Protein AF-A0A6B1KV86-F1 (afdb_monomer_lite)

Foldseek 3Di:
DAKEKEAEADQFQFWKWKWKAFPPVRDIDIAIDTHPDIDIDDDAAGKIKIWIDFFPDDIDIDIDGRHNDDDNYHYHYDDDDDPDHQPHPDPPDPPPDDPPPDLQVLLQDPPDDFDPADALLVLLVVVLVDAAFFWWWQALRGRTDDTDDQDDKDWHFAAQPDQQWWTWTWTDGGNDLKTKTATAFHQKTWIWHDDPDRPFDDIDIDIAHSDSLLRSLVSCVLVVVLVRNVSSLVVLCVVQLVCLVVLNHGLVSLLSSLLNCCVPPPVVVSVVSLVSSCVRCVRHLSSLLSNQLVQLPDPDDRPPVSVVSLLVCQQVLRSQDFFPSSLLSSLVSLVSVCVVCVVVVNDDVSSVNSNVSSLLQLQQADPSHRTRMGMASTSSGGDRPQRPDCSDDPPDDDDDLPVVQVVVQSVLVSVPKDWAQDWDWDDDQQWIWIWHQDPVNQAIKTAIGGPDDLVSQAQFWKWKAWPVRDDIDIFGQHSRRMTTDRDDRTTMTGIGGDDPDPPPPDPPAHHFPDKDKDDQDQPDWDWDDDPFKIWIWHRDVPFQWIKIWMATPDQQDDWFKKKKWKDFPPDPDIQIAIWIYDHNPDPDPLIWIFIDDGSRGIIIMGIDRDGLVPTDPVVSLVRLVVNLVGTPDPNRNVVSVCVNPPPDPVVD

Sequence (652 aa):
MTLTRVMVALSPGIPVAAEILDTESGNVRSAVVVSGRPFETELPPGTYVVRLAPPGLERVSATVVVPPEGPAALTVDFVLDDPHPSPGSGQAVPTDRPVNPSPLKRLLLPGTRRKAALPPDEALHTARELRGTGLFVCDTDGTLLRPIEVADEYVVSRPASGEGRSTYLCVTQGQDHLARFVSLPANCVGRIRSPAQPDGGEGDVTVRPADPDARALLDYRAQGRLGAAAAITDHVVRSIGARIEAGRGDPAAGCAVAYHLMDHPDRDRARQWVRLMADAFPSSDDVSLLADWFLLEKDGPVPRDARERLITAAEAGEDLPVYLAGLRLLRTALERLSRSDRASGQWDPRLTSATHTVNTYLLAADPANPFVSYTGTGLHTPLVAEDAPAVRSATSVASDDADSAGVLAKALDLLGTVTAGLTRTISLPLLTLTWSDRPDGGGQMLSVDSHGRAKALAGMGVVLVGAEGWRMEVARLSDAGTATFSLTGSATAKLVTPEPAEPEDAVVLPPPVLQHAAASGPEQDHRVVTPQLEFLLEPVRGADRWRLTARSRVPESSAGWVLVGQRSAADRPYKTFALPLAGEDAELGAEPTVLLGKASAPLDWYMVPEPVDELPAAGRKAILRRSLARAADSWTREAIQKVLTAPTAEEG

Radius of gyration: 28.93 Å; chains: 1; bounding box: 95×58×71 Å

Structure (mmCIF, N/CA/C/O backbone):
data_AF-A0A6B1KV86-F1
#
_entry.id   AF-A0A6B1KV86-F1
#
loop_
_atom_site.group_PDB
_atom_site.id
_atom_site.type_symbol
_atom_site.label_atom_id
_atom_site.label_alt_id
_atom_site.label_comp_id
_atom_site.label_asym_id
_atom_site.label_entity_id
_atom_site.label_seq_id
_atom_site.pdbx_PDB_ins_code
_atom_site.Cartn_x
_atom_site.Cartn_y
_atom_site.Cartn_z
_atom_site.occupancy
_atom_site.B_iso_or_equiv
_atom_site.auth_seq_id
_atom_site.auth_comp_id
_atom_site.auth_asym_id
_atom_site.auth_atom_id
_atom_site.pdbx_PDB_model_num
ATOM 1 N N . MET A 1 1 ? 3.179 -26.577 -32.263 1.00 61.44 1 MET A N 1
ATOM 2 C CA . MET A 1 1 ? 3.220 -25.485 -31.271 1.00 61.44 1 MET A CA 1
ATOM 3 C C . MET A 1 1 ? 4.463 -24.676 -31.554 1.00 61.44 1 MET A C 1
ATOM 5 O O . MET A 1 1 ? 5.488 -25.280 -31.849 1.00 61.44 1 MET A O 1
ATOM 9 N N . THR A 1 2 ? 4.344 -23.354 -31.543 1.00 67.44 2 THR A N 1
ATOM 10 C CA . THR A 1 2 ? 5.448 -22.446 -31.859 1.00 67.44 2 THR A CA 1
ATOM 11 C C . THR A 1 2 ? 5.945 -21.836 -30.557 1.00 67.44 2 THR A C 1
ATOM 13 O O . THR A 1 2 ? 5.153 -21.304 -29.773 1.00 67.44 2 THR A O 1
ATOM 16 N N . LEU A 1 3 ? 7.248 -21.933 -30.301 1.00 72.25 3 LEU A N 1
ATOM 17 C CA . LEU A 1 3 ? 7.874 -21.275 -29.163 1.00 72.25 3 LEU A CA 1
ATOM 18 C C . LEU A 1 3 ? 7.907 -19.771 -29.459 1.00 72.25 3 LEU A C 1
ATOM 20 O O . LEU A 1 3 ? 8.405 -19.335 -30.490 1.00 72.25 3 LEU A O 1
ATOM 24 N N . THR A 1 4 ? 7.366 -18.949 -28.578 1.00 68.62 4 THR A N 1
ATOM 25 C CA . THR A 1 4 ? 7.491 -17.494 -28.672 1.00 68.62 4 THR A CA 1
ATOM 26 C C . THR A 1 4 ? 8.454 -17.040 -27.589 1.00 68.62 4 THR A C 1
ATOM 28 O O . THR A 1 4 ? 8.212 -17.241 -26.399 1.00 68.62 4 THR A O 1
ATOM 31 N N . ARG A 1 5 ? 9.576 -16.455 -28.003 1.00 74.81 5 ARG A N 1
ATOM 32 C CA . ARG A 1 5 ? 10.587 -15.876 -27.125 1.00 74.81 5 ARG A CA 1
ATOM 33 C C . ARG A 1 5 ? 10.351 -14.369 -27.047 1.00 74.81 5 ARG A C 1
ATOM 35 O O . ARG A 1 5 ? 10.503 -13.651 -28.026 1.00 74.81 5 ARG A O 1
ATOM 42 N N . VAL A 1 6 ? 9.991 -13.872 -25.877 1.00 69.31 6 VAL A N 1
ATOM 43 C CA . VAL A 1 6 ? 9.907 -12.438 -25.599 1.00 69.31 6 VAL A CA 1
ATOM 44 C C . VAL A 1 6 ? 11.228 -12.007 -24.972 1.00 69.31 6 VAL A C 1
ATOM 46 O O . VAL A 1 6 ? 11.646 -12.559 -23.951 1.00 69.31 6 VAL A O 1
ATOM 49 N N . MET A 1 7 ? 11.899 -11.032 -25.580 1.00 70.94 7 MET A N 1
ATOM 50 C CA . MET A 1 7 ? 13.079 -10.395 -25.006 1.00 70.94 7 MET A CA 1
ATOM 51 C C . MET A 1 7 ? 12.754 -8.949 -24.650 1.00 70.94 7 MET A C 1
ATOM 53 O O . MET A 1 7 ? 12.176 -8.196 -25.431 1.00 70.94 7 MET A O 1
ATOM 57 N N . VAL A 1 8 ? 13.133 -8.561 -23.437 1.00 66.31 8 VAL A N 1
ATOM 58 C CA . VAL A 1 8 ? 12.918 -7.208 -22.926 1.00 66.31 8 VAL A CA 1
ATOM 59 C C . VAL A 1 8 ? 14.275 -6.592 -22.646 1.00 66.31 8 VAL A C 1
ATOM 61 O O . VAL A 1 8 ? 15.019 -7.082 -21.789 1.00 66.31 8 VAL A O 1
ATOM 64 N N . ALA A 1 9 ? 14.595 -5.533 -23.385 1.00 63.78 9 ALA A N 1
ATOM 65 C CA . ALA A 1 9 ? 15.795 -4.736 -23.197 1.00 63.78 9 ALA A CA 1
ATOM 66 C C . ALA A 1 9 ? 15.501 -3.608 -22.194 1.00 63.78 9 ALA A C 1
ATOM 68 O O . ALA A 1 9 ? 15.136 -2.499 -22.570 1.00 63.78 9 ALA A O 1
ATOM 69 N N . LEU A 1 10 ? 15.641 -3.926 -20.906 1.00 63.06 10 LEU A N 1
ATOM 70 C CA . LEU A 1 10 ? 15.654 -2.983 -19.781 1.00 63.06 10 LEU A CA 1
ATOM 71 C C . LEU A 1 10 ? 16.963 -3.161 -18.988 1.00 63.06 10 LEU A C 1
ATOM 73 O O . LEU A 1 10 ? 17.765 -4.054 -19.283 1.00 63.06 10 LEU A O 1
ATOM 77 N N . SER A 1 11 ? 17.166 -2.368 -17.928 1.00 65.69 11 SER A N 1
ATOM 78 C CA . SER A 1 11 ? 18.201 -2.656 -16.920 1.00 65.69 11 SER A CA 1
ATOM 79 C C . SER A 1 11 ? 18.087 -4.135 -16.472 1.00 65.69 11 SER A C 1
ATOM 81 O O . SER A 1 11 ? 16.984 -4.558 -16.104 1.00 65.69 11 SER A O 1
ATOM 83 N N . PRO A 1 12 ? 19.152 -4.959 -16.541 1.00 73.38 12 PRO A N 1
ATOM 84 C CA . PRO A 1 12 ? 19.057 -6.397 -16.283 1.00 73.38 12 PRO A CA 1
ATOM 85 C C . PRO A 1 12 ? 18.532 -6.728 -14.884 1.00 73.38 12 PRO A C 1
ATOM 87 O O . PRO A 1 12 ? 18.896 -6.081 -13.906 1.00 73.38 12 PRO A O 1
ATOM 90 N N . GLY A 1 13 ? 17.725 -7.785 -14.783 1.00 77.50 13 GLY A N 1
ATOM 91 C CA . GLY A 1 13 ? 17.247 -8.326 -13.509 1.00 77.50 13 GLY A CA 1
ATOM 92 C C . GLY A 1 13 ? 15.960 -7.705 -12.963 1.00 77.50 13 GLY A C 1
ATOM 93 O O . GLY A 1 13 ? 15.497 -8.159 -11.926 1.00 77.50 13 GLY A O 1
ATOM 94 N N . ILE A 1 14 ? 15.361 -6.721 -13.640 1.00 80.19 14 ILE A N 1
ATOM 95 C CA . ILE A 1 14 ? 14.073 -6.139 -13.232 1.00 80.19 14 ILE A CA 1
ATOM 96 C C . ILE A 1 14 ? 12.919 -7.064 -13.659 1.00 80.19 14 ILE A C 1
ATOM 98 O O . ILE A 1 14 ? 12.814 -7.359 -14.856 1.00 80.19 14 ILE A O 1
ATOM 102 N N . PRO A 1 15 ? 12.041 -7.512 -12.742 1.00 83.56 15 PRO A N 1
ATOM 103 C CA . PRO A 1 15 ? 10.841 -8.251 -13.111 1.00 83.56 15 PRO A CA 1
ATOM 104 C C . PRO A 1 15 ? 9.790 -7.308 -13.712 1.00 83.56 15 PRO A C 1
ATOM 106 O O . PRO A 1 15 ? 9.457 -6.269 -13.145 1.00 83.56 15 PRO A O 1
ATOM 109 N N . VAL A 1 16 ? 9.252 -7.695 -14.864 1.00 85.69 16 VAL A N 1
ATOM 110 C CA . VAL A 1 16 ? 8.243 -6.968 -15.635 1.00 85.69 16 VAL A CA 1
ATOM 111 C C . VAL A 1 16 ? 7.005 -7.841 -15.764 1.00 85.69 16 VAL A C 1
ATOM 113 O O . VAL A 1 16 ? 7.077 -8.968 -16.258 1.00 85.69 16 VAL A O 1
ATOM 116 N N . ALA A 1 17 ? 5.857 -7.322 -15.339 1.00 86.38 17 ALA A N 1
ATOM 117 C CA . ALA A 1 17 ? 4.573 -7.947 -15.612 1.00 86.38 17 ALA A CA 1
ATOM 118 C C . ALA A 1 17 ? 4.287 -7.901 -17.119 1.00 86.38 17 ALA A C 1
ATOM 120 O O . ALA A 1 17 ? 4.308 -6.833 -17.739 1.00 86.38 17 ALA A O 1
ATOM 121 N N . ALA A 1 18 ? 4.017 -9.068 -17.691 1.00 88.50 18 ALA A N 1
ATOM 122 C CA . ALA A 1 18 ? 3.616 -9.237 -19.074 1.00 88.50 18 ALA A CA 1
ATOM 123 C C . ALA A 1 18 ? 2.203 -9.816 -19.135 1.00 88.50 18 ALA A C 1
ATOM 125 O O . ALA A 1 18 ? 1.871 -10.754 -18.413 1.00 88.50 18 ALA A O 1
ATOM 126 N N . GLU A 1 19 ? 1.384 -9.282 -20.026 1.00 88.38 19 GLU A N 1
ATOM 127 C CA . GLU A 1 19 ? 0.078 -9.821 -20.376 1.00 88.38 19 GLU A CA 1
ATOM 128 C C . GLU A 1 19 ? 0.117 -10.228 -21.843 1.00 88.38 19 GLU A C 1
ATOM 130 O O . GLU A 1 19 ? 0.473 -9.437 -22.712 1.00 88.38 19 GLU A O 1
ATOM 135 N N . ILE A 1 20 ? -0.237 -11.474 -22.126 1.00 88.88 20 ILE A N 1
ATOM 136 C CA . ILE A 1 20 ? -0.355 -12.000 -23.480 1.00 88.88 20 ILE A CA 1
ATOM 137 C C . ILE A 1 20 ? -1.843 -12.197 -23.737 1.00 88.88 20 ILE A C 1
ATOM 139 O O . ILE A 1 20 ? -2.452 -13.127 -23.202 1.00 88.88 20 ILE A O 1
ATOM 143 N N . LEU A 1 21 ? -2.423 -11.286 -24.512 1.00 90.50 21 LEU A N 1
ATOM 144 C CA . LEU A 1 21 ? -3.826 -11.298 -24.903 1.00 90.50 21 LEU A CA 1
ATOM 145 C C . LEU A 1 21 ? -3.968 -12.017 -26.242 1.00 90.50 21 LEU A C 1
ATOM 147 O O . LEU A 1 21 ? -3.447 -11.545 -27.247 1.00 90.50 21 LEU A O 1
ATOM 151 N N . ASP A 1 22 ? -4.697 -13.124 -26.265 1.00 90.69 22 ASP A N 1
ATOM 152 C CA . ASP A 1 22 ? -5.178 -13.735 -27.503 1.00 90.69 22 ASP A CA 1
ATOM 153 C C . ASP A 1 22 ? -6.333 -12.889 -28.060 1.00 90.69 22 ASP A C 1
ATOM 155 O O . ASP A 1 22 ? -7.377 -12.751 -27.421 1.00 90.69 22 ASP A O 1
ATOM 159 N N . THR A 1 23 ? -6.134 -12.295 -29.238 1.00 90.06 23 THR A N 1
ATOM 160 C CA . THR A 1 23 ? -7.109 -11.369 -29.839 1.00 90.06 23 THR A CA 1
ATOM 161 C C . THR A 1 23 ? -8.369 -12.058 -30.353 1.00 90.06 23 THR A C 1
ATOM 163 O O . THR A 1 23 ? -9.406 -11.407 -30.463 1.00 90.06 23 THR A O 1
ATOM 166 N N . GLU A 1 24 ? -8.311 -13.361 -30.637 1.00 86.06 24 GLU A N 1
ATOM 167 C CA . GLU A 1 24 ? -9.462 -14.115 -31.132 1.00 86.06 24 GLU A CA 1
ATOM 168 C C . GLU A 1 24 ? -10.311 -14.636 -29.976 1.00 86.06 24 GLU A C 1
ATOM 170 O O . GLU A 1 24 ? -11.533 -14.479 -29.971 1.00 86.06 24 GLU A O 1
ATOM 175 N N . SER A 1 25 ? -9.670 -15.249 -28.975 1.00 86.12 25 SER A N 1
ATOM 176 C CA . SER A 1 25 ? -10.390 -15.836 -27.840 1.00 86.12 25 SER A CA 1
ATOM 177 C C . SER A 1 25 ? -10.663 -14.852 -26.699 1.00 86.12 25 SER A C 1
ATOM 179 O O . SER A 1 25 ? -11.493 -15.136 -25.835 1.00 86.12 25 SER A O 1
ATOM 181 N N . GLY A 1 26 ? -9.970 -13.709 -26.671 1.00 85.06 26 GLY A N 1
ATOM 182 C CA . GLY A 1 26 ? -10.007 -12.744 -25.569 1.00 85.06 26 GLY A CA 1
ATOM 183 C C . GLY A 1 26 ? -9.322 -13.240 -24.291 1.00 85.06 26 GLY A C 1
ATOM 184 O O . GLY A 1 26 ? -9.410 -12.587 -23.251 1.00 85.06 26 GLY A O 1
ATOM 185 N N . ASN A 1 27 ? -8.659 -14.400 -24.333 1.00 81.12 27 ASN A N 1
ATOM 186 C CA . ASN A 1 27 ? -7.976 -14.958 -23.174 1.00 81.12 27 ASN A CA 1
ATOM 187 C C . ASN A 1 27 ? -6.711 -14.156 -22.857 1.00 81.12 27 ASN A C 1
ATOM 189 O O . ASN A 1 27 ? -5.855 -13.954 -23.718 1.00 81.12 27 ASN A O 1
ATOM 193 N N . VAL A 1 28 ? -6.561 -13.771 -21.590 1.00 83.44 28 VAL A N 1
ATOM 194 C CA . VAL A 1 28 ? -5.372 -13.081 -21.081 1.00 83.44 28 VAL A CA 1
ATOM 195 C C . VAL A 1 28 ? -4.526 -14.061 -20.280 1.00 83.44 28 VAL A C 1
ATOM 197 O O . VAL A 1 28 ? -5.010 -14.689 -19.337 1.00 83.44 28 VAL A O 1
ATOM 200 N N . ARG A 1 29 ? -3.247 -14.184 -20.638 1.00 85.50 29 ARG A N 1
ATOM 201 C CA . ARG A 1 29 ? -2.244 -14.905 -19.846 1.00 85.50 29 ARG A CA 1
ATOM 202 C C . ARG A 1 29 ? -1.281 -13.907 -19.223 1.00 85.50 29 ARG A C 1
ATOM 204 O O . ARG A 1 29 ? -0.590 -13.196 -19.947 1.00 85.50 29 ARG A O 1
ATOM 211 N N . SER A 1 30 ? -1.202 -13.881 -17.900 1.00 84.88 30 SER A N 1
ATOM 212 C CA . SER A 1 30 ? -0.205 -13.081 -17.186 1.00 84.88 30 SER A CA 1
ATOM 213 C C . SER A 1 30 ? 1.079 -13.884 -16.985 1.00 84.88 30 SER A C 1
ATOM 215 O O . SER A 1 30 ? 1.039 -15.070 -16.657 1.00 84.88 30 SER A O 1
ATOM 217 N N . ALA A 1 31 ? 2.222 -13.237 -17.176 1.00 87.31 31 ALA A N 1
ATOM 218 C CA . ALA A 1 31 ? 3.546 -13.805 -16.983 1.00 87.31 31 ALA A CA 1
ATOM 219 C C . ALA A 1 31 ? 4.500 -12.773 -16.369 1.00 87.31 31 ALA A C 1
ATOM 221 O O . ALA A 1 31 ? 4.228 -11.573 -16.365 1.00 87.31 31 ALA A O 1
ATOM 222 N N . VAL A 1 32 ? 5.638 -13.248 -15.863 1.00 87.56 32 VAL A N 1
ATOM 223 C CA . VAL A 1 32 ? 6.725 -12.397 -15.368 1.00 87.56 32 VAL A CA 1
ATOM 224 C C . VAL A 1 32 ? 7.912 -12.545 -16.302 1.00 87.56 32 VAL A C 1
ATOM 226 O O . VAL A 1 32 ? 8.458 -13.640 -16.450 1.00 87.56 32 VAL A O 1
ATOM 229 N N . VAL A 1 33 ? 8.325 -11.439 -16.908 1.00 86.25 33 VAL A N 1
ATOM 230 C CA . VAL A 1 33 ? 9.520 -11.365 -17.745 1.00 86.25 33 VAL A CA 1
ATOM 231 C C . VAL A 1 33 ? 10.615 -10.679 -16.947 1.00 86.25 33 VAL A C 1
ATOM 233 O O . VAL A 1 33 ? 10.435 -9.560 -16.486 1.00 86.25 33 VAL A O 1
ATOM 236 N N . VAL A 1 34 ? 11.757 -11.334 -16.761 1.00 85.31 34 VAL A N 1
ATOM 237 C CA . VAL A 1 34 ? 12.904 -10.707 -16.093 1.00 85.31 34 VAL A CA 1
ATOM 238 C C . VAL A 1 34 ? 13.779 -10.061 -17.156 1.00 85.31 34 VAL A C 1
ATOM 240 O O . VAL A 1 34 ? 14.322 -10.753 -18.014 1.00 85.31 34 VAL A O 1
ATOM 243 N N . SER A 1 35 ? 13.929 -8.743 -17.086 1.00 81.56 35 SER A N 1
ATOM 244 C CA . SER A 1 35 ? 14.773 -7.967 -17.991 1.00 81.56 35 SER A CA 1
ATOM 245 C C . SER A 1 35 ? 16.173 -8.575 -18.156 1.00 81.56 35 SER A C 1
ATOM 247 O O . SER A 1 35 ? 16.804 -9.005 -17.183 1.00 81.56 35 SER A O 1
ATOM 249 N N . GLY A 1 36 ? 16.673 -8.614 -19.394 1.00 79.69 36 GLY A N 1
ATOM 250 C CA . GLY A 1 36 ? 17.969 -9.212 -19.725 1.00 79.69 36 GLY A CA 1
ATOM 251 C C . GLY A 1 36 ? 17.993 -10.747 -19.698 1.00 79.69 36 GLY A C 1
ATOM 252 O O . GLY A 1 36 ? 19.048 -11.339 -19.925 1.00 79.69 36 GLY A O 1
ATOM 253 N N . ARG A 1 37 ? 16.857 -11.411 -19.442 1.00 82.62 37 ARG A N 1
ATOM 254 C CA . ARG A 1 37 ? 16.685 -12.858 -19.618 1.00 82.62 37 ARG A CA 1
ATOM 255 C C . ARG A 1 37 ? 15.602 -13.118 -20.671 1.00 82.62 37 ARG A C 1
ATOM 257 O O . ARG A 1 37 ? 14.551 -12.484 -20.610 1.00 82.62 37 ARG A O 1
ATOM 264 N N . PRO A 1 38 ? 15.822 -14.040 -21.624 1.00 79.12 38 PRO A N 1
ATOM 265 C CA . PRO A 1 38 ? 14.771 -14.415 -22.558 1.00 79.12 38 PRO A CA 1
ATOM 266 C C . PRO A 1 38 ? 13.630 -15.086 -21.787 1.00 79.12 38 PRO A C 1
ATOM 268 O O . PRO A 1 38 ? 13.860 -16.012 -21.007 1.00 79.12 38 PRO A O 1
ATOM 271 N N . PHE A 1 39 ? 12.407 -14.613 -22.001 1.00 82.56 39 PHE A N 1
ATOM 272 C CA . PHE A 1 39 ? 11.199 -15.289 -21.549 1.00 82.56 39 PHE A CA 1
ATOM 273 C C . PHE A 1 39 ? 10.658 -16.124 -22.703 1.00 82.56 39 PHE A C 1
ATOM 275 O O . PHE A 1 39 ? 10.412 -15.603 -23.786 1.00 82.56 39 PHE A O 1
ATOM 282 N N . GLU A 1 40 ? 10.484 -17.421 -22.490 1.00 85.94 40 GLU A N 1
ATOM 283 C CA . GLU A 1 40 ? 9.969 -18.335 -23.507 1.00 85.94 40 GLU A CA 1
ATOM 284 C C . GLU A 1 40 ? 8.606 -18.861 -23.088 1.00 85.94 40 GLU A C 1
ATOM 286 O O . GLU A 1 40 ? 8.417 -19.308 -21.957 1.00 85.94 40 GLU A O 1
ATOM 291 N N . THR A 1 41 ? 7.652 -18.805 -24.011 1.00 86.25 41 THR A N 1
ATOM 292 C CA . THR A 1 41 ? 6.303 -19.325 -23.814 1.00 86.25 41 THR A CA 1
ATOM 293 C C . THR A 1 41 ? 5.796 -19.958 -25.099 1.00 86.25 41 THR A C 1
ATOM 295 O O . THR A 1 41 ? 6.090 -19.491 -26.197 1.00 86.25 41 THR A O 1
ATOM 298 N N . GLU A 1 42 ? 5.031 -21.035 -24.984 1.00 85.94 42 GLU A N 1
ATOM 299 C CA . GLU A 1 42 ? 4.412 -21.675 -26.140 1.00 85.94 42 GLU A CA 1
ATOM 300 C C . GLU A 1 42 ? 3.052 -21.033 -26.425 1.00 85.94 42 GLU A C 1
ATOM 302 O O . GLU A 1 42 ? 2.146 -21.032 -25.580 1.00 85.94 42 GLU A O 1
ATOM 307 N N . LEU A 1 43 ? 2.908 -20.497 -27.639 1.00 86.00 43 LEU A N 1
ATOM 308 C CA . LEU A 1 43 ? 1.664 -19.907 -28.120 1.00 86.00 43 LEU A CA 1
ATOM 309 C C . LEU A 1 43 ? 1.110 -20.754 -29.276 1.00 86.00 43 LEU A C 1
ATOM 311 O O . LEU A 1 43 ? 1.864 -21.141 -30.179 1.00 86.00 43 LEU A O 1
ATOM 315 N N . PRO A 1 44 ? -0.192 -21.095 -29.264 1.00 88.38 44 PRO A N 1
ATOM 316 C CA . PRO A 1 44 ? -0.825 -21.677 -30.438 1.00 88.38 44 PRO A CA 1
ATOM 317 C C . PRO A 1 44 ? -0.844 -20.678 -31.610 1.00 88.38 44 PRO A C 1
ATOM 319 O O . PRO A 1 44 ? -0.652 -19.480 -31.397 1.00 88.38 44 PRO A O 1
ATOM 322 N N . PRO A 1 45 ? -1.074 -21.140 -32.850 1.00 90.50 45 PRO A N 1
ATOM 323 C CA . PRO A 1 45 ? -1.290 -20.241 -33.979 1.00 90.50 45 PRO A CA 1
ATOM 324 C C . PRO A 1 45 ? -2.410 -19.237 -33.690 1.00 90.50 45 PRO A C 1
ATOM 326 O O . PRO A 1 45 ? -3.438 -19.626 -33.140 1.00 90.50 45 PRO A O 1
ATOM 329 N N . GLY A 1 46 ? -2.198 -17.969 -34.035 1.00 91.06 46 GLY A N 1
ATOM 330 C CA . GLY A 1 46 ? -3.136 -16.882 -33.750 1.00 91.06 46 GLY A CA 1
ATOM 331 C C . GLY A 1 46 ? -2.456 -15.517 -33.658 1.00 91.06 46 GLY A C 1
ATOM 332 O O . GLY A 1 46 ? -1.234 -15.401 -33.787 1.00 91.06 46 GLY A O 1
ATOM 333 N N . THR A 1 47 ? -3.254 -14.476 -33.427 1.00 90.12 47 THR A N 1
ATOM 334 C CA . THR A 1 47 ? -2.763 -13.107 -33.213 1.00 90.12 47 THR A CA 1
ATOM 335 C C . THR A 1 47 ? -2.845 -12.753 -31.734 1.00 90.12 47 THR A C 1
ATOM 337 O O . THR A 1 47 ? -3.910 -12.837 -31.119 1.00 90.12 47 THR A O 1
ATOM 340 N N . TYR A 1 48 ? -1.723 -12.317 -31.170 1.00 90.38 48 TYR A N 1
ATOM 341 C CA . TYR A 1 48 ? -1.595 -11.956 -29.765 1.00 90.38 48 TYR A CA 1
ATOM 342 C C . TYR A 1 48 ? -1.166 -10.505 -29.610 1.00 90.38 48 TYR A C 1
ATOM 344 O O . TYR A 1 48 ? -0.357 -10.004 -30.386 1.00 90.38 48 TYR A O 1
ATOM 352 N N . VAL A 1 49 ? -1.641 -9.843 -28.564 1.00 89.25 49 VAL A N 1
ATOM 353 C CA . VAL A 1 49 ? -1.075 -8.580 -28.092 1.00 89.25 49 VAL A CA 1
ATOM 354 C C . VAL A 1 49 ? -0.281 -8.881 -26.831 1.00 89.25 49 VAL A C 1
ATOM 356 O O . VAL A 1 49 ? -0.844 -9.277 -25.813 1.00 89.25 49 VAL A O 1
ATOM 359 N N . VAL A 1 50 ? 1.035 -8.701 -26.899 1.00 88.81 50 VAL A N 1
ATOM 360 C CA . VAL A 1 50 ? 1.919 -8.787 -25.738 1.00 88.81 50 VAL A CA 1
ATOM 361 C C . VAL A 1 50 ? 2.043 -7.388 -25.159 1.00 88.81 50 VAL A C 1
ATOM 363 O O . VAL A 1 50 ? 2.619 -6.504 -25.790 1.00 88.81 50 VAL A O 1
ATOM 366 N N . ARG A 1 51 ? 1.481 -7.177 -23.973 1.00 88.69 51 ARG A N 1
ATOM 367 C CA . ARG A 1 51 ? 1.592 -5.937 -23.208 1.00 88.69 51 ARG A CA 1
ATOM 368 C C . ARG A 1 51 ? 2.617 -6.136 -22.108 1.00 88.69 51 ARG A C 1
ATOM 370 O O . ARG A 1 51 ? 2.519 -7.083 -21.335 1.00 88.69 51 ARG A O 1
ATOM 377 N N . LEU A 1 52 ? 3.580 -5.236 -22.014 1.00 88.62 52 LEU A N 1
ATOM 378 C CA . LEU A 1 52 ? 4.475 -5.145 -20.875 1.00 88.62 52 LEU A CA 1
ATOM 379 C C . LEU A 1 52 ? 4.072 -3.937 -20.048 1.00 88.62 52 LEU A C 1
ATOM 381 O O . LEU A 1 52 ? 3.852 -2.848 -20.579 1.00 88.62 52 LEU A O 1
ATOM 385 N N . ALA A 1 53 ? 4.022 -4.119 -18.738 1.00 85.00 53 ALA A N 1
ATOM 386 C CA . ALA A 1 53 ? 3.909 -3.026 -17.792 1.00 85.00 53 ALA A CA 1
ATOM 387 C C . ALA A 1 53 ? 5.255 -2.900 -17.081 1.00 85.00 53 ALA A C 1
ATOM 389 O O . ALA A 1 53 ? 5.420 -3.528 -16.049 1.00 85.00 53 ALA A O 1
ATOM 390 N N . PRO A 1 54 ? 6.257 -2.184 -17.605 1.00 83.19 54 PRO A N 1
ATOM 391 C CA . PRO A 1 54 ? 7.504 -1.984 -16.879 1.00 83.19 54 PRO A CA 1
ATOM 392 C C . PRO A 1 54 ? 7.280 -1.133 -15.609 1.00 83.19 54 PRO A C 1
ATOM 394 O O . PRO A 1 54 ? 6.440 -0.227 -15.619 1.00 83.19 54 PRO A O 1
ATOM 397 N N . PRO A 1 55 ? 7.979 -1.426 -14.495 1.00 73.19 55 PRO A N 1
ATOM 398 C CA . PRO A 1 55 ? 7.823 -0.671 -13.253 1.00 73.19 55 PRO A CA 1
ATOM 399 C C . PRO A 1 55 ? 8.331 0.763 -13.433 1.00 73.19 55 PRO A C 1
ATOM 401 O O . PRO A 1 55 ? 9.399 0.984 -14.003 1.00 73.19 55 PRO A O 1
ATOM 404 N N . GLY A 1 56 ? 7.554 1.748 -12.978 1.00 72.44 56 GLY A N 1
ATOM 405 C CA . GLY A 1 56 ? 7.915 3.163 -13.117 1.00 72.44 56 GLY A CA 1
ATOM 406 C C . GLY A 1 56 ? 7.732 3.741 -14.528 1.00 72.44 56 GLY A C 1
ATOM 407 O O . GLY A 1 56 ? 8.043 4.908 -14.733 1.00 72.44 56 GLY A O 1
ATOM 408 N N . LEU A 1 57 ? 7.223 2.957 -15.487 1.00 78.81 57 LEU A N 1
ATOM 409 C CA . LEU A 1 57 ? 7.116 3.334 -16.900 1.00 78.81 57 LEU A CA 1
ATOM 410 C C . LEU A 1 57 ? 5.701 3.137 -17.464 1.00 78.81 57 LEU A C 1
ATOM 412 O O . LEU A 1 57 ? 4.863 2.423 -16.897 1.00 78.81 57 LEU A O 1
ATOM 416 N N . GLU A 1 58 ? 5.423 3.771 -18.602 1.00 79.44 58 GLU A N 1
ATOM 417 C CA . GLU A 1 58 ? 4.198 3.535 -19.371 1.00 79.44 58 GLU A CA 1
ATOM 418 C C . GLU A 1 58 ? 4.145 2.104 -19.919 1.00 79.44 58 GLU A C 1
ATOM 420 O O . GLU A 1 58 ? 5.169 1.447 -20.126 1.00 79.44 58 GLU A O 1
ATOM 425 N N . ARG A 1 59 ? 2.924 1.591 -20.112 1.00 83.62 59 ARG A N 1
ATOM 426 C CA . ARG A 1 59 ? 2.731 0.272 -20.719 1.00 83.62 59 ARG A CA 1
ATOM 427 C C . ARG A 1 59 ? 3.170 0.328 -22.175 1.00 83.62 59 ARG A C 1
ATOM 429 O O . ARG A 1 59 ? 2.792 1.238 -22.902 1.00 83.62 59 ARG A O 1
ATOM 436 N N . VAL A 1 60 ? 3.883 -0.697 -22.616 1.00 86.25 60 VAL A N 1
ATOM 437 C CA . VAL A 1 60 ? 4.193 -0.892 -24.035 1.00 86.25 60 VAL A CA 1
ATOM 438 C C . VAL A 1 60 ? 3.507 -2.143 -24.538 1.00 86.25 60 VAL A C 1
ATOM 440 O O . VAL A 1 60 ? 3.303 -3.095 -23.786 1.00 86.25 60 VAL A O 1
ATOM 443 N N . SER A 1 61 ? 3.130 -2.153 -25.811 1.00 89.88 61 SER A N 1
ATOM 444 C CA . SER A 1 61 ? 2.495 -3.318 -26.415 1.00 89.88 61 SER A CA 1
ATOM 445 C C . SER A 1 61 ? 3.057 -3.606 -27.796 1.00 89.88 61 SER A C 1
ATOM 447 O O . SER A 1 61 ? 3.428 -2.693 -28.528 1.00 89.88 61 SER A O 1
ATOM 449 N N . ALA A 1 62 ? 3.133 -4.888 -28.133 1.00 89.06 62 ALA A N 1
ATOM 450 C CA . ALA A 1 62 ? 3.493 -5.360 -29.458 1.00 89.06 62 ALA A CA 1
ATOM 451 C C . ALA A 1 62 ? 2.469 -6.398 -29.914 1.00 89.06 62 ALA A C 1
ATOM 453 O O . ALA A 1 62 ? 2.047 -7.257 -29.135 1.00 89.06 62 ALA A O 1
ATOM 454 N N . THR A 1 63 ? 2.076 -6.322 -31.184 1.00 89.44 63 THR A N 1
ATOM 455 C CA . THR A 1 63 ? 1.240 -7.353 -31.806 1.00 89.44 63 THR A CA 1
ATOM 456 C C . THR A 1 63 ? 2.138 -8.444 -32.372 1.00 89.44 63 THR A C 1
ATOM 458 O O . THR A 1 63 ? 3.105 -8.164 -33.078 1.00 89.44 63 THR A O 1
ATOM 461 N N . VAL A 1 64 ? 1.815 -9.690 -32.050 1.00 88.19 64 VAL A N 1
ATOM 462 C CA . VAL A 1 64 ? 2.594 -10.883 -32.361 1.00 88.19 64 VAL A CA 1
ATOM 463 C C . VAL A 1 64 ? 1.694 -11.845 -33.117 1.00 88.19 64 VAL A C 1
ATOM 465 O O . VAL A 1 64 ? 0.709 -12.340 -32.574 1.00 88.19 64 VAL A O 1
ATOM 468 N N . VAL A 1 65 ? 2.027 -12.118 -34.375 1.00 89.44 65 VAL A N 1
ATOM 469 C CA . VAL A 1 65 ? 1.291 -13.079 -35.201 1.00 89.44 65 VAL A CA 1
ATOM 470 C C . VAL A 1 65 ? 2.061 -14.392 -35.207 1.00 89.44 65 VAL A C 1
ATOM 472 O O . VAL A 1 65 ? 3.182 -14.458 -35.711 1.00 89.44 65 VAL A O 1
ATOM 475 N N . VAL A 1 66 ? 1.461 -15.436 -34.638 1.00 87.19 66 VAL A N 1
ATOM 476 C CA . VAL A 1 66 ? 2.013 -16.792 -34.622 1.00 87.19 66 VAL A CA 1
ATOM 477 C C . VAL A 1 66 ? 1.398 -17.563 -35.792 1.00 87.19 66 VAL A C 1
ATOM 479 O O . VAL A 1 66 ? 0.215 -17.908 -35.737 1.00 87.19 66 VAL A O 1
ATOM 482 N N . PRO A 1 67 ? 2.151 -17.827 -36.874 1.00 86.44 67 PRO A N 1
ATOM 483 C CA . PRO A 1 67 ? 1.612 -18.522 -38.037 1.00 86.44 67 PRO A CA 1
ATOM 484 C C . PRO A 1 67 ? 1.307 -20.003 -37.727 1.00 86.44 67 PRO A C 1
ATOM 486 O O . PRO A 1 67 ? 1.971 -20.602 -36.875 1.00 86.44 67 PRO A O 1
ATOM 489 N N . PRO A 1 68 ? 0.341 -20.624 -38.436 1.00 84.75 68 PRO A N 1
ATOM 490 C CA . PRO A 1 68 ? 0.030 -22.051 -38.297 1.00 84.75 68 PRO A CA 1
ATOM 491 C C . PRO A 1 68 ? 1.182 -22.958 -38.742 1.00 84.75 68 PRO A C 1
ATOM 493 O O . PRO A 1 68 ? 1.405 -24.009 -38.145 1.00 84.75 68 PRO A O 1
ATOM 496 N N . GLU A 1 69 ? 1.945 -22.515 -39.742 1.00 84.75 69 GLU A N 1
ATOM 497 C CA . GLU A 1 69 ? 3.166 -23.146 -40.234 1.00 84.75 69 GLU A CA 1
ATOM 498 C C . GLU A 1 69 ? 4.266 -22.079 -40.256 1.00 84.75 69 GLU A C 1
ATOM 500 O O . GLU A 1 69 ? 4.200 -21.119 -41.024 1.00 84.75 69 GLU A O 1
ATOM 505 N N . GLY A 1 70 ? 5.255 -22.186 -39.371 1.00 65.56 70 GLY A N 1
ATOM 506 C CA . GLY A 1 70 ? 6.296 -21.170 -39.243 1.00 65.56 70 GLY A CA 1
ATOM 507 C C . GLY A 1 70 ? 7.519 -21.643 -38.467 1.00 65.56 70 GLY A C 1
ATOM 508 O O . GLY A 1 70 ? 7.581 -22.807 -38.061 1.00 65.56 70 GLY A O 1
ATOM 509 N N . PRO A 1 71 ? 8.522 -20.764 -38.289 1.00 70.12 71 PRO A N 1
ATOM 510 C CA . PRO A 1 71 ? 9.740 -21.107 -37.569 1.00 70.12 71 PRO A CA 1
ATOM 511 C C . PRO A 1 71 ? 9.401 -21.565 -36.151 1.00 70.12 71 PRO A C 1
ATOM 513 O O . PRO A 1 71 ? 8.491 -21.034 -35.523 1.00 70.12 71 PRO A O 1
ATOM 516 N N . ALA A 1 72 ? 10.161 -22.530 -35.631 1.00 73.19 72 ALA A N 1
ATOM 517 C CA . ALA A 1 72 ? 9.926 -23.089 -34.300 1.00 73.19 72 ALA A CA 1
ATOM 518 C C . ALA A 1 72 ? 10.006 -22.040 -33.176 1.00 73.19 72 ALA A C 1
ATOM 520 O O . ALA A 1 72 ? 9.455 -22.282 -32.107 1.00 73.19 72 ALA A O 1
ATOM 521 N N . ALA A 1 73 ? 10.672 -20.903 -33.423 1.00 76.06 73 ALA A N 1
ATOM 522 C CA . ALA A 1 73 ? 10.822 -19.797 -32.490 1.00 76.06 73 ALA A CA 1
ATOM 523 C C . ALA A 1 73 ? 10.529 -18.439 -33.156 1.00 76.06 73 ALA A C 1
ATOM 525 O O . ALA A 1 73 ? 11.104 -18.134 -34.202 1.00 76.06 73 ALA A O 1
ATOM 526 N N . LEU A 1 74 ? 9.687 -17.614 -32.529 1.00 80.38 74 LEU A N 1
ATOM 527 C CA . LEU A 1 74 ? 9.484 -16.203 -32.878 1.00 80.38 74 LEU A CA 1
ATOM 528 C C . LEU A 1 74 ? 10.044 -15.320 -31.758 1.00 80.38 74 LEU A C 1
ATOM 530 O O . LEU A 1 74 ? 9.689 -15.536 -30.602 1.00 80.38 74 LEU A O 1
ATOM 534 N N . THR A 1 75 ? 10.885 -14.335 -32.086 1.00 81.56 75 THR A N 1
ATOM 535 C CA . THR A 1 75 ? 11.432 -13.389 -31.099 1.00 81.56 75 THR A CA 1
ATOM 536 C C . THR A 1 75 ? 10.700 -12.053 -31.162 1.00 81.56 75 THR A C 1
ATOM 538 O O . THR A 1 75 ? 10.536 -11.497 -32.246 1.00 81.56 75 THR A O 1
ATOM 541 N N . VAL A 1 76 ? 10.280 -11.535 -30.007 1.00 81.00 76 VAL A N 1
ATOM 542 C CA . VAL A 1 76 ? 9.659 -10.210 -29.862 1.00 81.00 76 VAL A CA 1
ATOM 543 C C . VAL A 1 76 ? 10.550 -9.364 -28.965 1.00 81.00 76 VAL A C 1
ATOM 545 O O . VAL A 1 76 ? 10.688 -9.677 -27.782 1.00 81.00 76 VAL A O 1
ATOM 548 N N . ASP A 1 77 ? 11.143 -8.315 -29.530 1.00 82.44 77 ASP A N 1
ATOM 549 C CA . ASP A 1 77 ? 12.059 -7.421 -28.825 1.00 82.44 77 ASP A CA 1
ATOM 550 C C . ASP A 1 77 ? 11.340 -6.140 -28.394 1.00 82.44 77 ASP A C 1
ATOM 552 O O . ASP A 1 77 ? 10.803 -5.402 -29.221 1.00 82.44 77 ASP A O 1
ATOM 556 N N . PHE A 1 78 ? 11.361 -5.855 -27.094 1.00 79.00 78 PHE A N 1
ATOM 557 C CA . PHE A 1 78 ? 10.930 -4.571 -26.546 1.00 79.00 78 PHE A CA 1
ATOM 558 C C . PHE A 1 78 ? 12.157 -3.742 -26.178 1.00 79.00 78 PHE A C 1
ATOM 560 O O . PHE A 1 78 ? 12.918 -4.130 -25.288 1.00 79.00 78 PHE A O 1
ATOM 567 N N . VAL A 1 79 ? 12.336 -2.601 -26.847 1.00 76.88 79 VAL A N 1
ATOM 568 C CA . VAL A 1 79 ? 13.337 -1.591 -26.483 1.00 76.88 79 VAL A CA 1
ATOM 569 C C . VAL A 1 79 ? 12.638 -0.526 -25.654 1.00 76.88 79 VAL A C 1
ATOM 571 O O . VAL A 1 79 ? 11.701 0.112 -26.128 1.00 76.88 79 VAL A O 1
ATOM 574 N N . LEU A 1 80 ? 13.063 -0.383 -24.403 1.00 76.31 80 LEU A N 1
ATOM 575 C CA . LEU A 1 80 ? 12.493 0.558 -23.452 1.00 76.31 80 LEU A CA 1
ATOM 576 C C . LEU A 1 80 ? 13.595 1.491 -22.961 1.00 76.31 80 LEU A C 1
ATOM 578 O O . LEU A 1 80 ? 14.589 1.033 -22.396 1.00 76.31 80 LEU A O 1
ATOM 582 N N . ASP A 1 81 ? 13.399 2.793 -23.145 1.00 71.00 81 ASP A N 1
ATOM 583 C CA . ASP A 1 81 ? 14.277 3.795 -22.555 1.00 71.00 81 ASP A CA 1
ATOM 584 C C . ASP A 1 81 ? 13.952 3.909 -21.061 1.00 71.00 81 ASP A C 1
ATOM 586 O O . ASP A 1 81 ? 12.883 4.376 -20.677 1.00 71.00 81 ASP A O 1
ATOM 590 N N . ASP A 1 82 ? 14.865 3.443 -20.206 1.00 63.41 82 ASP A N 1
ATOM 591 C CA . ASP A 1 82 ? 14.782 3.631 -18.757 1.00 63.41 82 ASP A CA 1
ATOM 592 C C . ASP A 1 82 ? 15.300 5.045 -18.413 1.00 63.41 82 ASP A C 1
ATOM 594 O O . ASP A 1 82 ? 16.514 5.278 -18.464 1.00 63.41 82 ASP A O 1
ATOM 598 N N . PRO A 1 83 ? 14.435 6.014 -18.043 1.00 59.59 83 PRO A N 1
ATOM 599 C CA . PRO A 1 83 ? 14.852 7.366 -17.670 1.00 59.59 83 PRO A CA 1
ATOM 600 C C . PRO A 1 83 ? 15.624 7.382 -16.339 1.00 59.59 83 PRO A C 1
ATOM 602 O O . PRO A 1 83 ? 16.172 8.414 -15.929 1.00 59.59 83 PRO A O 1
ATOM 605 N N . HIS A 1 84 ? 15.674 6.245 -15.638 1.00 58.62 84 HIS A N 1
ATOM 606 C CA . HIS A 1 84 ? 16.310 6.081 -14.345 1.00 58.62 84 HIS A CA 1
ATOM 607 C C . HIS A 1 84 ? 17.244 4.865 -14.334 1.00 58.62 84 HIS A C 1
ATOM 609 O O . HIS A 1 84 ? 16.994 3.926 -13.563 1.00 58.62 84 HIS A O 1
ATOM 615 N N . PRO A 1 85 ? 18.342 4.902 -15.119 1.00 53.97 85 PRO A N 1
ATOM 616 C CA . PRO A 1 85 ? 19.269 3.787 -15.212 1.00 53.97 85 PRO A CA 1
ATOM 617 C C . PRO A 1 85 ? 19.688 3.359 -13.811 1.00 53.97 85 PRO A C 1
ATOM 619 O O . PRO A 1 85 ? 20.076 4.183 -12.975 1.00 53.97 85 PRO A O 1
ATOM 622 N N . SER A 1 86 ? 19.574 2.059 -13.543 1.00 48.66 86 SER A N 1
ATOM 623 C CA . SER A 1 86 ? 20.107 1.499 -12.305 1.00 48.66 86 SER A CA 1
ATOM 624 C C . SER A 1 86 ? 21.595 1.854 -12.238 1.00 48.66 86 SER A C 1
ATOM 626 O O . SER A 1 86 ? 22.273 1.724 -13.263 1.00 48.66 86 SER A O 1
ATOM 628 N N . PRO A 1 87 ? 22.129 2.317 -11.089 1.00 45.09 87 PRO A N 1
ATOM 629 C CA . PRO A 1 87 ? 23.565 2.526 -10.958 1.00 45.09 87 PRO A CA 1
ATOM 630 C C . PRO A 1 87 ? 24.222 1.199 -11.325 1.00 45.09 87 PRO A C 1
ATOM 632 O O . PRO A 1 87 ? 23.946 0.186 -10.681 1.00 45.09 87 PRO A O 1
ATOM 635 N N . GLY A 1 88 ? 24.959 1.193 -12.442 1.00 39.00 88 GLY A N 1
ATOM 636 C CA . GLY A 1 88 ? 25.312 -0.033 -13.150 1.00 39.00 88 GLY A CA 1
ATOM 637 C C . GLY A 1 88 ? 25.825 -1.095 -12.188 1.00 39.00 88 GLY A C 1
ATOM 638 O O . GLY A 1 88 ? 26.654 -0.798 -11.325 1.00 39.00 88 GLY A O 1
ATOM 639 N N . SER A 1 89 ? 25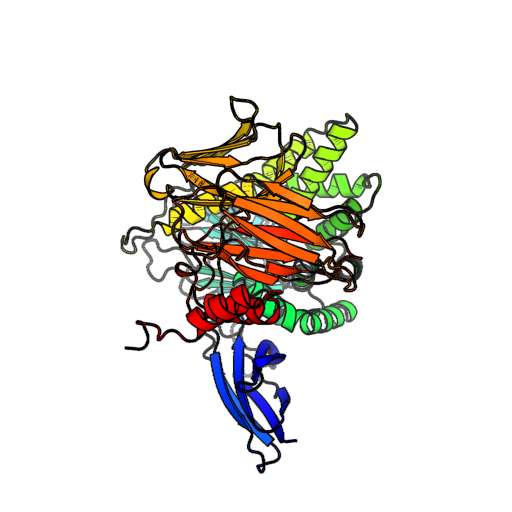.314 -2.322 -12.321 1.00 37.94 89 SER A N 1
ATOM 640 C CA . SER A 1 89 ? 25.846 -3.485 -11.621 1.00 37.94 89 SER A CA 1
ATOM 641 C C . SER A 1 89 ? 27.325 -3.588 -11.968 1.00 37.94 89 SER A C 1
ATOM 643 O O . SER A 1 89 ? 27.692 -4.092 -13.031 1.00 37.94 89 SER A O 1
ATOM 645 N N . GLY A 1 90 ? 28.181 -3.048 -11.109 1.00 33.62 90 GLY A N 1
ATOM 646 C CA . GLY A 1 90 ? 29.609 -3.219 -11.232 1.00 33.62 90 GLY A CA 1
ATOM 647 C C . GLY A 1 90 ? 29.909 -4.706 -11.120 1.00 33.62 90 GLY A C 1
ATOM 648 O O . GLY A 1 90 ? 30.092 -5.221 -10.021 1.00 33.62 90 GLY A O 1
ATOM 649 N N . GLN A 1 91 ? 30.040 -5.385 -12.264 1.00 31.58 91 GLN A N 1
ATOM 650 C CA . GLN A 1 91 ? 31.200 -6.245 -12.435 1.00 31.58 91 GLN A CA 1
ATOM 651 C C . GLN A 1 91 ? 32.397 -5.435 -11.946 1.00 31.58 91 GLN A C 1
ATOM 653 O O . GLN A 1 91 ? 32.495 -4.249 -12.268 1.00 31.58 91 GLN A O 1
ATOM 658 N N . ALA A 1 92 ? 33.249 -6.046 -11.125 1.00 34.06 92 ALA A N 1
ATOM 659 C CA . ALA A 1 92 ? 34.524 -5.465 -10.748 1.00 34.06 92 ALA A CA 1
ATOM 660 C C . ALA A 1 92 ? 35.181 -4.897 -12.014 1.00 34.06 92 ALA A C 1
ATOM 662 O O . ALA A 1 92 ? 35.626 -5.644 -12.884 1.00 34.06 92 ALA A O 1
ATOM 663 N N . VAL A 1 93 ? 35.136 -3.570 -12.147 1.00 29.92 93 VAL A N 1
ATOM 664 C CA . VAL A 1 93 ? 35.805 -2.846 -13.219 1.00 29.92 93 VAL A CA 1
ATOM 665 C C . VAL A 1 93 ? 37.271 -3.250 -13.099 1.00 29.92 93 VAL A C 1
ATOM 667 O O . VAL A 1 93 ? 37.799 -3.151 -11.987 1.00 29.92 93 VAL A O 1
ATOM 670 N N . PRO A 1 94 ? 37.927 -3.733 -14.170 1.00 30.50 94 PRO A N 1
ATOM 671 C CA . PRO A 1 94 ? 39.363 -3.964 -14.154 1.00 30.50 94 PRO A CA 1
ATOM 672 C C . PRO A 1 94 ? 40.040 -2.701 -13.619 1.00 30.50 94 PRO A C 1
ATOM 674 O O . PRO A 1 94 ? 39.914 -1.614 -14.189 1.00 30.50 94 PRO A O 1
ATOM 677 N N . THR A 1 95 ? 40.643 -2.835 -12.442 1.00 37.31 95 THR A N 1
ATOM 678 C CA . THR A 1 95 ? 41.117 -1.744 -11.592 1.00 37.31 95 THR A CA 1
ATOM 679 C C . THR A 1 95 ? 42.403 -1.139 -12.133 1.00 37.31 95 THR A C 1
ATOM 681 O O . THR A 1 95 ? 43.433 -1.245 -11.486 1.00 37.31 95 THR A O 1
ATOM 684 N N . ASP A 1 96 ? 42.341 -0.479 -13.287 1.00 31.59 96 ASP A N 1
ATOM 685 C CA . ASP A 1 96 ? 43.452 0.349 -13.780 1.00 31.59 96 ASP A CA 1
ATOM 686 C C . ASP A 1 96 ? 43.062 1.819 -13.995 1.00 31.59 96 ASP A C 1
ATOM 688 O O . ASP A 1 96 ? 43.891 2.651 -14.364 1.00 31.59 96 ASP A O 1
ATOM 692 N N . ARG A 1 97 ? 41.819 2.201 -13.666 1.00 31.03 97 ARG A N 1
ATOM 693 C CA . ARG A 1 97 ? 41.451 3.608 -13.452 1.00 31.03 97 ARG A CA 1
ATOM 694 C C . ARG A 1 97 ? 40.742 3.789 -12.109 1.00 31.03 97 ARG A C 1
ATOM 696 O O . ARG A 1 97 ? 39.710 3.157 -11.889 1.00 31.03 97 ARG A O 1
ATOM 703 N N . PRO A 1 98 ? 41.249 4.657 -11.213 1.00 32.09 98 PRO A N 1
ATOM 704 C CA . PRO A 1 98 ? 40.604 4.921 -9.938 1.00 32.09 98 PRO A CA 1
ATOM 705 C C . PRO A 1 98 ? 39.313 5.703 -10.188 1.00 32.09 98 PRO A C 1
ATOM 707 O O . PRO A 1 98 ? 39.327 6.915 -10.398 1.00 32.09 98 PRO A O 1
ATOM 710 N N . VAL A 1 99 ? 38.177 5.006 -10.163 1.00 35.72 99 VAL A N 1
ATOM 711 C CA . VAL A 1 99 ? 36.877 5.656 -9.988 1.00 35.72 99 VAL A CA 1
ATOM 712 C C . VAL A 1 99 ? 36.875 6.209 -8.571 1.00 35.72 99 VAL A C 1
ATOM 714 O O . VAL A 1 99 ? 36.843 5.461 -7.596 1.00 35.72 99 VAL A O 1
ATOM 717 N N . ASN A 1 100 ? 36.982 7.530 -8.461 1.00 36.88 100 ASN A N 1
ATOM 718 C CA . ASN A 1 100 ? 36.924 8.247 -7.196 1.00 36.88 100 ASN A CA 1
ATOM 719 C C . ASN A 1 100 ? 35.567 7.906 -6.540 1.00 36.88 100 ASN A C 1
ATOM 721 O O . ASN A 1 100 ? 34.536 8.283 -7.099 1.00 36.88 100 ASN A O 1
ATOM 725 N N . PRO A 1 101 ? 35.504 7.178 -5.406 1.00 37.69 101 PRO A N 1
ATOM 726 C CA . PRO A 1 101 ? 34.221 6.867 -4.784 1.00 37.69 101 PRO A CA 1
ATOM 727 C C . PRO A 1 101 ? 33.533 8.178 -4.416 1.00 37.69 101 PRO A C 1
ATOM 729 O O . PRO A 1 101 ? 34.220 9.102 -3.950 1.00 37.69 101 PRO A O 1
ATOM 732 N N . SER A 1 102 ? 32.212 8.252 -4.633 1.00 42.94 102 SER A N 1
ATOM 733 C CA . SER A 1 102 ? 31.435 9.455 -4.328 1.00 42.94 102 SER A CA 1
ATOM 734 C C . SER A 1 102 ? 31.755 9.929 -2.899 1.00 42.94 102 SER A C 1
ATOM 736 O O . SER A 1 102 ? 31.980 9.094 -2.010 1.00 42.94 102 SER A O 1
ATOM 738 N N . PRO A 1 103 ? 31.828 11.248 -2.647 1.00 42.16 103 PRO A N 1
ATOM 739 C CA . PRO A 1 103 ? 32.142 11.791 -1.323 1.00 42.16 103 PRO A CA 1
ATOM 740 C C . PRO A 1 103 ? 31.268 11.190 -0.209 1.00 42.16 103 PRO A C 1
ATOM 742 O O . PRO A 1 103 ? 31.758 10.913 0.883 1.00 42.16 103 PRO A O 1
ATOM 745 N N . LEU A 1 104 ? 30.008 10.889 -0.531 1.00 40.12 104 LEU A N 1
ATOM 746 C CA . LEU A 1 104 ? 29.016 10.251 0.336 1.00 40.12 104 LEU A CA 1
ATOM 747 C C . LEU A 1 104 ? 29.336 8.785 0.662 1.00 40.12 104 LEU A C 1
ATOM 749 O O . LEU A 1 104 ? 29.267 8.384 1.822 1.00 40.12 104 LEU A O 1
ATOM 753 N N . LYS A 1 105 ? 29.783 7.992 -0.322 1.00 42.59 105 LYS A N 1
ATOM 754 C CA . LYS A 1 105 ? 30.168 6.589 -0.098 1.00 42.59 105 LYS A CA 1
ATOM 755 C C . LYS A 1 105 ? 31.368 6.467 0.845 1.00 42.59 105 LYS A C 1
ATOM 757 O O . LYS A 1 105 ? 31.450 5.498 1.586 1.00 42.59 105 LYS A O 1
ATOM 762 N N . ARG A 1 106 ? 32.276 7.455 0.873 1.00 48.38 106 ARG A N 1
ATOM 763 C CA . ARG A 1 106 ? 33.370 7.505 1.867 1.00 48.38 106 ARG A CA 1
ATOM 764 C C . ARG A 1 106 ? 32.878 7.847 3.270 1.00 48.38 106 ARG A C 1
ATOM 766 O O . ARG A 1 106 ? 33.430 7.339 4.241 1.00 48.38 106 ARG A O 1
ATOM 773 N N . LEU A 1 107 ? 31.864 8.701 3.382 1.00 43.78 107 LEU A N 1
ATOM 774 C CA . LEU A 1 107 ? 31.313 9.147 4.666 1.00 43.78 107 LEU A CA 1
ATOM 775 C C . LEU A 1 107 ? 30.533 8.042 5.395 1.00 43.78 107 LEU A C 1
ATOM 777 O O . LEU A 1 107 ? 30.516 8.032 6.621 1.00 43.78 107 LEU A O 1
ATOM 781 N N . LEU A 1 108 ? 29.960 7.089 4.655 1.00 45.09 108 LEU A N 1
ATOM 782 C CA . LEU A 1 108 ? 29.187 5.968 5.204 1.00 45.09 108 LEU A CA 1
ATOM 783 C C . LEU A 1 108 ? 30.028 4.717 5.533 1.00 45.09 108 LEU A C 1
ATOM 785 O O . LEU A 1 108 ? 29.491 3.742 6.056 1.00 45.09 108 LEU A O 1
ATOM 789 N N . LEU A 1 109 ? 31.339 4.720 5.255 1.00 45.84 109 LEU A N 1
ATOM 790 C CA . LEU A 1 109 ? 32.224 3.602 5.602 1.00 45.84 109 LEU A CA 1
ATOM 791 C C . LEU A 1 109 ? 32.563 3.586 7.107 1.00 45.84 109 LEU A C 1
ATOM 793 O O . LEU A 1 109 ? 32.744 4.642 7.716 1.00 45.84 109 LEU A O 1
ATOM 797 N N . PRO A 1 110 ? 32.720 2.405 7.727 1.00 37.66 110 PRO A N 1
ATOM 798 C CA . PRO A 1 110 ? 33.277 2.303 9.073 1.00 37.66 110 PRO A CA 1
ATOM 799 C C . PRO A 1 110 ? 34.699 2.898 9.124 1.00 37.66 110 PRO A C 1
ATOM 801 O O . PRO A 1 110 ? 35.566 2.493 8.353 1.00 37.66 110 PRO A O 1
ATOM 804 N N . GLY A 1 111 ? 34.951 3.855 10.028 1.00 35.59 111 GLY A N 1
ATOM 805 C CA . GLY A 1 111 ? 36.291 4.413 10.287 1.00 35.59 111 GLY A CA 1
ATOM 806 C C . GLY A 1 111 ? 36.615 5.780 9.664 1.00 35.59 111 GLY A C 1
ATOM 807 O O . GLY A 1 111 ? 37.695 6.318 9.921 1.00 35.59 111 GLY A O 1
ATOM 808 N N . THR A 1 112 ? 35.715 6.400 8.894 1.00 42.66 112 THR A N 1
ATOM 809 C CA . THR A 1 112 ? 35.863 7.818 8.516 1.00 42.66 112 THR A CA 1
ATOM 810 C C . THR A 1 112 ? 35.749 8.707 9.757 1.00 42.66 112 THR A C 1
ATOM 812 O O . THR A 1 112 ? 34.909 8.460 10.618 1.00 42.66 112 THR A O 1
ATOM 815 N N . ARG A 1 113 ? 36.589 9.752 9.874 1.00 36.12 113 ARG A N 1
ATOM 816 C CA . ARG A 1 113 ? 36.491 10.743 10.965 1.00 36.12 113 ARG A CA 1
ATOM 817 C C . ARG A 1 113 ? 35.128 11.438 10.901 1.00 36.12 113 ARG A C 1
ATOM 819 O O . ARG A 1 113 ? 34.957 12.404 10.160 1.00 36.12 113 ARG A O 1
ATOM 826 N N . ARG A 1 114 ? 34.171 10.935 11.676 1.00 44.38 114 ARG A N 1
ATOM 827 C CA . ARG A 1 114 ? 32.896 11.591 11.957 1.00 44.38 114 ARG A CA 1
ATOM 828 C C . ARG A 1 114 ? 33.186 12.774 12.886 1.00 44.38 114 ARG A C 1
ATOM 830 O O . ARG A 1 114 ? 33.990 12.644 13.811 1.00 44.38 114 ARG A O 1
ATOM 837 N N . LYS A 1 115 ? 32.575 13.938 12.639 1.00 47.00 115 LYS A N 1
ATOM 838 C CA . LYS A 1 115 ? 32.390 14.902 13.737 1.00 47.00 115 LYS A CA 1
ATOM 839 C C . LYS A 1 115 ? 31.508 14.216 14.790 1.00 47.00 115 LYS A C 1
ATOM 841 O O . LYS A 1 115 ? 30.775 13.293 14.440 1.00 47.00 115 LYS A O 1
ATOM 846 N N . ALA A 1 116 ? 31.624 14.614 16.056 1.00 46.94 116 ALA A N 1
ATOM 847 C CA . ALA A 1 116 ? 30.725 14.108 17.092 1.00 46.94 116 ALA A CA 1
ATOM 848 C C . ALA A 1 116 ? 29.268 14.269 16.623 1.00 46.94 116 ALA A C 1
ATOM 850 O O . ALA A 1 116 ? 28.952 15.287 16.001 1.00 46.94 116 ALA A O 1
ATOM 851 N N . ALA A 1 117 ? 28.438 13.249 16.860 1.00 46.66 117 ALA A N 1
ATOM 852 C CA . ALA A 1 117 ? 27.014 13.321 16.565 1.00 46.66 117 ALA A CA 1
ATOM 853 C C . ALA A 1 117 ? 26.441 14.540 17.297 1.00 46.66 117 ALA A C 1
ATOM 855 O O . ALA A 1 117 ? 26.655 14.701 18.501 1.00 46.66 117 ALA A O 1
ATOM 856 N N . LEU A 1 118 ? 25.802 15.427 16.543 1.00 47.03 118 LEU A N 1
ATOM 857 C CA . LEU A 1 118 ? 24.967 16.470 17.113 1.00 47.03 118 LEU A CA 1
ATOM 858 C C . LEU A 1 118 ? 23.563 15.868 17.224 1.00 47.03 118 LEU A C 1
ATOM 860 O O . LEU A 1 118 ? 23.178 15.157 16.302 1.00 47.03 118 LEU A O 1
ATOM 864 N N . PRO A 1 119 ? 22.792 16.140 18.285 1.00 54.22 119 PRO A N 1
ATOM 865 C CA . PRO A 1 119 ? 21.363 15.843 18.308 1.00 54.22 119 PRO A CA 1
ATOM 866 C C . PRO A 1 119 ? 20.678 16.312 17.008 1.00 54.22 119 PRO A C 1
ATOM 868 O O . PRO A 1 119 ? 21.077 17.358 16.488 1.00 54.22 119 PRO A O 1
ATOM 871 N N . PRO A 1 120 ? 19.653 15.615 16.476 1.00 55.00 120 PRO A N 1
ATOM 872 C CA . PRO A 1 120 ? 19.041 15.935 15.178 1.00 55.00 120 PRO A CA 1
ATOM 873 C C . PRO A 1 120 ? 18.661 17.411 15.007 1.00 55.00 120 PRO A C 1
ATOM 875 O O . PRO A 1 120 ? 18.913 18.006 13.958 1.00 55.00 120 PRO A O 1
ATOM 878 N N . ASP A 1 121 ? 18.128 18.029 16.061 1.00 59.53 121 ASP A N 1
ATOM 879 C CA . ASP A 1 121 ? 17.732 19.439 16.057 1.00 59.53 121 ASP A CA 1
ATOM 880 C C . ASP A 1 121 ? 18.935 20.395 16.056 1.00 59.53 121 ASP A C 1
ATOM 882 O O . ASP A 1 121 ? 18.890 21.453 15.428 1.00 59.53 121 ASP A O 1
ATOM 886 N N . GLU A 1 122 ? 20.041 20.014 16.698 1.00 62.78 122 GLU A N 1
ATOM 887 C CA . GLU A 1 122 ? 21.296 20.774 16.713 1.00 62.78 122 GLU A CA 1
ATOM 888 C C . GLU A 1 122 ? 22.073 20.597 15.398 1.00 62.78 122 GLU A C 1
ATOM 890 O O . GLU A 1 122 ? 22.665 21.548 14.882 1.00 62.78 122 GLU A O 1
ATOM 895 N N . ALA A 1 123 ? 22.008 19.408 14.793 1.00 59.00 123 ALA A N 1
ATOM 896 C CA . ALA A 1 123 ? 22.497 19.143 13.446 1.00 59.00 123 ALA A CA 1
ATOM 897 C C . ALA A 1 123 ? 21.735 19.986 12.416 1.00 59.00 123 ALA A C 1
ATOM 899 O O . ALA A 1 123 ? 22.351 20.628 11.566 1.00 59.00 123 ALA A O 1
ATOM 900 N N . LEU A 1 124 ? 20.407 20.053 12.537 1.00 58.31 124 LEU A N 1
ATOM 901 C CA . LEU A 1 124 ? 19.562 20.894 11.698 1.00 58.31 124 LEU A CA 1
ATOM 902 C C . LEU A 1 124 ? 19.817 22.386 11.943 1.00 58.31 124 LEU A C 1
ATOM 904 O O . LEU A 1 124 ? 19.868 23.162 10.993 1.00 58.31 124 LEU A O 1
ATOM 908 N N . HIS A 1 125 ? 20.019 22.803 13.193 1.00 65.62 125 HIS A N 1
ATOM 909 C CA . HIS A 1 125 ? 20.413 24.173 13.523 1.00 65.62 125 HIS A CA 1
ATOM 910 C C . HIS A 1 125 ? 21.758 24.540 12.879 1.00 65.62 125 HIS A C 1
ATOM 912 O O . HIS A 1 125 ? 21.852 25.545 12.182 1.00 65.62 125 HIS A O 1
ATOM 918 N N . THR A 1 126 ? 22.759 23.668 13.000 1.00 63.22 126 THR A N 1
ATOM 919 C CA . THR A 1 126 ? 24.076 23.835 12.364 1.00 63.22 126 THR A CA 1
ATOM 920 C C . THR A 1 126 ? 23.967 23.863 10.837 1.00 63.22 126 THR A C 1
ATOM 922 O O . THR A 1 126 ? 24.645 24.647 10.174 1.00 63.22 126 THR A O 1
ATOM 925 N N . ALA A 1 127 ? 23.102 23.026 10.259 1.00 56.34 127 ALA A N 1
ATOM 926 C CA . ALA A 1 127 ? 22.813 23.019 8.828 1.00 56.34 127 ALA A CA 1
ATOM 927 C C . ALA A 1 127 ? 22.194 24.347 8.361 1.00 56.34 127 ALA A C 1
ATOM 929 O O . ALA A 1 127 ? 22.570 24.853 7.308 1.00 56.34 127 ALA A O 1
ATOM 930 N N . ARG A 1 128 ? 21.305 24.943 9.166 1.00 60.31 128 ARG A N 1
ATOM 931 C CA . ARG A 1 128 ? 20.661 26.243 8.900 1.00 60.31 128 ARG A CA 1
ATOM 932 C C . ARG A 1 128 ? 21.621 27.433 8.966 1.00 60.31 128 ARG A C 1
ATOM 934 O O . ARG A 1 128 ? 21.367 28.450 8.328 1.00 60.31 128 ARG A O 1
ATOM 941 N N . GLU A 1 129 ? 22.711 27.336 9.725 1.00 60.19 129 GLU A N 1
ATOM 942 C CA . GLU A 1 129 ? 23.737 28.389 9.782 1.00 60.19 129 GLU A CA 1
ATOM 943 C C . GLU A 1 129 ? 24.615 28.439 8.518 1.00 60.19 129 GLU A C 1
ATOM 945 O O . GLU A 1 129 ? 25.249 29.462 8.229 1.00 60.19 129 GLU A O 1
ATOM 950 N N . LEU A 1 130 ? 24.649 27.357 7.733 1.00 53.84 130 LEU A N 1
ATOM 951 C CA . LEU A 1 130 ? 25.377 27.303 6.470 1.00 53.84 130 LEU A CA 1
ATOM 952 C C . LEU A 1 130 ? 24.577 28.035 5.382 1.00 53.84 130 LEU A C 1
ATOM 954 O O . LEU A 1 130 ? 23.468 27.650 5.029 1.00 53.84 130 LEU A O 1
ATOM 958 N N . ARG A 1 131 ? 25.142 29.112 4.823 1.00 48.44 131 ARG A N 1
ATOM 959 C CA . ARG A 1 131 ? 24.507 29.862 3.726 1.00 48.44 131 ARG A CA 1
ATOM 960 C C . ARG A 1 131 ? 24.524 29.039 2.426 1.00 48.44 131 ARG A C 1
ATOM 962 O O . ARG A 1 131 ? 25.602 28.811 1.885 1.00 48.44 131 ARG A O 1
ATOM 969 N N . GLY A 1 132 ? 23.349 28.663 1.912 1.00 52.19 132 GLY A N 1
ATOM 970 C CA . GLY A 1 132 ? 23.149 28.005 0.607 1.00 52.19 132 GLY A CA 1
ATOM 971 C C . GLY A 1 132 ? 22.122 26.865 0.658 1.00 52.19 132 GLY A C 1
ATOM 972 O O . GLY A 1 132 ? 21.721 26.444 1.738 1.00 52.19 132 GLY A O 1
ATOM 973 N N . THR A 1 133 ? 21.688 26.351 -0.497 1.00 49.12 133 THR A N 1
ATOM 974 C CA . THR A 1 133 ? 20.977 25.060 -0.563 1.00 49.12 133 THR A CA 1
ATOM 975 C C . THR A 1 133 ? 21.983 23.963 -0.235 1.00 49.12 133 THR A C 1
ATOM 977 O O . THR A 1 133 ? 23.035 23.889 -0.869 1.00 49.12 133 THR A O 1
ATOM 980 N N . GLY A 1 134 ? 21.698 23.145 0.776 1.00 52.66 134 GLY A N 1
ATOM 981 C CA . GLY A 1 134 ? 22.606 22.107 1.248 1.00 52.66 134 GLY A CA 1
ATOM 982 C C . GLY A 1 134 ? 21.865 20.796 1.445 1.00 52.66 134 GLY A C 1
ATOM 983 O O . GLY A 1 134 ? 20.783 20.758 2.023 1.00 52.66 134 GLY A O 1
ATOM 984 N N . LEU A 1 135 ? 22.452 19.706 0.959 1.00 56.38 135 LEU A N 1
ATOM 985 C CA . LEU A 1 135 ? 21.985 18.372 1.303 1.00 56.38 135 LEU A CA 1
ATOM 986 C C . LEU A 1 135 ? 22.604 17.931 2.630 1.00 56.38 135 LEU A C 1
ATOM 988 O O . LEU A 1 135 ? 23.829 17.981 2.776 1.00 56.38 135 LEU A O 1
ATOM 992 N N . PHE A 1 136 ? 21.775 17.421 3.541 1.00 62.62 136 PHE A N 1
ATOM 993 C CA . PHE A 1 136 ? 22.221 16.850 4.805 1.00 62.62 136 PHE A CA 1
ATOM 994 C C . PHE A 1 136 ? 21.625 15.451 4.978 1.00 62.62 136 PHE A C 1
ATOM 996 O O . PHE A 1 136 ? 20.417 15.247 4.944 1.00 62.62 136 PHE A O 1
ATOM 1003 N N . VAL A 1 137 ? 22.470 14.443 5.167 1.00 58.50 137 VAL A N 1
ATOM 1004 C CA . VAL A 1 137 ? 21.972 13.143 5.635 1.00 58.50 137 VAL A CA 1
ATOM 1005 C C . VAL A 1 137 ? 22.090 13.149 7.153 1.00 58.50 137 VAL A C 1
ATOM 1007 O O . VAL A 1 137 ? 23.190 13.376 7.665 1.00 58.50 137 VAL A O 1
ATOM 1010 N N . CYS A 1 138 ? 20.967 12.936 7.836 1.00 58.25 138 CYS A N 1
ATOM 1011 C CA . CYS A 1 138 ? 20.896 12.851 9.289 1.00 58.25 138 CYS A CA 1
ATOM 1012 C C . CYS A 1 138 ? 20.508 11.420 9.668 1.00 58.25 138 CYS A C 1
ATOM 1014 O O . CYS A 1 138 ? 19.501 10.888 9.201 1.00 58.25 138 CYS A O 1
ATOM 1016 N N . ASP A 1 139 ? 21.305 10.777 10.512 1.00 53.97 139 ASP A N 1
ATOM 1017 C CA . ASP A 1 139 ? 20.848 9.539 11.145 1.00 53.97 139 ASP A CA 1
ATOM 1018 C C . ASP A 1 139 ? 19.831 9.849 12.257 1.00 53.97 139 ASP A C 1
ATOM 1020 O O . ASP A 1 139 ? 19.657 11.017 12.618 1.00 53.97 139 ASP A O 1
ATOM 1024 N N . THR A 1 140 ? 19.135 8.840 12.789 1.00 51.81 140 THR A N 1
ATOM 1025 C CA . THR A 1 140 ? 18.200 9.024 13.926 1.00 51.81 140 THR A CA 1
ATOM 1026 C C . THR A 1 140 ? 18.882 9.647 15.143 1.00 51.81 140 THR A C 1
ATOM 1028 O O . THR A 1 140 ? 18.246 10.370 15.899 1.00 51.81 140 THR A O 1
ATOM 1031 N N . ASP A 1 141 ? 20.194 9.449 15.292 1.00 48.38 141 ASP A N 1
ATOM 1032 C CA . ASP A 1 141 ? 21.017 10.084 16.328 1.00 48.38 141 ASP A CA 1
ATOM 1033 C C . ASP A 1 141 ? 21.495 11.514 15.986 1.00 48.38 141 ASP A C 1
ATOM 1035 O O . ASP A 1 141 ? 22.215 12.130 16.771 1.00 48.38 141 ASP A O 1
ATOM 1039 N N . GLY A 1 142 ? 21.116 12.042 14.817 1.00 45.88 142 GLY A N 1
ATOM 1040 C CA . GLY A 1 142 ? 21.468 13.381 14.346 1.00 45.88 142 GLY A CA 1
ATOM 1041 C C . GLY A 1 142 ? 22.867 13.511 13.740 1.00 45.88 142 GLY A C 1
ATOM 1042 O O . GLY A 1 142 ? 23.325 14.622 13.467 1.00 45.88 142 GLY A O 1
ATOM 1043 N N . THR A 1 143 ? 23.570 12.407 13.460 1.00 50.50 143 THR A N 1
ATOM 1044 C CA . THR A 1 143 ? 24.898 12.476 12.831 1.00 50.50 143 THR A CA 1
ATOM 1045 C C . THR A 1 143 ? 24.848 13.191 11.472 1.00 50.50 143 THR A C 1
ATOM 1047 O O . THR A 1 143 ? 24.315 12.668 10.496 1.00 50.50 143 THR A O 1
ATOM 1050 N N . LEU A 1 144 ? 25.465 14.380 11.400 1.00 48.75 144 LEU A N 1
ATOM 1051 C CA . LEU A 1 144 ? 25.494 15.251 10.221 1.00 48.75 144 LEU A CA 1
ATOM 1052 C C . LEU A 1 144 ? 26.533 14.787 9.189 1.00 48.75 144 LEU A C 1
ATOM 1054 O O . LEU A 1 144 ? 27.748 14.929 9.381 1.00 48.75 144 LEU A O 1
ATOM 1058 N N . LEU A 1 145 ? 26.072 14.288 8.043 1.00 52.41 145 LEU A N 1
ATOM 1059 C CA . LEU A 1 145 ? 26.939 13.927 6.921 1.00 52.41 145 LEU A CA 1
ATOM 1060 C C . LEU A 1 145 ? 27.049 15.113 5.951 1.00 52.41 145 LEU A C 1
ATOM 1062 O O . LEU A 1 145 ? 26.271 15.214 5.018 1.00 52.41 145 LEU A O 1
ATOM 1066 N N . ARG A 1 146 ? 28.012 16.002 6.247 1.00 51.62 146 ARG A N 1
ATOM 1067 C CA . ARG A 1 146 ? 28.622 17.100 5.453 1.00 51.62 146 ARG A CA 1
ATOM 1068 C C . ARG A 1 146 ? 27.743 17.813 4.387 1.00 51.62 146 ARG A C 1
ATOM 1070 O O . ARG A 1 146 ? 27.299 17.154 3.456 1.00 51.62 146 ARG A O 1
ATOM 1077 N N . PRO A 1 147 ? 27.669 19.165 4.385 1.00 49.50 147 PRO A N 1
ATOM 1078 C CA . PRO A 1 147 ? 27.023 19.911 3.301 1.00 49.50 147 PRO A CA 1
ATOM 1079 C C . PRO A 1 147 ? 27.651 19.554 1.952 1.00 49.50 147 PRO A C 1
ATOM 1081 O O . PRO A 1 147 ? 28.881 19.540 1.816 1.00 49.50 147 PRO A O 1
ATOM 1084 N N . ILE A 1 148 ? 26.807 19.261 0.969 1.00 53.41 148 ILE A N 1
ATOM 1085 C CA . ILE A 1 148 ? 27.239 18.999 -0.400 1.00 53.41 148 ILE A CA 1
ATOM 1086 C C . ILE A 1 148 ? 26.799 20.171 -1.273 1.00 53.41 148 ILE A C 1
ATOM 1088 O O . ILE A 1 148 ? 25.617 20.506 -1.290 1.00 53.41 148 ILE A O 1
ATOM 1092 N N . GLU A 1 149 ? 27.756 20.812 -1.951 1.00 50.91 149 GLU A N 1
ATOM 1093 C CA . GLU A 1 149 ? 27.471 21.855 -2.941 1.00 50.91 149 GLU A CA 1
ATOM 1094 C C . GLU A 1 149 ? 26.638 21.240 -4.065 1.00 50.91 149 GLU A C 1
ATOM 1096 O O . GLU A 1 149 ? 27.096 20.328 -4.749 1.00 50.91 149 GLU A O 1
ATOM 1101 N N . VAL A 1 150 ? 25.394 21.696 -4.202 1.00 49.47 150 VAL A N 1
ATOM 1102 C CA . VAL A 1 150 ? 24.384 21.079 -5.060 1.00 49.47 150 VAL A CA 1
ATOM 1103 C C . VAL A 1 150 ? 24.668 21.423 -6.526 1.00 49.47 150 VAL A C 1
ATOM 1105 O O . VAL A 1 150 ? 24.175 22.416 -7.050 1.00 49.47 150 VAL A O 1
ATOM 1108 N N . ALA A 1 151 ? 25.506 20.619 -7.179 1.00 42.31 151 ALA A N 1
ATOM 1109 C CA . ALA A 1 151 ? 25.757 20.713 -8.621 1.00 42.31 151 ALA A CA 1
ATOM 1110 C C . ALA A 1 151 ? 25.442 19.410 -9.372 1.00 42.31 151 ALA A C 1
ATOM 1112 O O . ALA A 1 151 ? 25.200 19.452 -10.573 1.00 42.31 151 ALA A O 1
ATOM 1113 N N . ASP A 1 152 ? 25.371 18.272 -8.676 1.00 51.41 152 ASP A N 1
ATOM 1114 C CA . ASP A 1 152 ? 25.271 16.958 -9.305 1.00 51.41 152 ASP A CA 1
ATOM 1115 C C . ASP A 1 152 ? 24.279 16.048 -8.580 1.00 51.41 152 ASP A C 1
ATOM 1117 O O . ASP A 1 152 ? 23.971 16.205 -7.403 1.00 51.41 152 ASP A O 1
ATOM 1121 N N . GLU A 1 153 ? 23.775 15.063 -9.308 1.00 54.25 153 GLU A N 1
ATOM 1122 C CA . GLU A 1 153 ? 22.993 13.964 -8.764 1.00 54.25 153 GLU A CA 1
ATOM 1123 C C . GLU A 1 153 ? 23.758 13.207 -7.665 1.00 54.25 153 GLU A C 1
ATOM 1125 O O . GLU A 1 153 ? 24.851 12.683 -7.902 1.00 54.25 153 GLU A O 1
ATOM 1130 N N . TYR A 1 154 ? 23.164 13.071 -6.476 1.00 55.34 154 TYR A N 1
ATOM 1131 C CA . TYR A 1 154 ? 23.765 12.300 -5.382 1.00 55.34 154 TYR A CA 1
ATOM 1132 C C . TYR A 1 154 ? 23.088 10.961 -5.193 1.00 55.34 154 TYR A C 1
ATOM 1134 O O . TYR A 1 154 ? 21.874 10.910 -5.046 1.00 55.34 154 TYR A O 1
ATOM 1142 N N . VAL A 1 155 ? 23.897 9.902 -5.113 1.00 54.75 155 VAL A N 1
ATOM 1143 C CA . VAL A 1 155 ? 23.462 8.564 -4.710 1.00 54.75 155 VAL A CA 1
ATOM 1144 C C . VAL A 1 155 ? 23.879 8.299 -3.261 1.00 54.75 155 VAL A C 1
ATOM 1146 O O . VAL A 1 155 ? 25.072 8.172 -2.965 1.00 54.75 155 VAL A O 1
ATOM 1149 N N . VAL A 1 156 ? 22.899 8.206 -2.363 1.00 60.41 156 VAL A N 1
ATOM 1150 C CA . VAL A 1 156 ? 23.064 7.784 -0.964 1.00 60.41 156 VAL A CA 1
ATOM 1151 C C . VAL A 1 156 ? 22.800 6.283 -0.881 1.00 60.41 156 VAL A C 1
ATOM 1153 O O . VAL A 1 156 ? 21.746 5.831 -1.314 1.00 60.41 156 VAL A O 1
ATOM 1156 N N . SER A 1 157 ? 23.744 5.514 -0.328 1.00 54.50 157 SER A N 1
ATOM 1157 C CA . SER A 1 157 ? 23.590 4.069 -0.118 1.00 54.50 157 SER A CA 1
ATOM 1158 C C . SER A 1 157 ? 23.794 3.706 1.349 1.00 54.50 157 SER A C 1
ATOM 1160 O O . SER A 1 157 ? 24.925 3.785 1.834 1.00 54.50 157 SER A O 1
ATOM 1162 N N . ARG A 1 158 ? 22.739 3.286 2.052 1.00 63.38 158 ARG A N 1
ATOM 1163 C CA . ARG A 1 158 ? 22.836 2.840 3.450 1.00 63.38 158 ARG A CA 1
ATOM 1164 C C . ARG A 1 158 ? 23.227 1.354 3.507 1.00 63.38 158 ARG A C 1
ATOM 1166 O O . ARG A 1 158 ? 22.480 0.537 2.978 1.00 63.38 158 ARG A O 1
ATOM 1173 N N . PRO A 1 159 ? 24.369 0.967 4.104 1.00 58.03 159 PRO A N 1
ATOM 1174 C CA . PRO A 1 159 ? 24.768 -0.439 4.172 1.00 58.03 159 PRO A CA 1
ATOM 1175 C C . PRO A 1 159 ? 23.869 -1.251 5.120 1.00 58.03 159 PRO A C 1
ATOM 1177 O O . PRO A 1 159 ? 23.427 -0.739 6.146 1.00 58.03 159 PRO A O 1
ATOM 1180 N N . ALA A 1 160 ? 23.673 -2.539 4.813 1.00 55.19 160 ALA A N 1
ATOM 1181 C CA . ALA A 1 160 ? 22.890 -3.497 5.609 1.00 55.19 160 ALA A CA 1
ATOM 1182 C C . ALA A 1 160 ? 23.334 -3.644 7.077 1.00 55.19 160 ALA A C 1
ATOM 1184 O O . ALA A 1 160 ? 22.566 -4.118 7.903 1.00 55.19 160 ALA A O 1
ATOM 1185 N N . SER A 1 161 ? 24.586 -3.295 7.396 1.00 49.59 161 SER A N 1
ATOM 1186 C CA . SER A 1 161 ? 25.208 -3.538 8.703 1.00 49.59 161 SER A CA 1
ATOM 1187 C C . SER A 1 161 ? 24.958 -2.438 9.741 1.00 49.59 161 SER A C 1
ATOM 1189 O O . SER A 1 161 ? 25.592 -2.461 10.794 1.00 49.59 161 SER A O 1
ATOM 1191 N N . GLY A 1 162 ? 24.143 -1.428 9.427 1.00 51.84 162 GLY A N 1
ATOM 1192 C CA . GLY A 1 162 ? 23.748 -0.413 10.404 1.00 51.84 162 GLY A CA 1
ATOM 1193 C C . GLY A 1 162 ? 22.778 -0.991 11.433 1.00 51.84 162 GLY A C 1
ATOM 1194 O O . GLY A 1 162 ? 21.987 -1.871 11.102 1.00 51.84 162 GLY A O 1
ATOM 1195 N N . GLU A 1 163 ? 22.826 -0.491 12.670 1.00 55.16 163 GLU A N 1
ATOM 1196 C CA . GLU A 1 163 ? 21.749 -0.710 13.642 1.00 55.16 163 GLU A CA 1
ATOM 1197 C C . GLU A 1 163 ? 20.412 -0.348 12.973 1.00 55.16 163 GLU A C 1
ATOM 1199 O O . GLU A 1 163 ? 20.330 0.654 12.258 1.00 55.16 163 GLU A O 1
ATOM 1204 N N . GLY A 1 164 ? 19.398 -1.205 13.128 1.00 53.34 164 GLY A N 1
ATOM 1205 C CA . GLY A 1 164 ? 18.166 -1.232 12.323 1.00 53.34 164 GLY A CA 1
ATOM 1206 C C . GLY A 1 164 ? 17.229 -0.028 12.452 1.00 53.34 164 GLY A C 1
ATOM 1207 O O . GLY A 1 164 ? 16.101 -0.116 11.981 1.00 53.34 164 GLY A O 1
ATOM 1208 N N . ARG A 1 165 ? 17.696 1.070 13.050 1.00 62.00 165 ARG A N 1
ATOM 1209 C CA . ARG A 1 165 ? 16.944 2.307 13.269 1.00 62.00 165 ARG A CA 1
ATOM 1210 C C . ARG A 1 165 ? 16.603 3.000 11.959 1.00 62.00 165 ARG A C 1
ATOM 1212 O O . ARG A 1 165 ? 17.327 2.859 10.973 1.00 62.00 165 ARG A O 1
ATOM 1219 N N . SER A 1 166 ? 15.548 3.797 11.920 1.00 63.56 166 SER A N 1
ATOM 1220 C CA . SER A 1 166 ? 15.279 4.662 10.768 1.00 63.56 166 SER A CA 1
ATOM 1221 C C . SER A 1 166 ? 16.409 5.693 10.581 1.00 63.56 166 SER A C 1
ATOM 1223 O O . SER A 1 166 ? 16.998 6.182 11.536 1.00 63.56 166 SER A O 1
ATOM 1225 N N . THR A 1 167 ? 16.769 6.005 9.339 1.00 70.06 167 THR A N 1
ATOM 1226 C CA . THR A 1 167 ? 17.707 7.094 8.993 1.00 70.06 167 THR A CA 1
ATOM 1227 C C . THR A 1 167 ? 16.923 8.041 8.102 1.00 70.06 167 THR A C 1
ATOM 1229 O O . THR A 1 167 ? 16.115 7.567 7.308 1.00 70.06 167 THR A O 1
ATOM 1232 N N . TYR A 1 168 ? 17.140 9.351 8.186 1.00 71.50 168 TYR A N 1
ATOM 1233 C CA . TYR A 1 168 ? 16.376 10.306 7.389 1.00 71.50 168 TYR A CA 1
ATOM 1234 C C . TYR A 1 168 ? 17.280 11.120 6.470 1.00 71.50 168 TYR A C 1
ATOM 1236 O O . TYR A 1 168 ? 18.316 11.669 6.843 1.00 71.50 168 TYR A O 1
ATOM 1244 N N . LEU A 1 169 ? 16.862 11.234 5.219 1.00 73.06 169 LEU A N 1
ATOM 1245 C CA . LEU A 1 169 ? 17.415 12.219 4.315 1.00 73.06 169 LEU A CA 1
ATOM 1246 C C . LEU A 1 169 ? 16.770 13.566 4.620 1.00 73.06 169 LEU A C 1
ATOM 1248 O O . LEU A 1 169 ? 15.550 13.679 4.525 1.00 73.06 169 LEU A O 1
ATOM 1252 N N . CYS A 1 170 ? 17.576 14.564 4.971 1.00 72.12 170 CYS A N 1
ATOM 1253 C CA . CYS A 1 170 ? 17.125 15.918 5.255 1.00 72.12 170 CYS A CA 1
ATOM 1254 C C . CYS A 1 170 ? 17.556 16.847 4.115 1.00 72.12 170 CYS A C 1
ATOM 1256 O O . CYS A 1 170 ? 18.742 17.078 3.866 1.00 72.12 170 CYS A O 1
ATOM 1258 N N . VAL A 1 171 ? 16.585 17.388 3.390 1.00 71.44 171 VAL A N 1
ATOM 1259 C CA . VAL A 1 171 ? 16.849 18.342 2.311 1.00 71.44 171 VAL A CA 1
ATOM 1260 C C . VAL A 1 171 ? 16.369 19.712 2.752 1.00 71.44 171 VAL A C 1
ATOM 1262 O O . VAL A 1 171 ? 15.169 19.917 2.927 1.00 71.44 171 VAL A O 1
ATOM 1265 N N . THR A 1 172 ? 17.308 20.638 2.957 1.00 66.19 172 THR A N 1
ATOM 1266 C CA . THR A 1 172 ? 17.015 22.024 3.341 1.00 66.19 172 THR A CA 1
ATOM 1267 C C . THR A 1 172 ? 17.159 22.952 2.136 1.00 66.19 172 THR A C 1
ATOM 1269 O O . THR A 1 172 ? 18.015 22.750 1.269 1.00 66.19 172 THR A O 1
ATOM 1272 N N . GLN A 1 173 ? 16.324 23.991 2.078 1.00 60.00 173 GLN A N 1
ATOM 1273 C CA . GLN A 1 173 ? 16.411 25.038 1.060 1.00 60.00 173 GLN A CA 1
ATOM 1274 C C . GLN A 1 173 ? 16.777 26.377 1.702 1.00 60.00 173 GLN A C 1
ATOM 1276 O O . GLN A 1 173 ? 15.959 26.987 2.382 1.00 60.00 173 GLN A O 1
ATOM 1281 N N . GLY A 1 174 ? 17.992 26.867 1.441 1.00 54.56 174 GLY A N 1
ATOM 1282 C CA . GLY A 1 174 ? 18.378 28.244 1.758 1.00 54.56 174 GLY A CA 1
ATOM 1283 C C . GLY A 1 174 ? 18.107 28.674 3.209 1.00 54.56 174 GLY A C 1
ATOM 1284 O O . GLY A 1 174 ? 18.350 27.924 4.149 1.00 54.56 174 GLY A O 1
ATOM 1285 N N . GLN A 1 175 ? 17.661 29.924 3.389 1.00 51.28 175 GLN A N 1
ATOM 1286 C CA . GLN A 1 175 ? 17.403 30.514 4.713 1.00 51.28 175 GLN A CA 1
ATOM 1287 C C . GLN A 1 175 ? 16.035 30.141 5.307 1.00 51.28 175 GLN A C 1
ATOM 1289 O O . GLN A 1 175 ? 15.784 30.471 6.468 1.00 51.28 175 GLN A O 1
ATOM 1294 N N . ASP A 1 176 ? 15.172 29.456 4.553 1.00 55.00 176 ASP A N 1
ATOM 1295 C CA . ASP A 1 176 ? 13.857 29.062 5.044 1.00 55.00 176 ASP A CA 1
ATOM 1296 C C . ASP A 1 176 ? 13.983 27.835 5.950 1.00 55.00 176 ASP A C 1
ATOM 1298 O O . ASP A 1 176 ? 14.622 26.833 5.636 1.00 55.00 176 ASP A O 1
ATOM 1302 N N . HIS A 1 177 ? 13.377 27.920 7.133 1.00 63.50 177 HIS A N 1
ATOM 1303 C CA . HIS A 1 177 ? 13.549 26.954 8.220 1.00 63.50 177 HIS A CA 1
ATOM 1304 C C . HIS A 1 177 ? 12.921 25.571 7.961 1.00 63.50 177 HIS A C 1
ATOM 1306 O O . HIS A 1 177 ? 12.874 24.750 8.883 1.00 63.50 177 HIS A O 1
ATOM 1312 N N . LEU A 1 178 ? 12.437 25.301 6.750 1.00 72.75 178 LEU A N 1
ATOM 1313 C CA . LEU A 1 178 ? 11.790 24.049 6.383 1.00 72.75 178 LEU A CA 1
ATOM 1314 C C . LEU A 1 178 ? 12.779 23.052 5.787 1.00 72.75 178 LEU A C 1
ATOM 1316 O O . LEU A 1 178 ? 13.642 23.397 4.980 1.00 72.75 178 LEU A O 1
ATOM 1320 N N . ALA A 1 179 ? 12.604 21.793 6.164 1.00 75.81 179 ALA A N 1
ATOM 1321 C CA . ALA A 1 179 ? 13.334 20.674 5.606 1.00 75.81 179 ALA A CA 1
ATOM 1322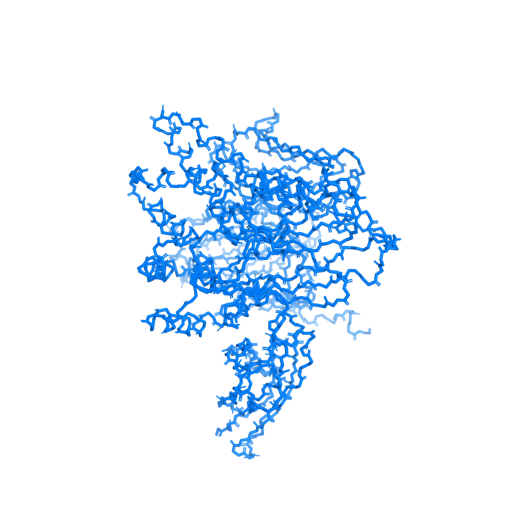 C C . ALA A 1 179 ? 12.366 19.586 5.149 1.00 75.81 179 ALA A C 1
ATOM 1324 O O . ALA A 1 179 ? 11.375 19.300 5.826 1.00 75.81 179 ALA A O 1
ATOM 1325 N N . ARG A 1 180 ? 12.674 18.959 4.014 1.00 82.25 180 ARG A N 1
ATOM 1326 C CA . ARG A 1 180 ? 12.023 17.721 3.592 1.00 82.25 180 ARG A CA 1
ATOM 1327 C C . ARG A 1 180 ? 12.770 16.551 4.214 1.00 82.25 180 ARG A C 1
ATOM 1329 O O . ARG A 1 180 ? 13.969 16.392 3.989 1.00 82.25 180 ARG A O 1
ATOM 1336 N N . PHE A 1 181 ? 12.053 15.741 4.975 1.00 84.62 181 PHE A N 1
ATOM 1337 C CA . PHE A 1 181 ? 12.540 14.506 5.565 1.00 84.62 181 PHE A CA 1
ATOM 1338 C C . PHE A 1 181 ? 12.030 13.336 4.735 1.00 84.62 181 PHE A C 1
ATOM 1340 O O . PHE A 1 181 ? 10.842 13.267 4.426 1.00 84.62 181 PHE A O 1
ATOM 1347 N N . VAL A 1 182 ? 12.915 12.414 4.364 1.00 85.75 182 VAL A N 1
ATOM 1348 C CA . VAL A 1 182 ? 12.550 11.157 3.697 1.00 85.75 182 VAL A CA 1
ATOM 1349 C C . VAL A 1 182 ? 13.205 10.009 4.441 1.00 85.75 182 VAL A C 1
ATOM 1351 O O . VAL A 1 182 ? 14.427 9.996 4.583 1.00 85.75 182 VAL A O 1
ATOM 1354 N N . SER A 1 183 ? 12.413 9.050 4.911 1.00 84.94 183 SER A N 1
ATOM 1355 C CA . SER A 1 183 ? 12.949 7.854 5.553 1.00 84.94 183 SER A CA 1
ATOM 1356 C C . SER A 1 183 ? 13.794 7.047 4.561 1.00 84.94 183 SER A C 1
ATOM 1358 O O . SER A 1 183 ? 13.411 6.831 3.409 1.00 84.94 183 SER A O 1
ATOM 1360 N N . LEU A 1 184 ? 14.979 6.635 5.006 1.00 81.25 184 LEU A N 1
ATOM 1361 C CA . LEU A 1 184 ? 15.977 5.889 4.251 1.00 81.25 184 LEU A CA 1
ATOM 1362 C C . LEU A 1 184 ? 16.068 4.459 4.804 1.00 81.25 184 LEU A C 1
ATOM 1364 O O . LEU A 1 184 ? 16.694 4.237 5.853 1.00 81.25 184 LEU A O 1
ATOM 1368 N N . PRO A 1 185 ? 15.515 3.468 4.083 1.00 76.44 185 PRO A N 1
ATOM 1369 C CA . PRO A 1 185 ? 15.659 2.074 4.467 1.00 76.44 185 PRO A CA 1
ATOM 1370 C C . PRO A 1 185 ? 17.125 1.633 4.506 1.00 76.44 185 PRO A C 1
ATOM 1372 O O . PRO A 1 185 ? 17.990 2.201 3.828 1.00 76.44 185 PRO A O 1
ATOM 1375 N N . ALA A 1 186 ? 17.408 0.554 5.236 1.00 72.38 186 ALA A N 1
ATOM 1376 C CA . ALA A 1 186 ? 18.631 -0.209 4.995 1.00 72.38 186 ALA A CA 1
ATOM 1377 C C . ALA A 1 186 ? 18.692 -0.634 3.515 1.00 72.38 186 ALA A C 1
ATOM 1379 O O . ALA A 1 186 ? 17.663 -0.901 2.903 1.00 72.38 186 ALA A O 1
ATOM 1380 N N . ASN A 1 187 ? 19.889 -0.641 2.922 1.00 73.06 187 ASN A N 1
ATOM 1381 C CA . ASN A 1 187 ? 20.105 -0.973 1.510 1.00 73.06 187 ASN A CA 1
ATOM 1382 C C . ASN A 1 187 ? 19.201 -0.198 0.539 1.00 73.06 187 ASN A C 1
ATOM 1384 O O . ASN A 1 187 ? 18.696 -0.757 -0.431 1.00 73.06 187 ASN A O 1
ATOM 1388 N N . CYS A 1 188 ? 18.993 1.096 0.767 1.00 72.44 188 CYS A N 1
ATOM 1389 C CA . CYS A 1 188 ? 18.328 1.959 -0.204 1.00 72.44 188 CYS A CA 1
ATOM 1390 C C . CYS A 1 188 ? 19.328 2.710 -1.088 1.00 72.44 188 CYS A C 1
ATOM 1392 O O . CYS A 1 188 ? 20.509 2.849 -0.759 1.00 72.44 188 CYS A O 1
ATOM 1394 N N . VAL A 1 189 ? 18.823 3.199 -2.216 1.00 70.69 189 VAL A N 1
ATOM 1395 C CA . VAL A 1 189 ? 19.480 4.148 -3.109 1.00 70.69 189 VAL A CA 1
ATOM 1396 C C . VAL A 1 189 ? 18.626 5.413 -3.102 1.00 70.69 189 VAL A C 1
ATOM 1398 O O . VAL A 1 189 ? 17.531 5.434 -3.663 1.00 70.69 189 VAL A O 1
ATOM 1401 N N . GLY A 1 190 ? 19.108 6.458 -2.435 1.00 71.00 190 GLY A N 1
ATOM 1402 C CA . GLY A 1 190 ? 18.523 7.796 -2.513 1.00 71.00 190 GLY A CA 1
ATOM 1403 C C . GLY A 1 190 ? 19.183 8.582 -3.636 1.00 71.00 190 GLY A C 1
ATOM 1404 O O . GLY A 1 190 ? 20.400 8.737 -3.605 1.00 71.00 190 GLY A O 1
ATOM 1405 N N . ARG A 1 191 ? 18.412 9.058 -4.614 1.00 69.81 191 ARG A N 1
ATOM 1406 C CA . ARG A 1 191 ? 18.842 9.976 -5.670 1.00 69.81 191 ARG A CA 1
ATOM 1407 C C . ARG A 1 191 ? 18.276 11.360 -5.387 1.00 69.81 191 ARG A C 1
ATOM 1409 O O . ARG A 1 191 ? 17.063 11.525 -5.294 1.00 69.81 191 ARG A O 1
ATOM 1416 N N . ILE A 1 192 ? 19.155 12.348 -5.282 1.00 67.44 192 ILE A N 1
ATOM 1417 C CA . ILE A 1 192 ? 18.759 13.750 -5.108 1.00 67.44 192 ILE A CA 1
ATOM 1418 C C . ILE A 1 192 ? 19.207 14.524 -6.329 1.00 67.44 192 ILE A C 1
ATOM 1420 O O . ILE A 1 192 ? 20.387 14.490 -6.681 1.00 67.44 192 ILE A O 1
ATOM 1424 N N . ARG A 1 193 ? 18.268 15.205 -6.977 1.00 64.94 193 ARG A N 1
ATOM 1425 C CA . ARG A 1 193 ? 18.538 16.133 -8.069 1.00 64.94 193 ARG A CA 1
ATOM 1426 C C . ARG A 1 193 ? 18.320 17.548 -7.563 1.00 64.94 193 ARG A C 1
ATOM 1428 O O . ARG A 1 193 ? 17.269 17.857 -7.010 1.00 64.94 193 ARG A O 1
ATOM 1435 N N . SER A 1 194 ? 19.321 18.400 -7.773 1.00 59.31 194 SER A N 1
ATOM 1436 C CA . SER A 1 194 ? 19.168 19.839 -7.569 1.00 59.31 194 SER A CA 1
ATOM 1437 C C . SER A 1 194 ? 17.960 20.352 -8.345 1.00 59.31 194 SER A C 1
ATOM 1439 O O . SER A 1 194 ? 17.753 19.894 -9.476 1.00 59.31 194 SER A O 1
ATOM 1441 N N . PRO A 1 195 ? 17.233 21.358 -7.839 1.00 59.06 195 PRO A N 1
ATOM 1442 C CA . PRO A 1 195 ? 16.449 22.181 -8.741 1.00 59.06 195 PRO A CA 1
ATOM 1443 C C . PRO A 1 195 ? 17.361 22.731 -9.844 1.00 59.06 195 PRO A C 1
ATOM 1445 O O . PRO A 1 195 ? 18.491 23.153 -9.585 1.00 59.06 195 PRO A O 1
ATOM 1448 N N . ALA A 1 196 ? 16.874 22.708 -11.086 1.00 50.06 196 ALA A N 1
ATOM 1449 C CA . ALA A 1 196 ? 17.626 23.187 -12.248 1.00 50.06 196 ALA A CA 1
ATOM 1450 C C . ALA A 1 196 ? 17.920 24.699 -12.188 1.00 50.06 196 ALA A C 1
ATOM 1452 O O . ALA A 1 196 ? 18.771 25.188 -12.928 1.00 50.06 196 ALA A O 1
ATOM 1453 N N . GLN A 1 197 ? 17.224 25.437 -11.316 1.00 55.12 197 GLN A N 1
ATOM 1454 C CA . GLN A 1 197 ? 17.441 26.859 -11.078 1.00 55.12 197 GLN A CA 1
ATOM 1455 C C . GLN A 1 197 ? 17.904 27.102 -9.632 1.00 55.12 197 GLN A C 1
ATOM 1457 O O . GLN A 1 197 ? 17.279 26.583 -8.704 1.00 55.12 197 GLN A O 1
ATOM 1462 N N . PRO A 1 198 ? 18.961 27.913 -9.426 1.00 53.75 198 PRO A N 1
ATOM 1463 C CA . PRO A 1 198 ? 19.469 28.266 -8.098 1.00 53.75 198 PRO A CA 1
ATOM 1464 C C . PRO A 1 198 ? 18.478 29.097 -7.263 1.00 53.75 198 PRO A C 1
ATOM 1466 O O . PRO A 1 198 ? 18.606 29.137 -6.043 1.00 53.75 198 PRO A O 1
ATOM 1469 N N . ASP A 1 199 ? 17.469 29.701 -7.899 1.00 53.41 199 ASP A N 1
ATOM 1470 C CA . ASP A 1 199 ? 16.561 30.679 -7.288 1.00 53.41 199 ASP A CA 1
ATOM 1471 C C . ASP A 1 199 ? 15.221 30.085 -6.795 1.00 53.41 199 ASP A C 1
ATOM 1473 O O . ASP A 1 199 ? 14.212 30.786 -6.753 1.00 53.41 199 ASP A O 1
ATOM 1477 N N . GLY A 1 200 ? 15.193 28.809 -6.381 1.00 51.16 200 GLY A N 1
ATOM 1478 C CA . GLY A 1 200 ? 14.089 28.289 -5.548 1.00 51.16 200 GLY A CA 1
ATOM 1479 C C . GLY A 1 200 ? 13.179 27.219 -6.160 1.00 51.16 200 GLY A C 1
ATOM 1480 O O . GLY A 1 200 ? 11.978 27.217 -5.903 1.00 51.16 200 GLY A O 1
ATOM 1481 N N . GLY A 1 201 ? 13.719 26.288 -6.953 1.00 56.16 201 GLY A N 1
ATOM 1482 C CA . GLY A 1 201 ? 12.998 25.040 -7.234 1.00 56.16 201 GLY A CA 1
ATOM 1483 C C . GLY A 1 201 ? 13.120 24.038 -6.077 1.00 56.16 201 GLY A C 1
ATOM 1484 O O . GLY A 1 201 ? 14.112 24.043 -5.348 1.00 56.16 201 GLY A O 1
ATOM 1485 N N . GLU A 1 202 ? 12.158 23.126 -5.938 1.00 58.91 202 GLU A N 1
ATOM 1486 C CA . GLU A 1 202 ? 12.322 21.973 -5.051 1.00 58.91 202 GLU A CA 1
ATOM 1487 C C . GLU A 1 202 ? 13.309 20.974 -5.670 1.00 58.91 202 GLU A C 1
ATOM 1489 O O . GLU A 1 202 ? 13.207 20.628 -6.848 1.00 58.91 202 GLU A O 1
ATOM 1494 N N . GLY A 1 203 ? 14.303 20.541 -4.890 1.00 61.66 203 GLY A N 1
ATOM 1495 C CA . GLY A 1 203 ? 15.155 19.428 -5.294 1.00 61.66 203 GLY A CA 1
ATOM 1496 C C . GLY A 1 203 ? 14.335 18.146 -5.338 1.00 61.66 203 GLY A C 1
ATOM 1497 O O . GLY A 1 203 ? 13.639 17.828 -4.377 1.00 61.66 203 GLY A O 1
ATOM 1498 N N . ASP A 1 204 ? 14.418 17.408 -6.440 1.00 70.56 204 ASP A N 1
ATOM 1499 C CA . ASP A 1 204 ? 13.734 16.127 -6.574 1.00 70.56 204 ASP A CA 1
ATOM 1500 C C . ASP A 1 204 ? 14.484 15.072 -5.753 1.00 70.56 204 ASP A C 1
ATOM 1502 O O . ASP A 1 204 ? 15.666 14.790 -5.987 1.00 70.56 204 ASP A O 1
ATOM 1506 N N . VAL A 1 205 ? 13.800 14.518 -4.753 1.00 73.31 205 VAL A N 1
ATOM 1507 C CA . VAL A 1 205 ? 14.330 13.500 -3.849 1.00 73.31 205 VAL A CA 1
ATOM 1508 C C . VAL A 1 205 ? 13.599 12.201 -4.121 1.00 73.31 205 VAL A C 1
ATOM 1510 O O . VAL A 1 205 ? 12.460 12.006 -3.706 1.00 73.31 205 VAL A O 1
ATOM 1513 N N . THR A 1 206 ? 14.291 11.268 -4.762 1.00 74.31 206 THR A N 1
ATOM 1514 C CA . THR A 1 206 ? 13.766 9.929 -5.018 1.00 74.31 206 THR A CA 1
ATOM 1515 C C . THR A 1 206 ? 14.525 8.920 -4.174 1.00 74.31 206 THR A C 1
ATOM 1517 O O . THR A 1 206 ? 15.716 8.698 -4.356 1.00 74.31 206 THR A O 1
ATOM 1520 N N . VAL A 1 207 ? 13.843 8.284 -3.227 1.00 78.81 207 VAL A N 1
ATOM 1521 C CA . VAL A 1 207 ? 14.392 7.148 -2.473 1.00 78.81 207 VAL A CA 1
ATOM 1522 C C . VAL A 1 207 ? 13.807 5.876 -3.057 1.00 78.81 207 VAL A C 1
ATOM 1524 O O . VAL A 1 207 ? 12.624 5.836 -3.384 1.00 78.81 207 VAL A O 1
ATOM 1527 N N . ARG A 1 208 ? 14.639 4.852 -3.258 1.00 78.56 208 ARG A N 1
ATOM 1528 C CA . ARG A 1 208 ? 14.218 3.545 -3.780 1.00 78.56 208 ARG A CA 1
ATOM 1529 C C . ARG A 1 208 ? 14.953 2.422 -3.044 1.00 78.56 208 ARG A C 1
ATOM 1531 O O . ARG A 1 208 ? 16.098 2.629 -2.635 1.00 78.56 208 ARG A O 1
ATOM 1538 N N . PRO A 1 209 ? 14.363 1.223 -2.890 1.00 79.25 209 PRO A N 1
ATOM 1539 C CA . PRO A 1 209 ? 15.115 0.066 -2.412 1.00 79.25 209 PRO A CA 1
ATOM 1540 C C . PRO A 1 209 ? 16.230 -0.273 -3.411 1.00 79.25 209 PRO A C 1
ATOM 1542 O O . PRO A 1 209 ? 16.040 -0.119 -4.621 1.00 79.25 209 PRO A O 1
ATOM 1545 N N . ALA A 1 210 ? 17.387 -0.745 -2.936 1.00 79.62 210 ALA A N 1
ATOM 1546 C CA . ALA A 1 210 ? 18.432 -1.252 -3.830 1.00 79.62 210 ALA A CA 1
ATOM 1547 C C . ALA A 1 210 ? 18.039 -2.594 -4.463 1.00 79.62 210 ALA A C 1
ATOM 1549 O O . ALA A 1 210 ? 18.549 -2.939 -5.528 1.00 79.62 210 ALA A O 1
ATOM 1550 N N . ASP A 1 211 ? 17.148 -3.348 -3.813 1.00 85.69 211 ASP A N 1
ATOM 1551 C CA . ASP A 1 211 ? 16.647 -4.611 -4.336 1.00 85.69 211 ASP A CA 1
ATOM 1552 C C . ASP A 1 211 ? 15.668 -4.364 -5.507 1.00 85.69 211 ASP A C 1
ATOM 1554 O O . ASP A 1 211 ? 14.629 -3.719 -5.316 1.00 85.69 211 ASP A O 1
ATOM 1558 N N . PRO A 1 212 ? 15.977 -4.851 -6.725 1.00 83.56 212 PRO A N 1
ATOM 1559 C CA . PRO A 1 212 ? 15.172 -4.575 -7.913 1.00 83.56 212 PRO A CA 1
ATOM 1560 C C . PRO A 1 212 ? 13.787 -5.229 -7.856 1.00 83.56 212 PRO A C 1
ATOM 1562 O O . PRO A 1 212 ? 12.842 -4.682 -8.423 1.00 83.56 212 PRO A O 1
ATOM 1565 N N . ASP A 1 213 ? 13.649 -6.357 -7.152 1.00 89.50 213 ASP A N 1
ATOM 1566 C CA . ASP A 1 213 ? 12.379 -7.073 -7.026 1.00 89.50 213 ASP A CA 1
ATOM 1567 C C . ASP A 1 213 ? 11.426 -6.305 -6.102 1.00 89.50 213 ASP A C 1
ATOM 1569 O O . ASP A 1 213 ? 10.257 -6.095 -6.431 1.00 89.50 213 ASP A O 1
ATOM 1573 N N . ALA A 1 214 ? 11.944 -5.821 -4.968 1.00 88.88 214 ALA A N 1
ATOM 1574 C CA . ALA A 1 214 ? 11.179 -4.974 -4.055 1.00 88.88 214 ALA A CA 1
ATOM 1575 C C . ALA A 1 214 ? 10.820 -3.629 -4.695 1.00 88.88 214 ALA A C 1
ATOM 1577 O O . ALA A 1 214 ? 9.686 -3.170 -4.562 1.00 88.88 214 ALA A O 1
ATOM 1578 N N . ARG A 1 215 ? 11.759 -3.016 -5.426 1.00 85.69 215 ARG A N 1
ATOM 1579 C CA . ARG A 1 215 ? 11.507 -1.780 -6.173 1.00 85.69 215 ARG A CA 1
ATOM 1580 C C . ARG A 1 215 ? 10.374 -1.959 -7.180 1.00 85.69 215 ARG A C 1
ATOM 1582 O O . ARG A 1 215 ? 9.431 -1.180 -7.150 1.00 85.69 215 ARG A O 1
ATOM 1589 N N . ALA A 1 216 ? 10.431 -2.993 -8.022 1.00 86.31 216 ALA A N 1
ATOM 1590 C CA . ALA A 1 216 ? 9.386 -3.248 -9.011 1.00 86.31 216 ALA A CA 1
ATOM 1591 C C . ALA A 1 216 ? 8.006 -3.424 -8.355 1.00 86.31 216 ALA A C 1
ATOM 1593 O O . ALA A 1 216 ? 7.012 -2.879 -8.834 1.00 86.31 216 ALA A O 1
ATOM 1594 N N . LEU A 1 217 ? 7.951 -4.134 -7.223 1.00 90.56 217 LEU A N 1
ATOM 1595 C CA . LEU A 1 217 ? 6.717 -4.330 -6.466 1.00 90.56 217 LEU A CA 1
ATOM 1596 C C . LEU A 1 217 ? 6.139 -3.017 -5.926 1.00 90.56 217 LEU A C 1
ATOM 1598 O O . LEU A 1 217 ? 4.937 -2.779 -6.059 1.00 90.56 217 LEU A O 1
ATOM 1602 N N . LEU A 1 218 ? 6.977 -2.163 -5.336 1.00 85.88 218 LEU A N 1
ATOM 1603 C CA . LEU A 1 218 ? 6.550 -0.858 -4.831 1.00 85.88 218 LEU A CA 1
ATOM 1604 C C . LEU A 1 218 ? 6.131 0.082 -5.961 1.00 85.88 218 LEU A C 1
ATOM 1606 O O . LEU A 1 218 ? 5.105 0.741 -5.827 1.00 85.88 218 LEU A O 1
ATOM 1610 N N . ASP A 1 219 ? 6.864 0.097 -7.076 1.00 82.50 219 ASP A N 1
ATOM 1611 C CA . ASP A 1 219 ? 6.552 0.930 -8.239 1.00 82.50 219 ASP A CA 1
ATOM 1612 C C . ASP A 1 219 ? 5.171 0.562 -8.814 1.00 82.50 219 ASP A C 1
ATOM 1614 O O . ASP A 1 219 ? 4.352 1.446 -9.062 1.00 82.50 219 ASP A O 1
ATOM 1618 N N . TYR A 1 220 ? 4.842 -0.732 -8.948 1.00 85.31 220 TYR A N 1
ATOM 1619 C CA . TYR A 1 220 ? 3.497 -1.136 -9.381 1.00 85.31 220 TYR A CA 1
ATOM 1620 C C . TYR A 1 220 ? 2.402 -0.708 -8.413 1.00 85.31 220 TYR A C 1
ATOM 1622 O O . TYR A 1 220 ? 1.324 -0.308 -8.851 1.00 85.31 220 TYR A O 1
ATOM 1630 N N . ARG A 1 221 ? 2.658 -0.790 -7.105 1.00 84.12 221 ARG A N 1
ATOM 1631 C CA . ARG A 1 221 ? 1.688 -0.371 -6.089 1.00 84.12 221 ARG A CA 1
ATOM 1632 C C . ARG A 1 221 ? 1.484 1.140 -6.092 1.00 84.12 221 ARG A C 1
ATOM 1634 O O . ARG A 1 221 ? 0.341 1.576 -6.048 1.00 84.12 221 ARG A O 1
ATOM 1641 N N . ALA A 1 222 ? 2.562 1.915 -6.187 1.00 77.56 222 ALA A N 1
ATOM 1642 C CA . ALA A 1 222 ? 2.507 3.372 -6.272 1.00 77.56 222 ALA A CA 1
ATOM 1643 C C . ALA A 1 222 ? 1.743 3.840 -7.523 1.00 77.56 222 ALA A C 1
ATOM 1645 O O . ALA A 1 222 ? 1.020 4.825 -7.471 1.00 77.56 222 ALA A O 1
ATOM 1646 N N . GLN A 1 223 ? 1.836 3.090 -8.626 1.00 77.88 223 GLN A N 1
ATOM 1647 C CA . GLN A 1 223 ? 1.078 3.337 -9.859 1.00 77.88 223 GLN A CA 1
ATOM 1648 C C . GLN A 1 223 ? -0.372 2.815 -9.832 1.00 77.88 223 GLN A C 1
ATOM 1650 O O . G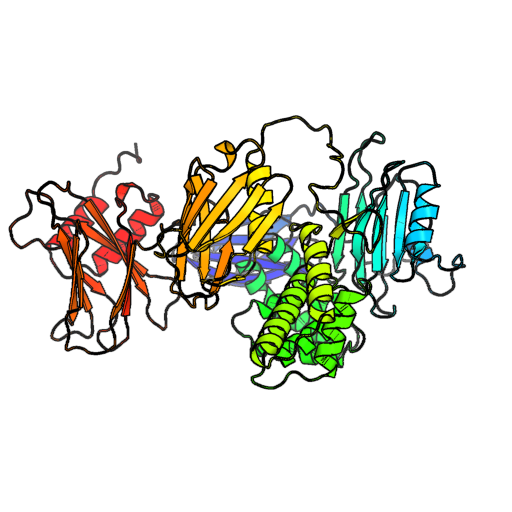LN A 1 223 ? -1.033 2.829 -10.868 1.00 77.88 223 GLN A O 1
ATOM 1655 N N . GLY A 1 224 ? -0.852 2.248 -8.718 1.00 79.12 224 GLY A N 1
ATOM 1656 C CA . GLY A 1 224 ? -2.178 1.615 -8.648 1.00 79.12 224 GLY A CA 1
ATOM 1657 C C . GLY A 1 224 ? -2.323 0.345 -9.506 1.00 79.12 224 GLY A C 1
ATOM 1658 O O . GLY A 1 224 ? -3.410 -0.216 -9.636 1.00 79.12 224 GLY A O 1
ATOM 1659 N N . ARG A 1 225 ? -1.231 -0.179 -10.080 1.00 81.12 225 ARG A N 1
ATOM 1660 C CA . ARG A 1 225 ? -1.223 -1.354 -10.969 1.00 81.12 225 ARG A CA 1
ATOM 1661 C C . ARG A 1 225 ? -1.220 -2.659 -10.169 1.00 81.12 225 ARG A C 1
ATOM 1663 O O . ARG A 1 225 ? -0.323 -3.494 -10.303 1.00 81.12 225 ARG A O 1
ATOM 1670 N N . LEU A 1 226 ? -2.254 -2.866 -9.353 1.00 83.75 226 LEU A N 1
ATOM 1671 C CA . LEU A 1 226 ? -2.360 -4.011 -8.438 1.00 83.75 226 LEU A CA 1
ATOM 1672 C C . LEU A 1 226 ? -2.326 -5.370 -9.157 1.00 83.75 226 LEU A C 1
ATOM 1674 O O . LEU A 1 226 ? -1.758 -6.321 -8.625 1.00 83.75 226 LEU A O 1
ATOM 1678 N N . GLY A 1 227 ? -2.863 -5.462 -10.380 1.00 78.62 227 GLY A N 1
ATOM 1679 C CA . GLY A 1 227 ? -2.779 -6.676 -11.203 1.00 78.62 227 GLY A CA 1
ATOM 1680 C C . GLY A 1 227 ? -1.343 -7.034 -11.607 1.00 78.62 227 GLY A C 1
ATOM 1681 O O . GLY A 1 227 ? -0.949 -8.195 -11.520 1.00 78.62 227 GLY A O 1
ATOM 1682 N N . ALA A 1 228 ? -0.528 -6.035 -11.960 1.00 81.12 228 ALA A N 1
ATOM 1683 C CA . ALA A 1 228 ? 0.889 -6.230 -12.271 1.00 81.12 228 ALA A CA 1
ATOM 1684 C C . ALA A 1 228 ? 1.695 -6.600 -11.015 1.00 81.12 228 ALA A C 1
ATOM 1686 O O . ALA A 1 228 ? 2.499 -7.531 -11.050 1.00 81.12 228 ALA A O 1
ATOM 1687 N N . ALA A 1 229 ? 1.418 -5.937 -9.885 1.00 86.94 229 ALA A N 1
ATOM 1688 C CA . ALA A 1 229 ? 2.000 -6.296 -8.592 1.00 86.94 229 ALA A CA 1
ATOM 1689 C C . ALA A 1 229 ? 1.669 -7.752 -8.211 1.00 86.94 229 ALA A C 1
ATOM 1691 O O . ALA A 1 229 ? 2.559 -8.515 -7.830 1.00 86.94 229 ALA A O 1
ATOM 1692 N N . ALA A 1 230 ? 0.406 -8.167 -8.373 1.00 85.69 230 ALA A N 1
ATOM 1693 C CA . ALA A 1 230 ? -0.035 -9.542 -8.148 1.00 85.69 230 ALA A CA 1
ATOM 1694 C C . ALA A 1 230 ? 0.700 -10.532 -9.066 1.00 85.69 230 ALA A C 1
ATOM 1696 O O . ALA A 1 230 ? 1.215 -11.540 -8.583 1.00 85.69 230 ALA A O 1
ATOM 1697 N N . ALA A 1 231 ? 0.840 -10.211 -10.357 1.00 84.56 231 ALA A N 1
ATOM 1698 C CA . ALA A 1 231 ? 1.529 -11.062 -11.325 1.00 84.56 231 ALA A CA 1
ATOM 1699 C C . ALA A 1 231 ? 2.996 -11.336 -10.947 1.00 84.56 231 ALA A C 1
ATOM 1701 O O . ALA A 1 231 ? 3.464 -12.462 -11.109 1.00 84.56 231 ALA A O 1
ATOM 1702 N N . ILE A 1 232 ? 3.717 -10.348 -10.401 1.00 89.56 232 ILE A N 1
ATOM 1703 C CA . ILE A 1 232 ? 5.122 -10.529 -9.994 1.00 89.56 232 ILE A CA 1
ATOM 1704 C C . ILE A 1 232 ? 5.299 -11.080 -8.571 1.00 89.56 232 ILE A C 1
ATOM 1706 O O . ILE A 1 232 ? 6.413 -11.447 -8.195 1.00 89.56 232 ILE A O 1
ATOM 1710 N N . THR A 1 233 ? 4.231 -11.174 -7.773 1.00 92.56 233 THR A N 1
ATOM 1711 C CA . THR A 1 233 ? 4.313 -11.473 -6.330 1.00 92.56 233 THR A CA 1
ATOM 1712 C C . THR A 1 233 ? 5.044 -12.781 -6.038 1.00 92.56 233 THR A C 1
ATOM 1714 O O . THR A 1 233 ? 5.939 -12.814 -5.196 1.00 92.56 233 THR A O 1
ATOM 1717 N N . ASP A 1 234 ? 4.714 -13.861 -6.749 1.00 91.56 234 ASP A N 1
ATOM 1718 C CA . ASP A 1 234 ? 5.333 -15.173 -6.522 1.00 91.56 234 ASP A CA 1
ATOM 1719 C C . ASP A 1 234 ? 6.826 -15.189 -6.835 1.00 91.56 234 ASP A C 1
ATOM 1721 O O . ASP A 1 234 ? 7.604 -15.838 -6.129 1.00 91.56 234 ASP A O 1
ATOM 1725 N N . HIS A 1 235 ? 7.227 -14.456 -7.873 1.00 91.62 235 HIS A N 1
ATOM 1726 C CA . HIS A 1 235 ? 8.627 -14.292 -8.228 1.00 91.62 235 HIS A CA 1
ATOM 1727 C C . HIS A 1 235 ? 9.376 -13.531 -7.133 1.00 91.62 235 HIS A C 1
ATOM 1729 O O . HIS A 1 235 ? 10.383 -14.027 -6.626 1.00 91.62 235 HIS A O 1
ATOM 1735 N N . VAL A 1 236 ? 8.851 -12.371 -6.730 1.00 93.12 236 VAL A N 1
ATOM 1736 C CA . VAL A 1 236 ? 9.467 -11.492 -5.729 1.00 93.12 236 VAL A CA 1
ATOM 1737 C C . VAL A 1 236 ? 9.599 -12.202 -4.380 1.00 93.12 236 VAL A C 1
ATOM 1739 O O . VAL A 1 236 ? 10.689 -12.233 -3.812 1.00 93.12 236 VAL A O 1
ATOM 1742 N N . VAL A 1 237 ? 8.529 -12.847 -3.899 1.00 95.19 237 VAL A N 1
ATOM 1743 C CA . VAL A 1 237 ? 8.523 -13.614 -2.639 1.00 95.19 237 VAL A CA 1
ATOM 1744 C C . VAL A 1 237 ? 9.594 -14.703 -2.663 1.00 95.19 237 VAL A C 1
ATOM 1746 O O . VAL A 1 237 ? 10.370 -14.828 -1.721 1.00 95.19 237 VAL A O 1
ATOM 1749 N N . ARG A 1 238 ? 9.685 -15.477 -3.752 1.00 94.81 238 ARG A N 1
ATOM 1750 C CA . ARG A 1 238 ? 10.689 -16.544 -3.877 1.00 94.81 238 ARG A CA 1
ATOM 1751 C C . ARG A 1 238 ? 12.113 -15.989 -3.935 1.00 94.81 238 ARG A C 1
ATOM 1753 O O . ARG A 1 238 ? 13.008 -16.532 -3.295 1.00 94.81 238 ARG A O 1
ATOM 1760 N N . SER A 1 239 ? 12.317 -14.931 -4.715 1.00 93.00 239 SER A N 1
ATOM 1761 C CA . SER A 1 239 ? 13.622 -14.314 -4.966 1.00 93.00 239 SER A CA 1
ATOM 1762 C C . SER A 1 239 ? 14.195 -13.665 -3.702 1.00 93.00 239 SER A C 1
ATOM 1764 O O . SER A 1 239 ? 15.323 -13.969 -3.306 1.00 93.00 239 SER A O 1
ATOM 1766 N N . ILE A 1 240 ? 13.400 -12.830 -3.027 1.00 94.25 240 ILE A N 1
ATOM 1767 C CA . ILE A 1 240 ? 13.784 -12.172 -1.773 1.00 94.25 240 ILE A CA 1
ATOM 1768 C C . ILE A 1 240 ? 13.865 -13.198 -0.637 1.00 94.25 240 ILE A C 1
ATOM 1770 O O . ILE A 1 240 ? 14.831 -13.174 0.121 1.00 94.25 240 ILE A O 1
ATOM 1774 N N . GLY A 1 241 ? 12.926 -14.148 -0.557 1.00 95.25 241 GLY A N 1
ATOM 1775 C CA . GLY A 1 241 ? 12.916 -15.187 0.478 1.00 95.25 241 GLY A CA 1
ATOM 1776 C C . GLY A 1 241 ? 14.196 -16.019 0.458 1.00 95.25 241 GLY A C 1
ATOM 1777 O O . GLY A 1 241 ? 14.871 -16.134 1.477 1.00 95.25 241 GLY A O 1
ATOM 1778 N N . ALA A 1 242 ? 14.623 -16.468 -0.727 1.00 94.19 242 ALA A N 1
ATOM 1779 C CA . ALA A 1 242 ? 15.883 -17.191 -0.891 1.00 94.19 242 ALA A CA 1
ATOM 1780 C C . ALA A 1 242 ? 17.118 -16.354 -0.498 1.00 94.19 242 ALA A C 1
ATOM 1782 O O . ALA A 1 242 ? 18.120 -16.904 -0.035 1.00 94.19 242 ALA A O 1
ATOM 1783 N N . ARG A 1 243 ? 17.086 -15.021 -0.674 1.00 92.44 243 ARG A N 1
ATOM 1784 C CA . ARG A 1 243 ? 18.162 -14.133 -0.196 1.00 92.44 243 ARG A CA 1
ATOM 1785 C C . ARG A 1 243 ? 18.169 -14.037 1.328 1.00 92.44 243 ARG A C 1
ATOM 1787 O O . ARG A 1 243 ? 19.248 -14.131 1.911 1.00 92.44 243 ARG A O 1
ATOM 1794 N N . ILE A 1 244 ? 17.000 -13.876 1.950 1.00 92.69 244 ILE A N 1
ATOM 1795 C CA . ILE A 1 244 ? 16.836 -13.815 3.410 1.00 92.69 244 ILE A CA 1
ATOM 1796 C C . ILE A 1 244 ? 17.335 -15.108 4.057 1.00 92.69 244 ILE A C 1
ATOM 1798 O O . ILE A 1 244 ? 18.206 -15.053 4.920 1.00 92.69 244 ILE A O 1
ATOM 1802 N N . GLU A 1 245 ? 16.879 -16.265 3.573 1.00 92.50 245 GLU A N 1
ATOM 1803 C CA . GLU A 1 245 ? 17.302 -17.583 4.069 1.00 92.50 245 GLU A CA 1
ATOM 1804 C C . GLU A 1 245 ? 18.813 -17.814 3.914 1.00 92.50 245 GLU A C 1
ATOM 1806 O O . GLU A 1 245 ? 19.443 -18.459 4.748 1.00 92.50 245 GLU A O 1
ATOM 1811 N N . ALA A 1 246 ? 19.427 -17.242 2.874 1.00 91.94 246 ALA A N 1
ATOM 1812 C CA . ALA A 1 246 ? 20.871 -17.296 2.660 1.00 91.94 246 ALA A CA 1
ATOM 1813 C C . ALA A 1 246 ? 21.673 -16.285 3.507 1.00 91.94 246 ALA A C 1
ATOM 1815 O O . ALA A 1 246 ? 22.879 -16.147 3.287 1.00 91.94 246 ALA A O 1
ATOM 1816 N N . GLY A 1 247 ? 21.033 -15.533 4.412 1.00 88.31 247 GLY A N 1
ATOM 1817 C CA . GLY A 1 247 ? 21.673 -14.489 5.222 1.00 88.31 247 GLY A CA 1
ATOM 1818 C C . GLY A 1 247 ? 22.147 -13.277 4.411 1.00 88.31 247 GLY A C 1
ATOM 1819 O O . GLY A 1 247 ? 23.019 -12.534 4.851 1.00 88.31 247 GLY A O 1
ATOM 1820 N N . ARG A 1 248 ? 21.614 -13.096 3.196 1.00 87.50 248 ARG A N 1
ATOM 1821 C CA . ARG A 1 248 ? 21.929 -11.988 2.273 1.00 87.50 248 ARG A CA 1
ATOM 1822 C C . ARG A 1 248 ? 20.706 -11.124 1.959 1.00 87.50 248 ARG A C 1
ATOM 1824 O O . ARG A 1 248 ? 20.718 -10.385 0.977 1.00 87.50 248 ARG A O 1
ATOM 1831 N N . GLY A 1 249 ? 19.626 -11.300 2.714 1.00 84.38 249 GLY A N 1
ATOM 1832 C CA . GLY A 1 249 ? 18.391 -10.555 2.528 1.00 84.38 249 GLY A CA 1
ATOM 1833 C C . GLY A 1 249 ? 18.510 -9.123 3.026 1.00 84.38 249 GLY A C 1
ATOM 1834 O O . GLY A 1 249 ? 19.413 -8.780 3.787 1.00 84.38 249 GLY A O 1
ATOM 1835 N N . ASP A 1 250 ? 17.557 -8.310 2.601 1.00 84.88 250 ASP A N 1
ATOM 1836 C CA . ASP A 1 250 ? 17.413 -6.926 3.021 1.00 84.88 250 ASP A CA 1
ATOM 1837 C C . ASP A 1 250 ? 16.085 -6.768 3.781 1.00 84.88 250 ASP A C 1
ATOM 1839 O O . ASP A 1 250 ? 15.038 -7.114 3.215 1.00 84.88 250 ASP A O 1
ATOM 1843 N N . PRO A 1 251 ? 16.087 -6.272 5.037 1.00 88.62 251 PRO A N 1
ATOM 1844 C CA . PRO A 1 251 ? 14.856 -6.093 5.796 1.00 88.62 251 PRO A CA 1
ATOM 1845 C C . PRO A 1 251 ? 13.880 -5.157 5.079 1.00 88.62 251 PRO A C 1
ATOM 1847 O O . PRO A 1 251 ? 12.684 -5.428 5.055 1.00 88.62 251 PRO A O 1
ATOM 1850 N N . ALA A 1 252 ? 14.371 -4.105 4.416 1.00 87.25 252 ALA A N 1
ATOM 1851 C CA . ALA A 1 252 ? 13.510 -3.169 3.703 1.00 87.25 252 ALA A CA 1
ATOM 1852 C C . ALA A 1 252 ? 12.790 -3.841 2.527 1.00 87.25 252 ALA A C 1
ATOM 1854 O O . ALA A 1 252 ? 11.572 -3.694 2.387 1.00 87.25 252 ALA A O 1
ATOM 1855 N N . ALA A 1 253 ? 13.518 -4.608 1.710 1.00 90.75 253 ALA A N 1
ATOM 1856 C CA . ALA A 1 253 ? 12.943 -5.405 0.632 1.00 90.75 253 ALA A CA 1
ATOM 1857 C C . ALA A 1 253 ? 11.900 -6.409 1.151 1.00 90.75 253 ALA A C 1
ATOM 1859 O O . ALA A 1 253 ? 10.812 -6.538 0.588 1.00 90.75 253 ALA A O 1
ATOM 1860 N N . GLY A 1 254 ? 12.198 -7.089 2.259 1.00 94.00 254 GLY A N 1
ATOM 1861 C CA . GLY A 1 254 ? 11.270 -8.031 2.868 1.00 94.00 254 GLY A CA 1
ATOM 1862 C C . GLY A 1 254 ? 10.017 -7.373 3.460 1.00 94.00 254 GLY A C 1
ATOM 1863 O O . GLY A 1 254 ? 8.923 -7.920 3.312 1.00 94.00 254 GLY A O 1
ATOM 1864 N N . CYS A 1 255 ? 10.128 -6.179 4.045 1.00 93.19 255 CYS A N 1
ATOM 1865 C CA . CYS A 1 255 ? 8.981 -5.401 4.521 1.00 93.19 255 CYS A CA 1
ATOM 1866 C C . CYS A 1 255 ? 8.086 -4.926 3.370 1.00 93.19 255 CYS A C 1
ATOM 1868 O O . CYS A 1 255 ? 6.866 -5.019 3.481 1.00 93.19 255 CYS A O 1
ATOM 1870 N N . ALA A 1 256 ? 8.653 -4.509 2.231 1.00 92.25 256 ALA A N 1
ATOM 1871 C CA . ALA A 1 256 ? 7.867 -4.172 1.039 1.00 92.25 256 ALA A CA 1
ATOM 1872 C C . ALA A 1 256 ? 6.994 -5.353 0.577 1.00 92.25 256 ALA A C 1
ATOM 1874 O O . ALA A 1 256 ? 5.807 -5.185 0.285 1.00 92.25 256 ALA A O 1
ATOM 1875 N N . VAL A 1 257 ? 7.559 -6.567 0.581 1.00 94.88 257 VAL A N 1
ATOM 1876 C CA . VAL A 1 257 ? 6.806 -7.800 0.307 1.00 94.88 257 VAL A CA 1
ATOM 1877 C C . VAL A 1 257 ? 5.753 -8.057 1.378 1.00 94.88 257 VAL A C 1
ATOM 1879 O O . VAL A 1 257 ? 4.622 -8.392 1.038 1.00 94.88 257 VAL A O 1
ATOM 1882 N N . ALA A 1 258 ? 6.087 -7.877 2.657 1.00 95.00 258 ALA A N 1
ATOM 1883 C CA . ALA A 1 258 ? 5.152 -8.089 3.756 1.00 95.00 258 ALA A CA 1
ATOM 1884 C C . ALA A 1 258 ? 3.925 -7.178 3.636 1.00 95.00 258 ALA A C 1
ATOM 1886 O O . ALA A 1 258 ? 2.804 -7.681 3.625 1.00 95.00 258 ALA A O 1
ATOM 1887 N N . TYR A 1 259 ? 4.121 -5.866 3.463 1.00 92.50 259 TYR A N 1
ATOM 1888 C CA . TYR A 1 259 ? 3.022 -4.915 3.278 1.00 92.50 259 TYR A CA 1
ATOM 1889 C C . TYR A 1 259 ? 2.187 -5.239 2.042 1.00 92.50 259 TYR A C 1
ATOM 1891 O O . TYR A 1 259 ? 0.966 -5.119 2.077 1.00 92.50 259 TYR A O 1
ATOM 1899 N N . HIS A 1 260 ? 2.816 -5.716 0.965 1.00 91.88 260 HIS A N 1
ATOM 1900 C CA . HIS A 1 260 ? 2.071 -6.176 -0.200 1.00 91.88 260 HIS A CA 1
ATOM 1901 C C . HIS A 1 260 ? 1.220 -7.417 0.080 1.00 91.88 260 HIS A C 1
ATOM 1903 O O . HIS A 1 260 ? 0.040 -7.450 -0.265 1.00 91.88 260 HIS A O 1
ATOM 1909 N N . LEU A 1 261 ? 1.794 -8.422 0.742 1.00 93.12 261 LEU A N 1
ATOM 1910 C CA . LEU A 1 261 ? 1.086 -9.643 1.120 1.00 93.12 261 LEU A CA 1
ATOM 1911 C C . LEU A 1 261 ? -0.024 -9.382 2.140 1.00 93.12 261 LEU A C 1
ATOM 1913 O O . LEU A 1 261 ? -1.006 -10.118 2.166 1.00 93.12 261 LEU A O 1
ATOM 1917 N N . MET A 1 262 ? 0.091 -8.339 2.960 1.00 89.69 262 MET A N 1
ATOM 1918 C CA . MET A 1 262 ? -0.987 -7.942 3.860 1.00 89.69 262 MET A CA 1
ATOM 1919 C C . MET A 1 262 ? -2.239 -7.497 3.108 1.00 89.69 262 MET A C 1
ATOM 1921 O O . MET A 1 262 ? -3.330 -7.726 3.606 1.00 89.69 262 MET A O 1
ATOM 1925 N N . ASP A 1 263 ? -2.133 -6.935 1.908 1.00 85.88 263 ASP A N 1
ATOM 1926 C CA . ASP A 1 263 ? -3.319 -6.620 1.097 1.00 85.88 263 ASP A CA 1
ATOM 1927 C C . ASP A 1 263 ? -3.791 -7.809 0.247 1.00 85.88 263 ASP A C 1
ATOM 1929 O O . ASP A 1 263 ? -4.864 -7.770 -0.358 1.00 85.88 263 ASP A O 1
ATOM 1933 N N . HIS A 1 264 ? -3.006 -8.887 0.208 1.00 81.88 264 HIS A N 1
ATOM 1934 C CA . HIS A 1 264 ? -3.315 -10.091 -0.550 1.00 81.88 264 HIS A CA 1
ATOM 1935 C C . HIS A 1 264 ? -4.413 -10.925 0.151 1.00 81.88 264 HIS A C 1
ATOM 1937 O O . HIS A 1 264 ? -4.446 -11.004 1.384 1.00 81.88 264 HIS A O 1
ATOM 1943 N N . PRO A 1 265 ? -5.319 -11.591 -0.598 1.00 77.50 265 PRO A N 1
ATOM 1944 C CA . PRO A 1 265 ? -6.375 -12.430 -0.014 1.00 77.50 265 PRO A CA 1
ATOM 1945 C C . PRO A 1 265 ? -5.837 -13.600 0.825 1.00 77.50 265 PRO A C 1
ATOM 1947 O O . PRO A 1 265 ? -6.491 -14.041 1.767 1.00 77.50 265 PRO A O 1
ATOM 1950 N N . ASP A 1 266 ? -4.640 -14.087 0.504 1.00 82.81 266 ASP A N 1
ATOM 1951 C CA . ASP A 1 266 ? -3.945 -15.121 1.276 1.00 82.81 266 ASP A CA 1
ATOM 1952 C C . ASP A 1 266 ? -3.179 -14.515 2.466 1.00 82.81 266 ASP A C 1
ATOM 1954 O O . ASP A 1 266 ? -1.978 -14.239 2.401 1.00 82.81 266 ASP A O 1
ATOM 1958 N N . ARG A 1 267 ? -3.902 -14.295 3.568 1.00 86.62 267 ARG A N 1
ATOM 1959 C CA . ARG A 1 267 ? -3.350 -13.735 4.813 1.00 86.62 267 ARG A CA 1
ATOM 1960 C C . ARG A 1 267 ? -2.368 -14.671 5.517 1.00 86.62 267 ARG A C 1
ATOM 1962 O O . ARG A 1 267 ? -1.478 -14.197 6.225 1.00 86.62 267 ARG A O 1
ATOM 1969 N N . ASP A 1 268 ? -2.497 -15.982 5.336 1.00 91.31 268 ASP A N 1
ATOM 1970 C CA . ASP A 1 268 ? -1.602 -16.945 5.980 1.00 91.31 268 ASP A CA 1
ATOM 1971 C C . ASP A 1 268 ? -0.202 -16.889 5.380 1.00 91.31 268 ASP A C 1
ATOM 1973 O O . ASP A 1 268 ? 0.791 -16.965 6.111 1.00 91.31 268 ASP A O 1
ATOM 1977 N N . ARG A 1 269 ? -0.110 -16.636 4.075 1.00 94.06 269 ARG A N 1
ATOM 1978 C CA . ARG A 1 269 ? 1.165 -16.353 3.419 1.00 94.06 269 ARG A CA 1
ATOM 1979 C C . ARG A 1 269 ? 1.864 -15.124 4.002 1.00 94.06 269 ARG A C 1
ATOM 1981 O O . ARG A 1 269 ? 3.067 -15.179 4.251 1.00 94.06 269 ARG A O 1
ATOM 1988 N N . ALA A 1 270 ? 1.128 -14.047 4.284 1.00 94.25 270 ALA A N 1
ATOM 1989 C CA . ALA A 1 270 ? 1.688 -12.859 4.933 1.00 94.25 270 ALA A CA 1
ATOM 1990 C C . ALA A 1 270 ? 2.242 -13.181 6.335 1.00 94.25 270 ALA A C 1
ATOM 1992 O O . ALA A 1 270 ? 3.341 -12.752 6.683 1.00 94.25 270 ALA A O 1
ATOM 1993 N N . ARG A 1 271 ? 1.532 -14.008 7.117 1.00 94.75 271 ARG A N 1
ATOM 1994 C CA . ARG A 1 271 ? 1.991 -14.461 8.445 1.00 94.75 271 ARG A CA 1
ATOM 1995 C C . ARG A 1 271 ? 3.272 -15.282 8.373 1.00 94.75 271 ARG A C 1
ATOM 1997 O O . ARG A 1 271 ? 4.164 -15.083 9.192 1.00 94.75 271 ARG A O 1
ATOM 2004 N N . GLN A 1 272 ? 3.358 -16.222 7.433 1.00 95.62 272 GLN A N 1
ATOM 2005 C CA . GLN A 1 272 ? 4.560 -17.038 7.238 1.00 95.62 272 GLN A CA 1
ATOM 2006 C C . GLN A 1 272 ? 5.755 -16.169 6.842 1.00 95.62 272 GLN A C 1
ATOM 2008 O O . GLN A 1 272 ? 6.836 -16.317 7.407 1.00 95.62 272 GLN A O 1
ATOM 2013 N N . TRP A 1 273 ? 5.532 -15.217 5.935 1.00 97.12 273 TRP A N 1
ATOM 2014 C CA . TRP A 1 273 ? 6.553 -14.269 5.509 1.00 97.12 273 TRP A CA 1
ATOM 2015 C C . TRP A 1 273 ? 7.070 -13.404 6.661 1.00 97.12 273 TRP A C 1
ATOM 2017 O O . TRP A 1 273 ? 8.276 -13.284 6.853 1.00 97.12 273 TRP A O 1
ATOM 2027 N N . VAL A 1 274 ? 6.176 -12.845 7.479 1.00 96.44 274 VAL A N 1
ATOM 2028 C CA . VAL A 1 274 ? 6.588 -12.015 8.620 1.00 96.44 274 VAL A CA 1
ATOM 2029 C C . VAL A 1 274 ? 7.328 -12.820 9.689 1.00 96.44 274 VAL A C 1
ATOM 2031 O O . VAL A 1 274 ? 8.244 -12.285 10.302 1.00 96.44 274 VAL A O 1
ATOM 2034 N N . ARG A 1 275 ? 7.020 -14.110 9.876 1.00 96.31 275 ARG A N 1
ATOM 2035 C CA . ARG A 1 275 ? 7.829 -14.978 10.754 1.00 96.31 275 ARG A CA 1
ATOM 2036 C C . ARG A 1 275 ? 9.255 -15.141 10.234 1.00 96.31 275 ARG A C 1
ATOM 2038 O O . ARG A 1 275 ? 10.184 -14.907 10.993 1.00 96.31 275 ARG A O 1
ATOM 2045 N N . LEU A 1 276 ? 9.417 -15.448 8.943 1.00 96.06 276 LEU A N 1
ATOM 2046 C CA . LEU A 1 276 ? 10.738 -15.517 8.306 1.00 96.06 276 LEU A CA 1
ATOM 2047 C C . LEU A 1 276 ? 11.522 -14.208 8.506 1.00 96.06 276 LEU A C 1
ATOM 2049 O O . LEU A 1 276 ? 12.707 -14.234 8.826 1.00 96.06 276 LEU A O 1
ATOM 2053 N N . MET A 1 277 ? 10.850 -13.065 8.348 1.00 95.56 277 MET A N 1
ATOM 2054 C CA . MET A 1 277 ? 11.447 -11.746 8.560 1.00 95.56 277 MET A CA 1
ATOM 2055 C C . MET A 1 277 ? 11.852 -11.505 10.013 1.00 95.56 277 MET A C 1
ATOM 2057 O O . MET A 1 277 ? 12.953 -11.021 10.248 1.00 95.56 277 MET A O 1
ATOM 2061 N N . ALA A 1 278 ? 10.989 -11.833 10.976 1.00 94.88 278 ALA A N 1
ATOM 2062 C CA . ALA A 1 278 ? 11.263 -11.653 12.401 1.00 94.88 278 ALA A CA 1
ATOM 2063 C C . ALA A 1 278 ? 12.439 -12.515 12.876 1.00 94.88 278 ALA A C 1
ATOM 2065 O O . ALA A 1 278 ? 13.254 -12.048 13.669 1.00 94.88 278 ALA A O 1
ATOM 2066 N N . ASP A 1 279 ? 12.563 -13.732 12.342 1.00 93.62 279 ASP A N 1
ATOM 2067 C CA . ASP A 1 279 ? 13.688 -14.620 12.632 1.00 93.62 279 ASP A CA 1
ATOM 2068 C C . ASP A 1 279 ? 15.000 -14.087 12.025 1.00 93.62 279 ASP A C 1
ATOM 2070 O O . ASP A 1 279 ? 16.055 -14.163 12.655 1.00 93.62 279 ASP A O 1
ATOM 2074 N N . ALA A 1 280 ? 14.946 -13.525 10.811 1.00 92.44 280 ALA A N 1
ATOM 2075 C CA . ALA A 1 280 ? 16.126 -13.027 10.101 1.00 92.44 280 ALA A CA 1
ATOM 2076 C C . ALA A 1 280 ? 16.576 -11.619 10.534 1.00 92.44 280 ALA A C 1
ATOM 2078 O O . ALA A 1 280 ? 17.772 -11.326 10.526 1.00 92.44 280 ALA A O 1
ATOM 2079 N N . PHE A 1 281 ? 15.637 -10.744 10.903 1.00 90.94 281 PHE A N 1
ATOM 2080 C CA . PHE A 1 281 ? 15.872 -9.324 11.189 1.00 90.94 281 PHE A CA 1
ATOM 2081 C C . PHE A 1 281 ? 15.160 -8.863 12.474 1.00 90.94 281 PHE A C 1
ATOM 2083 O O . PHE A 1 281 ? 14.354 -7.929 12.436 1.00 90.94 281 PHE A O 1
ATOM 2090 N N . PRO A 1 282 ? 15.462 -9.467 13.637 1.00 87.75 282 PRO A N 1
ATOM 2091 C CA . PRO A 1 282 ? 14.760 -9.181 14.892 1.00 87.75 282 PRO A CA 1
ATOM 2092 C C . PRO A 1 282 ? 14.941 -7.742 15.399 1.00 87.75 282 PRO A C 1
ATOM 2094 O O . PRO A 1 282 ? 14.184 -7.295 16.251 1.00 87.75 282 PRO A O 1
ATOM 2097 N N . SER A 1 283 ? 15.947 -7.018 14.904 1.00 83.50 283 SER A N 1
ATOM 2098 C CA . SER A 1 283 ? 16.242 -5.632 15.281 1.00 83.50 283 SER A CA 1
ATOM 2099 C C . SER A 1 283 ? 15.653 -4.590 14.325 1.00 83.50 283 SER A C 1
ATOM 2101 O O . SER A 1 283 ? 16.047 -3.432 14.399 1.00 83.50 283 SER A O 1
ATOM 2103 N N . SER A 1 284 ? 14.824 -4.990 13.356 1.00 85.44 284 SER A N 1
ATOM 2104 C CA . SER A 1 284 ? 14.177 -4.051 12.436 1.00 85.44 284 SER A CA 1
ATOM 2105 C C . SER A 1 284 ? 12.835 -3.589 13.003 1.00 85.44 284 SER A C 1
ATOM 2107 O O . SER A 1 284 ? 11.991 -4.415 13.361 1.00 85.44 284 SER A O 1
ATOM 2109 N N . ASP A 1 285 ? 12.625 -2.273 13.033 1.00 83.56 285 ASP A N 1
ATOM 2110 C CA . ASP A 1 285 ? 11.409 -1.665 13.587 1.00 83.56 285 ASP A CA 1
ATOM 2111 C C . ASP A 1 285 ? 10.165 -2.031 12.767 1.00 83.56 285 ASP A C 1
ATOM 2113 O O . ASP A 1 285 ? 9.166 -2.489 13.322 1.00 83.56 285 ASP A O 1
ATOM 2117 N N . ASP A 1 286 ? 10.247 -1.957 11.432 1.00 89.06 286 ASP A N 1
ATOM 2118 C CA . ASP A 1 286 ? 9.162 -2.386 10.534 1.00 89.06 286 ASP A CA 1
ATOM 2119 C C . ASP A 1 286 ? 8.814 -3.869 10.719 1.00 89.06 286 ASP A C 1
ATOM 2121 O O . ASP A 1 286 ? 7.639 -4.243 10.734 1.00 89.06 286 ASP A O 1
ATOM 2125 N N . VAL A 1 287 ? 9.828 -4.727 10.871 1.00 92.75 287 VAL A N 1
ATOM 2126 C CA . VAL A 1 287 ? 9.624 -6.166 11.089 1.00 92.75 287 VAL A CA 1
ATOM 2127 C C . VAL A 1 287 ? 8.956 -6.416 12.439 1.00 92.75 287 VAL A C 1
ATOM 2129 O O . VAL A 1 287 ? 8.031 -7.225 12.523 1.00 92.75 287 VAL A O 1
ATOM 2132 N N . SER A 1 288 ? 9.375 -5.691 13.477 1.00 91.31 288 SER A N 1
ATOM 2133 C CA . SER A 1 288 ? 8.776 -5.762 14.811 1.00 91.31 288 SER A CA 1
ATOM 2134 C C . SER A 1 288 ? 7.317 -5.307 14.792 1.00 91.31 288 SER A C 1
ATOM 2136 O O . SER A 1 288 ? 6.449 -6.019 15.295 1.00 91.31 288 SER A O 1
ATOM 2138 N N . LEU A 1 289 ? 7.018 -4.190 14.121 1.00 93.94 289 LEU A N 1
ATOM 2139 C CA . LEU A 1 289 ? 5.655 -3.703 13.905 1.00 93.94 289 LEU A CA 1
ATOM 2140 C C . LEU A 1 289 ? 4.787 -4.745 13.186 1.00 93.94 289 LEU A C 1
ATOM 2142 O O . LEU A 1 289 ? 3.658 -5.012 13.602 1.00 93.94 289 LEU A O 1
ATOM 2146 N N . LEU A 1 290 ? 5.299 -5.342 12.109 1.00 95.19 290 LEU A N 1
ATOM 2147 C CA . LEU A 1 290 ? 4.598 -6.377 11.349 1.00 95.19 290 LEU A CA 1
ATOM 2148 C C . LEU A 1 290 ? 4.316 -7.621 12.206 1.00 95.19 290 LEU A C 1
ATOM 2150 O O . LEU A 1 290 ? 3.218 -8.183 12.148 1.00 95.19 290 LEU A O 1
ATOM 2154 N N . ALA A 1 291 ? 5.286 -8.052 13.013 1.00 95.06 291 ALA A N 1
ATOM 2155 C CA . ALA A 1 291 ? 5.120 -9.178 13.925 1.00 95.06 291 ALA A CA 1
ATOM 2156 C C . ALA A 1 291 ? 4.072 -8.872 15.009 1.00 95.06 291 ALA A C 1
ATOM 2158 O O . ALA A 1 291 ? 3.177 -9.689 15.248 1.00 95.06 291 ALA A O 1
ATOM 2159 N N . ASP A 1 292 ? 4.131 -7.679 15.604 1.00 94.62 292 ASP A N 1
ATOM 2160 C CA . ASP A 1 292 ? 3.193 -7.221 16.629 1.00 94.62 292 ASP A CA 1
ATOM 2161 C C . ASP A 1 292 ? 1.772 -7.061 16.074 1.00 94.62 292 ASP A C 1
ATOM 2163 O O . ASP A 1 292 ? 0.806 -7.453 16.734 1.00 94.62 292 ASP A O 1
ATOM 2167 N N . TRP A 1 293 ? 1.615 -6.610 14.826 1.00 94.31 293 TRP A N 1
ATOM 2168 C CA . TRP A 1 293 ? 0.317 -6.584 14.148 1.00 94.31 293 TRP A CA 1
ATOM 2169 C C . TRP A 1 293 ? -0.341 -7.969 14.094 1.00 94.31 293 TRP A C 1
ATOM 2171 O O . TRP A 1 293 ? -1.522 -8.118 14.416 1.00 94.31 293 TRP A O 1
ATOM 2181 N N . PHE A 1 294 ? 0.411 -9.015 13.748 1.00 92.94 294 PHE A N 1
ATOM 2182 C CA . PHE A 1 294 ? -0.142 -10.370 13.715 1.00 92.94 294 PHE A CA 1
ATOM 2183 C C . PHE A 1 294 ? -0.429 -10.954 15.102 1.00 92.94 294 PHE A C 1
ATOM 2185 O O . PHE A 1 294 ? -1.214 -11.901 15.210 1.00 92.94 294 PHE A O 1
ATOM 2192 N N . LEU A 1 295 ? 0.164 -10.408 16.167 1.00 91.62 295 LEU A N 1
ATOM 2193 C CA . LEU A 1 295 ? -0.253 -10.706 17.538 1.00 91.62 295 LEU A CA 1
ATOM 2194 C C . LEU A 1 295 ? -1.576 -10.012 17.873 1.00 91.62 295 LEU A C 1
ATOM 2196 O O . LEU A 1 295 ? -2.429 -10.641 18.493 1.00 91.62 295 LEU A O 1
ATOM 2200 N N . LEU A 1 296 ? -1.773 -8.770 17.415 1.00 90.00 296 LEU A N 1
ATOM 2201 C CA . LEU A 1 296 ? -3.033 -8.037 17.574 1.00 90.00 296 LEU A CA 1
ATOM 2202 C C . LEU A 1 296 ? -4.198 -8.689 16.830 1.00 90.00 296 LEU A C 1
ATOM 2204 O O . LEU A 1 296 ? -5.329 -8.603 17.299 1.00 90.00 296 LEU A O 1
ATOM 2208 N N . GLU A 1 297 ? -3.949 -9.299 15.667 1.00 88.12 297 GLU A N 1
ATOM 2209 C CA . GLU A 1 297 ? -4.992 -9.961 14.876 1.00 88.12 297 GLU A CA 1
ATOM 2210 C C . GLU A 1 297 ? -5.616 -11.169 15.575 1.00 88.12 297 GLU A C 1
ATOM 2212 O O . GLU A 1 297 ? -6.781 -11.464 15.311 1.00 88.12 297 GLU A O 1
ATOM 2217 N N . LYS A 1 298 ? -4.868 -11.866 16.437 1.00 86.94 298 LYS A N 1
ATOM 2218 C CA . LYS A 1 298 ? -5.362 -13.059 17.129 1.00 86.94 298 LYS A CA 1
ATOM 2219 C C . LYS A 1 298 ? -6.420 -12.680 18.161 1.00 86.94 298 LYS A C 1
ATOM 2221 O O . LYS A 1 298 ? -6.252 -11.719 18.907 1.00 86.94 298 LYS A O 1
ATOM 2226 N N . ASP A 1 299 ? -7.472 -13.487 18.248 1.00 79.81 299 ASP A N 1
ATOM 2227 C CA . ASP A 1 299 ? -8.468 -13.356 19.307 1.00 79.81 299 ASP A CA 1
ATOM 2228 C C . ASP A 1 299 ? -7.808 -13.637 20.664 1.00 79.81 299 ASP A C 1
ATOM 2230 O O . ASP A 1 299 ? -7.325 -14.742 20.923 1.00 79.81 299 ASP A O 1
ATOM 2234 N N . GLY A 1 300 ? -7.741 -12.623 21.527 1.00 84.44 300 GLY A N 1
ATOM 2235 C CA . GLY A 1 300 ? -7.152 -12.744 22.856 1.00 84.44 300 GLY A CA 1
ATOM 2236 C C . GLY A 1 300 ? -6.544 -11.445 23.388 1.00 84.44 300 GLY A C 1
ATOM 2237 O O . GLY A 1 300 ? -6.544 -10.419 22.703 1.00 84.44 300 GLY A O 1
ATOM 2238 N N . PRO A 1 301 ? -6.035 -11.469 24.633 1.00 84.38 301 PRO A N 1
ATOM 2239 C CA . PRO A 1 301 ? -5.328 -10.335 25.201 1.00 84.38 301 PRO A CA 1
ATOM 2240 C C . PRO A 1 301 ? -4.016 -10.103 24.450 1.00 84.38 301 PRO A C 1
ATOM 2242 O O . PRO A 1 301 ? -3.220 -11.023 24.248 1.00 84.38 301 PRO A O 1
ATOM 2245 N N . VAL A 1 302 ? -3.777 -8.851 24.072 1.00 87.81 302 VAL A N 1
ATOM 2246 C CA . VAL A 1 302 ? -2.521 -8.436 23.448 1.00 87.81 302 VAL A CA 1
ATOM 2247 C C . VAL A 1 302 ? -1.389 -8.572 24.470 1.00 87.81 302 VAL A C 1
ATOM 2249 O O . VAL A 1 302 ? -1.527 -8.053 25.583 1.00 87.81 302 VAL A O 1
ATOM 2252 N N . PRO A 1 303 ? -0.264 -9.229 24.132 1.00 91.69 303 PRO A N 1
ATOM 2253 C CA . PRO A 1 303 ? 0.891 -9.285 25.018 1.00 91.69 303 PRO A CA 1
ATOM 2254 C C . PRO A 1 303 ? 1.348 -7.880 25.425 1.00 91.69 303 PRO A C 1
ATOM 2256 O O . PRO A 1 303 ? 1.494 -7.002 24.572 1.00 91.69 303 PRO A O 1
ATOM 2259 N N . ARG A 1 304 ? 1.606 -7.677 26.724 1.00 91.62 304 ARG A N 1
ATOM 2260 C CA . ARG A 1 304 ? 2.027 -6.375 27.267 1.00 91.62 304 ARG A CA 1
ATOM 2261 C C . ARG A 1 304 ? 3.241 -5.813 26.525 1.00 91.62 304 ARG A C 1
ATOM 2263 O O . ARG A 1 304 ? 3.248 -4.636 26.197 1.00 91.62 304 ARG A O 1
ATOM 2270 N N . ASP A 1 305 ? 4.210 -6.659 26.195 1.00 90.81 305 ASP A N 1
ATOM 2271 C CA . ASP A 1 305 ? 5.432 -6.222 25.515 1.00 90.81 305 ASP A CA 1
ATOM 2272 C C . ASP A 1 305 ? 5.165 -5.707 24.093 1.00 90.81 305 ASP A C 1
ATOM 2274 O O . ASP A 1 305 ? 5.774 -4.727 23.681 1.00 90.81 305 ASP A O 1
ATOM 2278 N N . ALA A 1 306 ? 4.230 -6.319 23.356 1.00 92.00 306 ALA A N 1
ATOM 2279 C CA . ALA A 1 306 ? 3.834 -5.847 22.024 1.00 92.00 306 ALA A CA 1
ATOM 2280 C C . ALA A 1 306 ? 3.114 -4.495 22.110 1.00 92.00 306 ALA A C 1
ATOM 2282 O O . ALA A 1 306 ? 3.374 -3.586 21.327 1.00 92.00 306 ALA A O 1
ATOM 2283 N N . ARG A 1 307 ? 2.240 -4.337 23.111 1.00 94.38 307 ARG A N 1
ATOM 2284 C CA . ARG A 1 307 ? 1.573 -3.062 23.394 1.00 94.38 307 ARG A CA 1
ATOM 2285 C C . ARG A 1 307 ? 2.588 -1.954 23.692 1.00 94.38 307 ARG A C 1
ATOM 2287 O O . ARG A 1 307 ? 2.499 -0.891 23.088 1.00 94.38 307 ARG A O 1
ATOM 2294 N N . GLU A 1 308 ? 3.530 -2.198 24.603 1.00 93.62 308 GLU A N 1
ATOM 2295 C CA . GLU A 1 308 ? 4.551 -1.209 24.971 1.00 93.62 308 GLU A CA 1
ATOM 2296 C C . GLU A 1 308 ? 5.440 -0.852 23.777 1.00 93.62 308 GLU A C 1
ATOM 2298 O O . GLU A 1 308 ? 5.662 0.329 23.539 1.00 93.62 308 GLU A O 1
ATOM 2303 N N . ARG A 1 309 ? 5.871 -1.834 22.969 1.00 91.25 309 ARG A N 1
ATOM 2304 C CA . ARG A 1 309 ? 6.645 -1.568 21.745 1.00 91.25 309 ARG A CA 1
ATOM 2305 C C . ARG A 1 309 ? 5.907 -0.656 20.769 1.00 91.25 309 ARG A C 1
ATOM 2307 O O . ARG A 1 309 ? 6.490 0.317 20.307 1.00 91.25 309 ARG A O 1
ATOM 2314 N N . LEU A 1 310 ? 4.630 -0.929 20.489 1.00 93.44 310 LEU A N 1
ATOM 2315 C CA . LEU A 1 310 ? 3.826 -0.112 19.571 1.00 93.44 310 LEU A CA 1
ATOM 2316 C C . LEU A 1 310 ? 3.644 1.327 20.076 1.00 93.44 310 LEU A C 1
ATOM 2318 O O . LEU A 1 310 ? 3.712 2.266 19.286 1.00 93.44 310 LEU A O 1
ATOM 2322 N N . ILE A 1 311 ? 3.416 1.504 21.381 1.00 94.00 311 ILE A N 1
ATOM 2323 C CA . ILE A 1 311 ? 3.286 2.834 21.993 1.00 94.00 311 ILE A CA 1
ATOM 2324 C C . ILE A 1 311 ? 4.630 3.568 21.948 1.00 94.00 311 ILE A C 1
ATOM 2326 O O . ILE A 1 311 ? 4.682 4.701 21.479 1.00 94.00 311 ILE A O 1
ATOM 2330 N N . THR A 1 312 ? 5.718 2.924 22.378 1.00 89.88 312 THR A N 1
ATOM 2331 C CA . THR A 1 312 ? 7.057 3.528 22.408 1.00 89.88 312 THR A CA 1
ATOM 2332 C C . THR A 1 312 ? 7.545 3.918 21.014 1.00 89.88 312 THR A C 1
ATOM 2334 O O . THR A 1 312 ? 8.032 5.037 20.855 1.00 89.88 312 THR A O 1
ATOM 2337 N N . ALA A 1 313 ? 7.343 3.067 20.002 1.00 86.88 313 ALA A N 1
ATOM 2338 C CA . ALA A 1 313 ? 7.720 3.371 18.620 1.00 86.88 313 ALA A CA 1
ATOM 2339 C C . ALA A 1 313 ? 7.032 4.645 18.091 1.00 86.88 313 ALA A C 1
ATOM 2341 O O . ALA A 1 313 ? 7.620 5.431 17.352 1.00 86.88 313 ALA A O 1
ATOM 2342 N N . ALA A 1 314 ? 5.787 4.882 18.508 1.00 89.75 314 ALA A N 1
ATOM 2343 C CA . ALA A 1 314 ? 5.019 6.061 18.131 1.00 89.75 314 ALA A CA 1
ATOM 2344 C C . ALA A 1 314 ? 5.350 7.312 18.965 1.00 89.75 314 ALA A C 1
ATOM 2346 O O . ALA A 1 314 ? 5.352 8.412 18.420 1.00 89.75 314 ALA A O 1
ATOM 2347 N N . GLU A 1 315 ? 5.601 7.174 20.272 1.00 85.81 315 GLU A N 1
ATOM 2348 C CA . GLU A 1 315 ? 5.891 8.306 21.168 1.00 85.81 315 GLU A CA 1
ATOM 2349 C C . GLU A 1 315 ? 7.253 8.947 20.884 1.00 85.81 315 GLU A C 1
ATOM 2351 O O . GLU A 1 315 ? 7.363 10.171 20.930 1.00 85.81 315 GLU A O 1
ATOM 2356 N N . ALA A 1 316 ? 8.277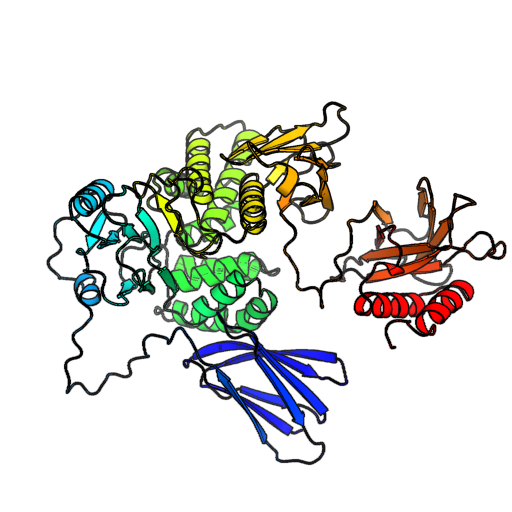 8.142 20.587 1.00 72.06 316 ALA A N 1
ATOM 2357 C CA . ALA A 1 316 ? 9.625 8.653 20.353 1.00 72.06 316 ALA A CA 1
ATOM 2358 C C . ALA A 1 316 ? 9.750 9.399 19.014 1.00 72.06 316 ALA A C 1
ATOM 2360 O O . ALA A 1 316 ? 10.585 10.286 18.873 1.00 72.06 316 ALA A O 1
ATOM 2361 N N . GLY A 1 317 ? 8.963 9.025 18.000 1.00 70.12 317 GLY A N 1
ATOM 2362 C CA . GLY A 1 317 ? 9.124 9.520 16.626 1.00 70.12 317 GLY A CA 1
ATOM 2363 C C . GLY A 1 317 ? 10.437 9.092 15.942 1.00 70.12 317 GLY A C 1
ATOM 2364 O O . GLY A 1 317 ? 10.587 9.297 14.740 1.00 70.12 317 GLY A O 1
ATOM 2365 N N . GLU A 1 318 ? 11.375 8.491 16.681 1.00 68.38 318 GLU A N 1
ATOM 2366 C CA . GLU A 1 318 ? 12.654 7.960 16.192 1.00 68.38 318 GLU A CA 1
ATOM 2367 C C . GLU A 1 318 ? 12.465 6.624 15.454 1.00 68.38 318 GLU A C 1
ATOM 2369 O O . GLU A 1 318 ? 13.011 6.438 14.366 1.00 68.38 318 GLU A O 1
ATOM 2374 N N . ASP A 1 319 ? 11.596 5.754 15.976 1.00 77.75 319 ASP A N 1
ATOM 2375 C CA . ASP A 1 319 ? 11.371 4.389 15.472 1.00 77.75 319 ASP A CA 1
ATOM 2376 C C . ASP A 1 319 ? 10.114 4.303 14.588 1.00 77.75 319 ASP A C 1
ATOM 2378 O O . ASP A 1 319 ? 9.363 3.321 14.596 1.00 77.75 319 ASP A O 1
ATOM 2382 N N . LEU A 1 320 ? 9.836 5.371 13.834 1.00 84.69 320 LEU A N 1
ATOM 2383 C CA . LEU A 1 320 ? 8.730 5.344 12.888 1.00 84.69 320 LEU A CA 1
ATOM 2384 C C . LEU A 1 320 ? 9.025 4.379 11.736 1.00 84.69 320 LEU A C 1
ATOM 2386 O O . LEU A 1 320 ? 10.168 4.311 11.266 1.00 84.69 320 LEU A O 1
ATOM 2390 N N . PRO A 1 321 ? 7.983 3.697 11.227 1.00 89.12 321 PRO A N 1
ATOM 2391 C CA . PRO A 1 321 ? 8.109 2.814 10.084 1.00 89.12 321 PRO A CA 1
ATOM 2392 C C . PRO A 1 321 ? 8.732 3.497 8.871 1.00 89.12 321 PRO A C 1
ATOM 2394 O O . PRO A 1 321 ? 8.427 4.654 8.574 1.00 89.12 321 PRO A O 1
ATOM 2397 N N . VAL A 1 322 ? 9.556 2.769 8.120 1.00 87.62 322 VAL A N 1
ATOM 2398 C CA . VAL A 1 322 ? 10.223 3.325 6.932 1.00 87.62 322 VAL A CA 1
ATOM 2399 C C . VAL A 1 322 ? 9.218 3.556 5.804 1.00 87.62 322 VAL A C 1
ATOM 2401 O O . VAL A 1 322 ? 9.296 4.535 5.056 1.00 87.62 322 VAL A O 1
ATOM 2404 N N . TYR A 1 323 ? 8.241 2.660 5.694 1.00 89.88 323 TYR A N 1
ATOM 2405 C CA . TYR A 1 323 ? 7.203 2.709 4.673 1.00 89.88 323 TYR A CA 1
ATOM 2406 C C . TYR A 1 323 ? 5.955 3.442 5.158 1.00 89.88 323 TYR A C 1
ATOM 2408 O O . TYR A 1 323 ? 5.478 3.228 6.274 1.00 89.88 323 TYR A O 1
ATOM 2416 N N . LEU A 1 324 ? 5.328 4.210 4.262 1.00 90.19 324 LEU A N 1
ATOM 2417 C CA . LEU A 1 324 ? 4.039 4.854 4.527 1.00 90.19 324 LEU A CA 1
ATOM 2418 C C . LEU A 1 324 ? 2.949 3.822 4.871 1.00 90.19 324 LEU A C 1
ATOM 2420 O O . LEU A 1 324 ? 2.090 4.063 5.720 1.00 90.19 324 LEU A O 1
ATOM 2424 N N . ALA A 1 325 ? 3.006 2.637 4.252 1.00 89.88 325 ALA A N 1
ATOM 2425 C CA . ALA A 1 325 ? 2.143 1.507 4.597 1.00 89.88 325 ALA A CA 1
ATOM 2426 C C . ALA A 1 325 ? 2.338 1.050 6.054 1.00 89.88 325 ALA A C 1
ATOM 2428 O O . ALA A 1 325 ? 1.358 0.773 6.746 1.00 89.88 325 ALA A O 1
ATOM 2429 N N . GLY A 1 326 ? 3.582 1.040 6.538 1.00 92.81 326 GLY A N 1
ATOM 2430 C CA . GLY A 1 326 ? 3.910 0.759 7.932 1.00 92.81 326 GLY A CA 1
ATOM 2431 C C . GLY A 1 326 ? 3.355 1.814 8.878 1.00 92.81 326 GLY A C 1
ATOM 2432 O O . GLY A 1 326 ? 2.711 1.472 9.864 1.00 92.81 326 GLY A O 1
ATOM 2433 N N . LEU A 1 327 ? 3.485 3.098 8.542 1.00 93.00 327 LEU A N 1
ATOM 2434 C CA . LEU A 1 327 ? 2.933 4.180 9.361 1.00 93.00 327 LEU A CA 1
ATOM 2435 C C . LEU A 1 327 ? 1.396 4.093 9.476 1.00 93.00 327 LEU A C 1
ATOM 2437 O O . LEU A 1 327 ? 0.828 4.240 10.561 1.00 93.00 327 LEU A O 1
ATOM 2441 N N . ARG A 1 328 ? 0.710 3.761 8.373 1.00 93.19 328 ARG A N 1
ATOM 2442 C CA . ARG A 1 328 ? -0.738 3.475 8.361 1.00 93.19 328 ARG A CA 1
ATOM 2443 C C . ARG A 1 328 ? -1.095 2.247 9.203 1.00 93.19 328 ARG A C 1
ATOM 2445 O O . ARG A 1 328 ? -2.124 2.245 9.891 1.00 93.19 328 ARG A O 1
ATOM 2452 N N . LEU A 1 329 ? -0.261 1.209 9.159 1.00 93.50 329 LEU A N 1
ATOM 2453 C CA . LEU A 1 329 ? -0.438 0.005 9.964 1.00 93.50 329 LEU A CA 1
ATOM 2454 C C . LEU A 1 329 ? -0.292 0.308 11.458 1.00 93.50 329 LEU A C 1
ATOM 2456 O O . LEU A 1 329 ? -1.142 -0.106 12.243 1.00 93.50 329 LEU A O 1
ATOM 2460 N N . LEU A 1 330 ? 0.721 1.091 11.836 1.00 94.94 330 LEU A N 1
ATOM 2461 C CA . LEU A 1 330 ? 0.951 1.529 13.210 1.00 94.94 330 LEU A CA 1
ATOM 2462 C C . LEU A 1 330 ? -0.245 2.325 13.745 1.00 94.94 330 LEU A C 1
ATOM 2464 O O . LEU A 1 330 ? -0.745 2.004 14.821 1.00 94.94 330 LEU A O 1
ATOM 2468 N N . ARG A 1 331 ? -0.799 3.272 12.970 1.00 95.25 331 ARG A N 1
ATOM 2469 C CA . ARG A 1 331 ? -2.054 3.959 13.345 1.00 95.25 331 ARG A CA 1
ATOM 2470 C C . ARG A 1 331 ? -3.168 2.956 13.645 1.00 95.25 331 ARG A C 1
ATOM 2472 O O . ARG A 1 331 ? -3.817 3.032 14.684 1.00 95.25 331 ARG A O 1
ATOM 2479 N N . THR A 1 332 ? -3.375 2.002 12.740 1.00 93.06 332 THR A N 1
ATOM 2480 C CA . THR A 1 332 ? -4.444 0.999 12.857 1.00 93.06 332 THR A CA 1
ATOM 2481 C C . THR A 1 332 ? -4.250 0.109 14.091 1.00 93.06 332 THR A C 1
ATOM 2483 O O . THR A 1 332 ? -5.216 -0.228 14.782 1.00 93.06 332 THR A O 1
ATOM 2486 N N . ALA A 1 333 ? -3.002 -0.248 14.397 1.00 94.38 333 ALA A N 1
ATOM 2487 C CA . ALA A 1 333 ? -2.627 -0.998 15.589 1.00 94.38 333 ALA A CA 1
ATOM 2488 C C . ALA A 1 333 ? -2.968 -0.223 16.875 1.00 94.38 333 ALA A C 1
ATOM 2490 O O . ALA A 1 333 ? -3.650 -0.759 17.753 1.00 94.38 333 ALA A O 1
ATOM 2491 N N . LEU A 1 334 ? -2.578 1.053 16.954 1.00 94.94 334 LEU A N 1
ATOM 2492 C CA . LEU A 1 334 ? -2.856 1.924 18.102 1.00 94.94 334 LEU A CA 1
ATOM 2493 C C . LEU A 1 334 ? -4.365 2.162 18.295 1.00 94.94 334 LEU A C 1
ATOM 2495 O O . LEU A 1 334 ? -4.875 2.087 19.414 1.00 94.94 334 LEU A O 1
ATOM 2499 N N . GLU A 1 335 ? -5.120 2.355 17.212 1.00 91.12 335 GLU A N 1
ATOM 2500 C CA . GLU A 1 335 ? -6.583 2.485 17.265 1.00 91.12 335 GLU A CA 1
ATOM 2501 C C . GLU A 1 335 ? -7.261 1.202 17.768 1.00 91.12 335 GLU A C 1
ATOM 2503 O O . GLU A 1 335 ? -8.220 1.254 18.547 1.00 91.12 335 GLU A O 1
ATOM 2508 N N . ARG A 1 336 ? -6.771 0.025 17.353 1.00 92.00 336 ARG A N 1
ATOM 2509 C CA . ARG A 1 336 ? -7.268 -1.268 17.848 1.00 92.00 336 ARG A CA 1
ATOM 2510 C C . ARG A 1 336 ? -7.002 -1.431 19.342 1.00 92.00 336 ARG A C 1
ATOM 2512 O O . ARG A 1 336 ? -7.925 -1.812 20.064 1.00 92.00 336 ARG A O 1
ATOM 2519 N N . LEU A 1 337 ? -5.802 -1.084 19.807 1.00 92.88 337 LEU A N 1
ATOM 2520 C CA . LEU A 1 337 ? -5.482 -1.047 21.235 1.00 92.88 337 LEU A CA 1
ATOM 2521 C C . LEU A 1 337 ? -6.422 -0.095 21.988 1.00 92.88 337 LEU A C 1
ATOM 2523 O O . LEU A 1 337 ? -6.977 -0.477 23.013 1.00 92.88 337 LEU A O 1
ATOM 2527 N N . SER A 1 338 ? -6.705 1.090 21.433 1.00 90.12 338 SER A N 1
ATOM 2528 C CA . SER A 1 338 ? -7.554 2.093 22.094 1.00 90.12 338 SER A CA 1
ATOM 2529 C C . SER A 1 338 ? -8.995 1.608 22.241 1.00 90.12 338 SER A C 1
ATOM 2531 O O . SER A 1 338 ? -9.645 1.862 23.255 1.00 90.12 338 SER A O 1
ATOM 2533 N N . ARG A 1 339 ? -9.505 0.862 21.253 1.00 87.31 339 ARG A N 1
ATOM 2534 C CA . ARG A 1 339 ? -10.819 0.211 21.351 1.00 87.31 339 ARG A CA 1
ATOM 2535 C C . ARG A 1 339 ? -10.840 -0.873 22.425 1.00 87.31 339 ARG A C 1
ATOM 2537 O O . ARG A 1 339 ? -11.801 -0.930 23.188 1.00 87.31 339 ARG A O 1
ATOM 2544 N N . SER A 1 340 ? -9.790 -1.691 22.503 1.00 86.12 340 SER A N 1
ATOM 2545 C CA . SER A 1 340 ? -9.660 -2.723 23.539 1.00 86.12 340 SER A CA 1
ATOM 2546 C C . SER A 1 340 ? -9.643 -2.117 24.947 1.00 86.12 340 SER A C 1
ATOM 2548 O O . SER A 1 340 ? -10.331 -2.611 25.833 1.00 86.12 340 SER A O 1
ATOM 2550 N N . ASP A 1 341 ? -8.911 -1.020 25.131 1.00 87.31 341 ASP A N 1
ATOM 2551 C CA . ASP A 1 341 ? -8.807 -0.253 26.379 1.00 87.31 341 ASP A CA 1
ATOM 2552 C C . ASP A 1 341 ? -10.143 0.315 26.847 1.00 87.31 341 ASP A C 1
ATOM 2554 O O . ASP A 1 341 ? -10.531 0.187 28.009 1.00 87.31 341 ASP A O 1
ATOM 2558 N N . ARG A 1 342 ? -10.900 0.907 25.920 1.00 85.62 342 ARG A N 1
ATOM 2559 C CA . ARG A 1 342 ? -12.246 1.409 26.221 1.00 85.62 342 ARG A CA 1
ATOM 2560 C C . ARG A 1 342 ? -13.192 0.276 26.601 1.00 85.62 342 ARG A C 1
ATOM 2562 O O . ARG A 1 342 ? -13.975 0.441 27.530 1.00 85.62 342 ARG A O 1
ATOM 2569 N N . ALA A 1 343 ? -13.109 -0.864 25.913 1.00 82.00 343 ALA A N 1
ATOM 2570 C CA . ALA A 1 343 ? -13.943 -2.026 26.205 1.00 82.00 343 ALA A CA 1
ATOM 2571 C C . ALA A 1 343 ? -13.628 -2.650 27.577 1.00 82.00 343 ALA A C 1
ATOM 2573 O O . ALA A 1 343 ? -14.532 -3.163 28.232 1.00 82.00 343 ALA A O 1
ATOM 2574 N N . SER A 1 344 ? -12.372 -2.584 28.031 1.00 85.56 344 SER A N 1
ATOM 2575 C CA . SER A 1 344 ? -11.943 -3.085 29.343 1.00 85.56 344 SER A CA 1
ATOM 2576 C C . SER A 1 344 ? -12.024 -2.045 30.470 1.00 85.56 344 SER A C 1
ATOM 2578 O O . SER A 1 344 ? -11.800 -2.390 31.631 1.00 85.56 344 SER A O 1
ATOM 2580 N N . GLY A 1 345 ? -12.325 -0.780 30.155 1.00 88.44 345 GLY A N 1
ATOM 2581 C CA . GLY A 1 345 ? -12.310 0.332 31.111 1.00 88.44 345 GLY A CA 1
ATOM 2582 C C . GLY A 1 345 ? -10.904 0.758 31.557 1.00 88.44 345 GLY A C 1
ATOM 2583 O O . GLY A 1 345 ? -10.773 1.510 32.522 1.00 88.44 345 GLY A O 1
ATOM 2584 N N . GLN A 1 346 ? -9.853 0.288 30.881 1.00 86.75 346 GLN A N 1
ATOM 2585 C CA . GLN A 1 346 ? -8.464 0.650 31.157 1.00 86.75 346 GLN A CA 1
ATOM 2586 C C . GLN A 1 346 ? -8.036 1.753 30.193 1.00 86.75 346 GLN A C 1
ATOM 2588 O O . GLN A 1 346 ? -7.679 1.475 29.058 1.00 86.75 346 GLN A O 1
ATOM 2593 N N . TRP A 1 347 ? -8.091 3.014 30.621 1.00 87.19 347 TRP A N 1
ATOM 2594 C CA . TRP A 1 347 ? -7.629 4.126 29.790 1.00 87.19 347 TRP A CA 1
ATOM 2595 C C . TRP A 1 347 ? -6.120 4.340 29.928 1.00 87.19 347 TRP A C 1
ATOM 2597 O O . TRP A 1 347 ? -5.613 4.506 31.038 1.00 87.19 347 TRP A O 1
ATOM 2607 N N . ASP A 1 348 ? -5.426 4.388 28.792 1.00 90.00 348 ASP A N 1
ATOM 2608 C CA . ASP A 1 348 ? -4.001 4.689 28.708 1.00 90.00 348 ASP A CA 1
ATOM 2609 C C . ASP A 1 348 ? -3.767 6.027 27.972 1.00 90.00 348 ASP A C 1
ATOM 2611 O O . ASP A 1 348 ? -3.986 6.122 26.755 1.00 90.00 348 ASP A O 1
ATOM 2615 N N . PRO A 1 349 ? -3.343 7.097 28.674 1.00 88.12 349 PRO A N 1
ATOM 2616 C CA . PRO A 1 349 ? -3.097 8.396 28.050 1.00 88.12 349 PRO A CA 1
ATOM 2617 C C . PRO A 1 349 ? -1.942 8.354 27.041 1.00 88.12 349 PRO A C 1
ATOM 2619 O O . PRO A 1 349 ? -1.981 9.089 26.050 1.00 88.12 349 PRO A O 1
ATOM 2622 N N . ARG A 1 350 ? -0.959 7.461 27.234 1.00 93.69 350 ARG A N 1
ATOM 2623 C CA . ARG A 1 350 ? 0.176 7.288 26.314 1.00 93.69 350 ARG A CA 1
ATOM 2624 C C . ARG A 1 350 ? -0.288 6.839 24.942 1.00 93.69 350 ARG A C 1
ATOM 2626 O O . ARG A 1 350 ? 0.141 7.371 23.928 1.00 93.69 350 ARG A O 1
ATOM 2633 N N . LEU A 1 351 ? -1.273 5.946 24.900 1.00 92.31 351 LEU A N 1
ATOM 2634 C CA . LEU A 1 351 ? -1.862 5.480 23.649 1.00 92.31 351 LEU A CA 1
ATOM 2635 C C . LEU A 1 351 ? -2.549 6.609 22.864 1.00 92.31 351 LEU A C 1
ATOM 2637 O O . LEU A 1 351 ? -2.503 6.634 21.633 1.00 92.31 351 LEU A O 1
ATOM 2641 N N . THR A 1 352 ? -3.158 7.565 23.570 1.00 87.62 352 THR A N 1
ATOM 2642 C CA . THR A 1 352 ? -3.755 8.758 22.949 1.00 87.62 352 THR A CA 1
ATOM 2643 C C . THR A 1 352 ? -2.669 9.663 22.365 1.00 87.62 352 THR A C 1
ATOM 2645 O O . THR A 1 352 ? -2.800 10.107 21.225 1.00 87.62 352 THR A O 1
ATOM 2648 N N . SER A 1 353 ? -1.578 9.881 23.108 1.00 89.31 353 SER A N 1
ATOM 2649 C CA . SER A 1 353 ? -0.419 10.655 22.646 1.00 89.31 353 SER A CA 1
ATOM 2650 C C . SER A 1 353 ? 0.268 9.997 21.444 1.00 89.31 353 SER A C 1
ATOM 2652 O O . SER A 1 353 ? 0.418 10.647 20.416 1.00 89.31 353 SER A O 1
ATOM 2654 N N . ALA A 1 354 ? 0.568 8.698 21.514 1.00 93.19 354 ALA A N 1
ATOM 2655 C CA . ALA A 1 354 ? 1.117 7.896 20.420 1.00 93.19 354 ALA A CA 1
ATOM 2656 C C . ALA A 1 354 ? 0.261 7.982 19.144 1.00 93.19 354 ALA A C 1
ATOM 2658 O O . ALA A 1 354 ? 0.767 8.229 18.050 1.00 93.19 354 ALA A O 1
ATOM 2659 N N . THR A 1 355 ? -1.060 7.821 19.286 1.00 91.94 355 THR A N 1
ATOM 2660 C CA . THR A 1 355 ? -1.997 7.924 18.155 1.00 91.94 355 THR A CA 1
ATOM 2661 C C . THR A 1 355 ? -1.984 9.328 17.553 1.00 91.94 355 THR A C 1
ATOM 2663 O O . THR A 1 355 ? -2.037 9.474 16.332 1.00 91.94 355 THR A O 1
ATOM 2666 N N . HIS A 1 356 ? -1.908 10.366 18.391 1.00 87.88 356 HIS A N 1
ATOM 2667 C CA . HIS A 1 356 ? -1.796 11.745 17.928 1.00 87.88 356 HIS A CA 1
ATOM 2668 C C . HIS A 1 356 ? -0.502 11.964 17.137 1.00 87.88 356 HIS A C 1
ATOM 2670 O O . HIS A 1 356 ? -0.585 12.435 16.007 1.00 87.88 356 HIS A O 1
ATOM 2676 N N . THR A 1 357 ? 0.651 11.533 17.660 1.00 89.88 357 THR A N 1
ATOM 2677 C CA . THR A 1 357 ? 1.944 11.639 16.969 1.00 89.88 357 THR A CA 1
ATOM 2678 C C . THR A 1 357 ? 1.892 10.993 15.588 1.00 89.88 357 THR A C 1
ATOM 2680 O O . THR A 1 357 ? 2.157 11.657 14.589 1.00 89.88 357 THR A O 1
ATOM 2683 N N . VAL A 1 358 ? 1.459 9.731 15.493 1.00 92.44 358 VAL A N 1
ATOM 2684 C CA . VAL A 1 358 ? 1.366 9.016 14.206 1.00 92.44 358 VAL A CA 1
ATOM 2685 C C . VAL A 1 358 ? 0.430 9.727 13.225 1.00 92.44 358 VAL A C 1
ATOM 2687 O O . VAL A 1 358 ? 0.740 9.814 12.036 1.00 92.44 358 VAL A O 1
ATOM 2690 N N . ASN A 1 359 ? -0.690 10.280 13.701 1.00 88.81 359 ASN A N 1
ATOM 2691 C CA . ASN A 1 359 ? -1.589 11.063 12.854 1.00 88.81 359 ASN A CA 1
ATOM 2692 C C . ASN A 1 359 ? -0.926 12.342 12.332 1.00 88.81 359 ASN A C 1
ATOM 2694 O O . ASN A 1 359 ? -1.121 12.665 11.164 1.00 88.81 359 ASN A O 1
ATOM 2698 N N . THR A 1 360 ? -0.120 13.035 13.138 1.00 88.69 360 THR A N 1
ATOM 2699 C CA . THR A 1 360 ? 0.634 14.219 12.695 1.00 88.69 360 THR A CA 1
ATOM 2700 C C . THR A 1 360 ? 1.624 13.867 11.584 1.00 88.69 360 THR A C 1
ATOM 2702 O O . THR A 1 360 ? 1.695 14.566 10.575 1.00 88.69 360 THR A O 1
ATOM 2705 N N . TYR A 1 361 ? 2.328 12.738 11.697 1.00 90.81 361 TYR A N 1
ATOM 2706 C CA . TYR A 1 361 ? 3.200 12.271 10.615 1.00 90.81 361 TYR A CA 1
ATOM 2707 C C . TYR A 1 361 ? 2.417 11.880 9.360 1.00 90.81 361 TYR A C 1
ATOM 2709 O O . TYR A 1 361 ? 2.823 12.243 8.262 1.00 90.81 361 TYR A O 1
ATOM 2717 N N . LEU A 1 362 ? 1.272 11.200 9.488 1.00 89.50 362 LEU A N 1
ATOM 2718 C CA . LEU A 1 362 ? 0.413 10.876 8.339 1.00 89.50 362 LEU A CA 1
ATOM 2719 C C . LEU A 1 362 ? -0.164 12.133 7.664 1.00 89.50 362 LEU A C 1
ATOM 2721 O O . LEU A 1 362 ? -0.272 12.179 6.440 1.00 89.50 362 LEU A O 1
ATOM 2725 N N . LEU A 1 363 ? -0.504 13.162 8.446 1.00 85.00 363 LEU A N 1
ATOM 2726 C CA . LEU A 1 363 ? -0.947 14.478 7.968 1.00 85.00 363 LEU A CA 1
ATOM 2727 C C . LEU A 1 363 ? 0.145 15.209 7.184 1.00 85.00 363 LEU A C 1
ATOM 2729 O O . LEU A 1 363 ? -0.144 15.895 6.204 1.00 85.00 363 LEU A O 1
ATOM 2733 N N . ALA A 1 364 ? 1.394 15.082 7.613 1.00 87.12 364 ALA A N 1
ATOM 2734 C CA . ALA A 1 364 ? 2.531 15.709 6.956 1.00 87.12 364 ALA A CA 1
ATOM 2735 C C . ALA A 1 364 ? 3.082 14.873 5.792 1.00 87.12 364 ALA A C 1
ATOM 2737 O O . ALA A 1 364 ? 3.752 15.414 4.914 1.00 87.12 364 ALA A O 1
ATOM 2738 N N . ALA A 1 365 ? 2.780 13.571 5.765 1.00 89.12 365 ALA A N 1
ATOM 2739 C CA . ALA A 1 365 ? 3.306 12.654 4.773 1.00 89.12 365 ALA A CA 1
ATOM 2740 C C . ALA A 1 365 ? 2.841 12.991 3.346 1.00 89.12 365 ALA A C 1
ATOM 2742 O O . ALA A 1 365 ? 1.698 13.408 3.113 1.00 89.12 365 ALA A O 1
ATOM 2743 N N . ASP A 1 366 ? 3.746 12.769 2.399 1.00 84.75 366 ASP A N 1
ATOM 2744 C CA . ASP A 1 366 ? 3.502 12.763 0.962 1.00 84.75 366 ASP A CA 1
ATOM 2745 C C . ASP A 1 366 ? 2.894 11.406 0.558 1.00 84.75 366 ASP A C 1
ATOM 2747 O O . ASP A 1 366 ? 3.573 10.380 0.660 1.00 84.75 366 ASP A O 1
ATOM 2751 N N . PRO A 1 367 ? 1.623 11.363 0.117 1.00 78.44 367 PRO A N 1
ATOM 2752 C CA . PRO A 1 367 ? 0.958 10.115 -0.240 1.00 78.44 367 PRO A CA 1
ATOM 2753 C C . PRO A 1 367 ? 1.496 9.484 -1.531 1.00 78.44 367 PRO A C 1
ATOM 2755 O O . PRO A 1 367 ? 1.243 8.300 -1.755 1.00 78.44 367 PRO A O 1
ATOM 2758 N N . ALA A 1 368 ? 2.212 10.243 -2.371 1.00 77.62 368 ALA A N 1
ATOM 2759 C CA . ALA A 1 368 ? 2.804 9.732 -3.605 1.00 77.62 368 ALA A CA 1
ATOM 2760 C C . ALA A 1 368 ? 4.097 8.942 -3.346 1.00 77.62 368 ALA A C 1
ATOM 2762 O O . ALA A 1 368 ? 4.524 8.150 -4.190 1.00 77.62 368 ALA A O 1
ATOM 2763 N N . ASN A 1 369 ? 4.716 9.125 -2.176 1.00 80.88 369 ASN A N 1
ATOM 2764 C CA . ASN A 1 369 ? 5.931 8.421 -1.802 1.00 80.88 369 ASN A CA 1
ATOM 2765 C C . ASN A 1 369 ? 5.597 7.118 -1.045 1.00 80.88 369 ASN A C 1
ATOM 2767 O O . ASN A 1 369 ? 4.903 7.156 -0.027 1.00 80.88 369 ASN A O 1
ATOM 2771 N N . PRO A 1 370 ? 6.094 5.942 -1.482 1.00 84.12 370 PRO A N 1
ATOM 2772 C CA . PRO A 1 370 ? 5.928 4.706 -0.713 1.00 84.12 370 PRO A CA 1
ATOM 2773 C C . PRO A 1 370 ? 6.662 4.739 0.639 1.00 84.12 370 PRO A C 1
ATOM 2775 O O . PRO A 1 370 ? 6.307 3.981 1.548 1.00 84.12 370 PRO A O 1
ATOM 2778 N N . PHE A 1 371 ? 7.671 5.600 0.782 1.00 88.25 371 PHE A N 1
ATOM 2779 C CA . PHE A 1 371 ? 8.396 5.847 2.026 1.00 88.25 371 PHE A CA 1
ATOM 2780 C C . PHE A 1 371 ? 7.733 6.957 2.837 1.00 88.25 371 PHE A C 1
ATOM 2782 O O . PHE A 1 371 ? 7.086 7.845 2.284 1.00 88.25 371 PHE A O 1
ATOM 2789 N N . VAL A 1 372 ? 7.929 6.947 4.155 1.00 88.56 372 VAL A N 1
ATOM 2790 C CA . VAL A 1 372 ? 7.537 8.088 4.986 1.00 88.56 372 VAL A CA 1
ATOM 2791 C C . VAL A 1 372 ? 8.384 9.292 4.578 1.00 88.56 372 VAL A C 1
ATOM 2793 O O . VAL A 1 372 ? 9.586 9.337 4.838 1.00 88.56 372 VAL A O 1
ATOM 2796 N N . SER A 1 373 ? 7.755 10.270 3.930 1.00 89.31 373 SER A N 1
ATOM 2797 C CA . SER A 1 373 ? 8.372 11.561 3.640 1.00 89.31 373 SER A CA 1
ATOM 2798 C C . SER A 1 373 ? 7.445 12.711 3.950 1.00 89.31 373 SER A C 1
ATOM 2800 O O . SER A 1 373 ? 6.280 12.639 3.583 1.00 89.31 373 SER A O 1
ATOM 2802 N N . TYR A 1 374 ? 7.961 13.764 4.570 1.00 88.62 374 TYR A N 1
ATOM 2803 C CA . TYR A 1 374 ? 7.189 14.923 5.008 1.00 88.62 374 TYR A CA 1
ATOM 2804 C C . TYR A 1 374 ? 8.057 16.182 5.040 1.00 88.62 374 TYR A C 1
ATOM 2806 O O . TYR A 1 374 ? 9.286 16.105 5.064 1.00 88.62 374 TYR A O 1
ATOM 2814 N N . THR A 1 375 ? 7.418 17.347 5.082 1.00 85.56 375 THR A N 1
ATOM 2815 C CA . THR A 1 375 ? 8.090 18.628 5.333 1.00 85.56 375 THR A CA 1
ATOM 2816 C C . THR A 1 375 ? 7.960 18.980 6.810 1.00 85.56 375 THR A C 1
ATOM 2818 O O . THR A 1 375 ? 6.916 18.747 7.409 1.00 85.56 375 THR A O 1
ATOM 2821 N N . GLY A 1 376 ? 9.009 19.517 7.427 1.00 86.12 376 GLY A N 1
ATOM 2822 C CA . GLY A 1 376 ? 9.005 19.856 8.849 1.00 86.12 376 GLY A CA 1
ATOM 2823 C C . GLY A 1 376 ? 10.060 20.887 9.229 1.00 86.12 376 GLY A C 1
ATOM 2824 O O . GLY A 1 376 ? 10.925 21.247 8.430 1.00 86.12 376 GLY A O 1
ATOM 2825 N N . THR A 1 377 ? 10.011 21.351 10.476 1.00 81.06 377 THR A N 1
ATOM 2826 C CA . THR A 1 377 ? 11.070 22.193 11.070 1.00 81.06 377 THR A CA 1
ATOM 2827 C C . THR A 1 377 ? 12.110 21.374 11.837 1.00 81.06 377 THR A C 1
ATOM 2829 O O . THR A 1 377 ? 12.994 21.947 12.473 1.00 81.06 377 THR A O 1
ATOM 2832 N N . GLY A 1 378 ? 12.009 20.052 11.793 1.00 78.38 378 GLY A N 1
ATOM 2833 C CA . GLY A 1 378 ? 12.744 19.119 12.631 1.00 78.38 378 GLY A CA 1
ATOM 2834 C C . GLY A 1 378 ? 12.237 17.707 12.386 1.00 78.38 378 GLY A C 1
ATOM 2835 O O . GLY A 1 378 ? 11.158 17.516 11.816 1.00 78.38 378 GLY A O 1
ATOM 2836 N N . LEU A 1 379 ? 13.013 16.715 12.822 1.00 74.12 379 LEU A N 1
ATOM 2837 C CA . LEU A 1 379 ? 12.632 15.314 12.654 1.00 74.12 379 LEU A CA 1
ATOM 2838 C C . LEU A 1 379 ? 11.325 15.008 13.403 1.00 74.12 379 LEU A C 1
ATOM 2840 O O . LEU A 1 379 ? 10.470 14.296 12.883 1.00 74.12 379 LEU A O 1
ATOM 2844 N N . HIS A 1 380 ? 11.146 15.625 14.572 1.00 82.44 380 HIS A N 1
ATOM 2845 C CA . HIS A 1 380 ? 9.990 15.451 15.457 1.00 82.44 380 HIS A CA 1
ATOM 2846 C C . HIS A 1 380 ? 8.923 16.540 15.313 1.00 82.44 380 HIS A C 1
ATOM 2848 O O . HIS A 1 380 ? 7.967 16.585 16.085 1.00 82.44 380 HIS A O 1
ATOM 2854 N N . THR A 1 381 ? 9.069 17.422 14.324 1.00 83.75 381 THR A N 1
ATOM 2855 C CA . THR A 1 381 ? 8.130 18.520 14.064 1.00 83.75 381 THR A CA 1
ATOM 2856 C C . THR A 1 381 ? 7.651 18.503 12.608 1.00 83.75 381 THR A C 1
ATOM 2858 O O . THR A 1 381 ? 7.910 19.448 11.849 1.00 83.75 381 THR A O 1
ATOM 2861 N N . PRO A 1 382 ? 6.962 17.419 12.191 1.00 87.69 382 PRO A N 1
ATOM 2862 C CA . PRO A 1 382 ? 6.306 17.370 10.892 1.00 87.69 382 PRO A CA 1
ATOM 2863 C C . PRO A 1 382 ? 5.278 18.504 10.777 1.00 87.69 382 PRO A C 1
ATOM 2865 O O . PRO A 1 382 ? 4.481 18.727 11.687 1.00 87.69 382 PRO A O 1
ATOM 2868 N N . LEU A 1 383 ? 5.300 19.219 9.654 1.00 83.19 383 LEU A N 1
ATOM 2869 C CA . LEU A 1 383 ? 4.312 20.233 9.313 1.00 83.19 383 LEU A CA 1
ATOM 2870 C C . LEU A 1 383 ? 3.301 19.650 8.337 1.00 83.19 383 LEU A C 1
ATOM 2872 O O . LEU A 1 383 ? 3.660 19.000 7.353 1.00 83.19 383 LEU A O 1
ATOM 2876 N N . VAL A 1 384 ? 2.025 19.925 8.580 1.00 80.44 384 VAL A N 1
ATOM 2877 C CA . VAL A 1 384 ? 0.982 19.630 7.601 1.00 80.44 384 VAL A CA 1
ATOM 2878 C C . VAL A 1 384 ? 1.275 20.461 6.351 1.00 80.44 384 VAL A C 1
ATOM 2880 O O . VAL A 1 384 ? 1.681 21.614 6.460 1.00 80.44 384 VAL A O 1
ATOM 2883 N N . ALA A 1 385 ? 1.097 19.885 5.159 1.00 66.25 385 ALA A N 1
ATOM 2884 C CA . ALA A 1 385 ? 1.432 20.546 3.889 1.00 66.25 385 ALA A CA 1
ATOM 2885 C C . ALA A 1 385 ? 0.802 21.947 3.740 1.00 66.25 385 ALA A C 1
ATOM 2887 O O . ALA A 1 385 ? 1.355 22.803 3.061 1.00 66.25 385 ALA A O 1
ATOM 2888 N N . GLU A 1 386 ? -0.330 22.179 4.403 1.00 57.16 386 GLU A N 1
ATOM 2889 C CA . GLU A 1 386 ? -1.048 23.454 4.419 1.00 57.16 386 GLU A CA 1
ATOM 2890 C C . GLU A 1 386 ? -0.477 24.477 5.430 1.00 57.16 386 GLU A C 1
ATOM 2892 O O . GLU A 1 386 ? -0.648 25.678 5.236 1.00 57.16 386 GLU A O 1
ATOM 2897 N N . ASP A 1 387 ? 0.234 24.021 6.470 1.00 58.19 387 ASP A N 1
ATOM 2898 C CA . ASP A 1 387 ? 0.945 24.860 7.452 1.00 58.19 387 ASP A CA 1
ATOM 2899 C C . ASP A 1 387 ? 2.376 25.195 7.007 1.00 58.19 387 ASP A C 1
ATOM 2901 O O . ASP A 1 387 ? 3.007 26.119 7.530 1.00 58.19 387 ASP A O 1
ATOM 2905 N N . ALA A 1 388 ? 2.914 24.439 6.045 1.00 54.72 388 ALA A N 1
ATOM 2906 C CA . ALA A 1 388 ? 4.159 24.796 5.393 1.00 54.72 388 ALA A CA 1
ATOM 2907 C C . ALA A 1 388 ? 3.922 26.105 4.613 1.00 54.72 388 ALA A C 1
ATOM 2909 O O . ALA A 1 388 ? 3.059 26.120 3.730 1.00 54.72 388 ALA A O 1
ATOM 2910 N N . PRO A 1 389 ? 4.631 27.219 4.907 1.00 51.31 389 PRO A N 1
ATOM 2911 C CA . PRO A 1 389 ? 4.567 28.415 4.074 1.00 51.31 389 PRO A CA 1
ATOM 2912 C C . PRO A 1 389 ? 4.710 27.997 2.619 1.00 51.31 389 PRO A C 1
ATOM 2914 O O . PRO A 1 389 ? 5.630 27.255 2.285 1.00 51.31 389 PRO A O 1
ATOM 2917 N N . ALA A 1 390 ? 3.756 28.410 1.785 1.00 44.97 390 ALA A N 1
ATOM 2918 C CA . ALA A 1 390 ? 3.683 27.974 0.405 1.00 44.97 390 ALA A CA 1
ATOM 2919 C C . ALA A 1 390 ? 4.962 28.401 -0.329 1.00 44.97 390 ALA A C 1
ATOM 2921 O O . ALA A 1 390 ? 5.052 29.518 -0.842 1.00 44.97 390 ALA A O 1
ATOM 2922 N N . VAL A 1 391 ? 5.949 27.507 -0.387 1.00 43.41 391 VAL A N 1
ATOM 2923 C CA . VAL A 1 391 ? 7.104 27.601 -1.277 1.00 43.41 391 VAL A CA 1
ATOM 2924 C C . VAL A 1 391 ? 6.555 27.304 -2.669 1.00 43.41 391 VAL A C 1
ATOM 2926 O O . VAL A 1 391 ? 6.647 26.200 -3.196 1.00 43.41 391 VAL A O 1
ATOM 2929 N N . ARG A 1 392 ? 5.816 28.270 -3.221 1.00 39.34 392 ARG A N 1
ATOM 2930 C CA . ARG A 1 392 ? 5.193 28.148 -4.534 1.00 39.34 392 ARG A CA 1
ATOM 2931 C C . ARG A 1 392 ? 6.300 28.161 -5.576 1.00 39.34 392 ARG A C 1
ATOM 2933 O O . ARG A 1 392 ? 6.850 29.217 -5.879 1.00 39.34 392 ARG A O 1
ATOM 2940 N N . SER A 1 393 ? 6.575 26.990 -6.147 1.00 38.09 393 SER A N 1
ATOM 2941 C CA . SER A 1 393 ? 7.236 26.869 -7.444 1.00 38.09 393 SER A CA 1
ATOM 2942 C C . SER A 1 393 ? 6.509 27.779 -8.436 1.00 38.09 393 SER A C 1
ATOM 2944 O O . SER A 1 393 ? 5.314 27.623 -8.681 1.00 38.09 393 SER A O 1
ATOM 2946 N N . ALA A 1 394 ? 7.211 28.769 -8.984 1.00 31.67 394 ALA A N 1
ATOM 2947 C CA . ALA A 1 394 ? 6.671 29.729 -9.943 1.00 31.67 394 ALA A CA 1
ATOM 2948 C C . ALA A 1 394 ? 6.497 29.117 -11.349 1.00 31.67 394 ALA A C 1
ATOM 2950 O O . ALA A 1 394 ? 6.859 29.728 -12.354 1.00 31.67 394 ALA A O 1
ATOM 2951 N N . THR A 1 395 ? 5.946 27.906 -11.446 1.00 34.69 395 THR A N 1
ATOM 2952 C CA . THR A 1 395 ? 5.552 27.312 -12.726 1.00 34.69 395 THR A CA 1
ATOM 2953 C C . THR A 1 395 ? 4.065 27.558 -12.969 1.00 34.69 395 THR A C 1
ATOM 2955 O O . THR A 1 395 ? 3.201 26.958 -12.352 1.00 34.69 395 THR A O 1
ATOM 2958 N N . SER A 1 396 ? 3.806 28.532 -13.849 1.00 32.91 396 SER A N 1
ATOM 2959 C CA . SER A 1 396 ? 2.606 28.731 -14.676 1.00 32.91 396 SER A CA 1
ATOM 2960 C C . SER A 1 396 ? 1.270 28.206 -14.130 1.00 32.91 396 SER A C 1
ATOM 2962 O O . SER A 1 396 ? 0.916 27.046 -14.310 1.00 32.91 396 SER A O 1
ATOM 2964 N N . VAL A 1 397 ? 0.472 29.137 -13.605 1.00 37.38 397 VAL A N 1
ATOM 2965 C CA . VAL A 1 397 ? -0.939 28.979 -13.229 1.00 37.38 397 VAL A CA 1
ATOM 2966 C C . VAL A 1 397 ? -1.787 28.590 -14.452 1.00 37.38 397 VAL A C 1
ATOM 2968 O O . VAL A 1 397 ? -2.286 29.454 -15.173 1.00 37.38 397 VAL A O 1
ATOM 2971 N N . ALA A 1 398 ? -1.975 27.288 -14.659 1.00 35.12 398 ALA A N 1
ATOM 2972 C CA . ALA A 1 398 ? -3.268 26.746 -15.059 1.00 35.12 398 ALA A CA 1
ATOM 2973 C C . ALA A 1 398 ? -4.012 26.370 -13.766 1.00 35.12 398 ALA A C 1
ATOM 2975 O O . ALA A 1 398 ? -3.408 25.920 -12.798 1.00 35.12 398 ALA A O 1
ATOM 2976 N N . SER A 1 399 ? -5.295 26.710 -13.682 1.00 47.97 399 SER A N 1
ATOM 2977 C CA . SER A 1 399 ? -6.096 26.581 -12.465 1.00 47.97 399 SER A CA 1
ATOM 2978 C C . SER A 1 399 ? -6.522 25.128 -12.238 1.00 47.97 399 SER A C 1
ATOM 2980 O O . SER A 1 399 ? -7.416 24.664 -12.942 1.00 47.97 399 SER A O 1
ATOM 2982 N N . ASP A 1 400 ? -5.931 24.441 -11.261 1.00 50.66 400 ASP A N 1
ATOM 2983 C CA . ASP A 1 400 ? -6.157 23.004 -11.079 1.00 50.66 400 ASP A CA 1
ATOM 2984 C C . ASP A 1 400 ? -7.172 22.677 -9.972 1.00 50.66 400 ASP A C 1
ATOM 2986 O O . ASP A 1 400 ? -6.914 22.816 -8.775 1.00 50.66 400 ASP A O 1
ATOM 2990 N N . ASP A 1 401 ? -8.321 22.140 -10.390 1.00 53.28 401 ASP A N 1
ATOM 2991 C CA . ASP A 1 401 ? -9.263 21.394 -9.542 1.00 53.28 401 ASP A CA 1
ATOM 2992 C C . ASP A 1 401 ? -8.608 20.134 -8.918 1.00 53.28 401 ASP A C 1
ATOM 2994 O O . ASP A 1 401 ? -9.096 19.593 -7.921 1.00 53.28 401 ASP A O 1
ATOM 2998 N N . ALA A 1 402 ? -7.461 19.694 -9.456 1.00 53.56 402 ALA A N 1
ATOM 2999 C CA . ALA A 1 402 ? -6.699 18.534 -8.994 1.00 53.56 402 ALA A CA 1
ATOM 3000 C C . ALA A 1 402 ? -6.153 18.687 -7.559 1.00 53.56 402 ALA A C 1
ATOM 3002 O O . ALA A 1 402 ? -6.194 17.725 -6.786 1.00 53.56 402 ALA A O 1
ATOM 3003 N N . ASP A 1 403 ? -5.733 19.893 -7.161 1.00 61.91 403 ASP A N 1
ATOM 3004 C CA . ASP A 1 403 ? -5.220 20.148 -5.806 1.00 61.91 403 ASP A CA 1
ATOM 3005 C C . ASP A 1 403 ? -6.318 19.976 -4.744 1.00 61.91 403 ASP A C 1
ATOM 3007 O O . ASP A 1 403 ? -6.089 19.417 -3.669 1.00 61.91 403 ASP A O 1
ATOM 3011 N N . SER A 1 404 ? -7.549 20.391 -5.060 1.00 61.97 404 SER A N 1
ATOM 3012 C CA . SER A 1 404 ? -8.690 20.303 -4.135 1.00 61.97 404 SER A CA 1
ATOM 3013 C C . SER A 1 404 ? -9.124 18.851 -3.901 1.00 61.97 404 SER A C 1
ATOM 3015 O O . SER A 1 404 ? -9.455 18.472 -2.774 1.00 61.97 404 SER A O 1
ATOM 3017 N N . ALA A 1 405 ? -9.063 18.015 -4.944 1.00 63.81 405 ALA A N 1
ATOM 3018 C CA . ALA A 1 405 ? -9.336 16.585 -4.838 1.00 63.81 405 ALA A CA 1
ATOM 3019 C C . ALA A 1 405 ? -8.275 15.854 -3.999 1.00 63.81 405 ALA A C 1
ATOM 3021 O O . ALA A 1 405 ? -8.626 15.004 -3.177 1.00 63.81 405 ALA A O 1
ATOM 3022 N N . GLY A 1 406 ? -6.996 16.221 -4.147 1.00 63.59 406 GLY A N 1
ATOM 3023 C CA . GLY A 1 406 ? -5.899 15.680 -3.341 1.00 63.59 406 GLY A CA 1
ATOM 3024 C C . GLY A 1 406 ? -6.032 16.013 -1.852 1.00 63.59 406 GLY A C 1
ATOM 3025 O O . GLY A 1 406 ? -5.897 15.126 -1.004 1.00 63.59 406 GLY A O 1
ATOM 3026 N N . VAL A 1 407 ? -6.374 17.266 -1.527 1.00 64.81 407 VAL A N 1
ATOM 3027 C CA . VAL A 1 407 ? -6.619 17.701 -0.140 1.00 64.81 407 VAL A CA 1
ATOM 3028 C C . VAL A 1 407 ? -7.812 16.956 0.461 1.00 64.81 407 VAL A C 1
ATOM 3030 O O . VAL A 1 407 ? -7.694 16.423 1.565 1.00 64.81 407 VAL A O 1
ATOM 3033 N N . LEU A 1 408 ? -8.929 16.820 -0.267 1.00 66.75 408 LEU A N 1
ATOM 3034 C CA . LEU A 1 408 ? -10.079 16.048 0.213 1.00 66.75 408 LEU A CA 1
ATOM 3035 C C . LEU A 1 408 ? -9.729 14.566 0.417 1.00 66.75 408 LEU A C 1
ATOM 3037 O O . LEU A 1 408 ? -10.060 14.007 1.459 1.00 66.75 408 LEU A O 1
ATOM 3041 N N . ALA A 1 409 ? -9.038 13.926 -0.530 1.00 65.75 409 ALA A N 1
ATOM 3042 C CA . ALA A 1 409 ? -8.630 12.525 -0.411 1.00 65.75 409 ALA A CA 1
ATOM 3043 C C . ALA A 1 409 ? -7.756 12.291 0.829 1.00 65.75 409 ALA A C 1
ATOM 3045 O O . ALA A 1 409 ? -7.992 11.348 1.592 1.00 65.75 409 ALA A O 1
ATOM 3046 N N . LYS A 1 410 ? -6.802 13.195 1.081 1.00 63.44 410 LYS A N 1
ATOM 3047 C CA . LYS A 1 410 ? -5.970 13.182 2.288 1.00 63.44 410 LYS A CA 1
ATOM 3048 C C . LYS A 1 410 ? -6.830 13.298 3.542 1.00 63.44 410 LYS A C 1
ATOM 3050 O O . LYS A 1 410 ? -6.704 12.495 4.464 1.00 63.44 410 LYS A O 1
ATOM 3055 N N . ALA A 1 411 ? -7.753 14.251 3.547 1.00 65.81 411 ALA A N 1
ATOM 3056 C CA . ALA A 1 411 ? -8.654 14.506 4.656 1.00 65.81 411 ALA A CA 1
ATOM 3057 C C . ALA A 1 411 ? -9.577 13.317 4.982 1.00 65.81 411 ALA A C 1
ATOM 3059 O O . ALA A 1 411 ? -9.803 13.012 6.154 1.00 65.81 411 ALA A O 1
ATOM 3060 N N . LEU A 1 412 ? -10.058 12.596 3.964 1.00 67.50 412 LEU A N 1
ATOM 3061 C CA . LEU A 1 412 ? -10.836 11.367 4.139 1.00 67.50 412 LEU A CA 1
ATOM 3062 C C . LEU A 1 412 ? -9.979 10.208 4.679 1.00 67.50 412 LEU A C 1
ATOM 3064 O O . LEU A 1 412 ? -10.425 9.507 5.589 1.00 67.50 412 LEU A O 1
ATOM 3068 N N . ASP A 1 413 ? -8.737 10.027 4.206 1.00 62.69 413 ASP A N 1
ATOM 3069 C CA . ASP A 1 413 ? -7.829 8.985 4.736 1.00 62.69 413 ASP A CA 1
ATOM 3070 C C . ASP A 1 413 ? -7.468 9.240 6.213 1.00 62.69 413 ASP A C 1
ATOM 3072 O O . ASP A 1 413 ? -7.280 8.297 6.993 1.00 62.69 413 ASP A O 1
ATOM 3076 N N . LEU A 1 414 ? -7.436 10.513 6.620 1.00 58.75 414 LEU A N 1
ATOM 3077 C CA . LEU A 1 414 ? -7.231 10.961 8.001 1.00 58.75 414 LEU A CA 1
ATOM 3078 C C . LEU A 1 414 ? -8.465 10.787 8.879 1.00 58.75 414 LEU A C 1
ATOM 3080 O O . LEU A 1 414 ? -8.338 10.394 10.042 1.00 58.75 414 LEU A O 1
ATOM 3084 N N . LEU A 1 415 ? -9.657 11.022 8.319 1.00 63.81 415 LEU A N 1
ATOM 3085 C CA . LEU A 1 415 ? -10.919 10.667 8.972 1.00 63.81 415 LEU A CA 1
ATOM 3086 C C . LEU A 1 415 ? -10.951 9.168 9.277 1.00 63.81 415 LEU A C 1
ATOM 3088 O O . LEU A 1 415 ? -11.468 8.752 10.319 1.00 63.81 415 LEU A O 1
ATOM 3092 N N . GLY A 1 416 ? -10.301 8.384 8.413 1.00 69.50 416 GLY A N 1
ATOM 3093 C CA . GLY A 1 416 ? -10.016 6.979 8.625 1.00 69.50 416 GLY A CA 1
ATOM 3094 C C . GLY A 1 416 ? -11.307 6.177 8.686 1.00 69.50 416 GLY A C 1
ATOM 3095 O O . GLY A 1 416 ? -12.162 6.288 7.808 1.00 69.50 416 GLY A O 1
ATOM 3096 N N . THR A 1 417 ? -11.439 5.350 9.726 1.00 66.31 417 THR A N 1
ATOM 3097 C CA . THR A 1 417 ? -12.692 4.637 9.991 1.00 66.31 417 THR A CA 1
ATOM 3098 C C . THR A 1 417 ? -13.596 5.508 10.862 1.00 66.31 417 THR A C 1
ATOM 3100 O O . THR A 1 417 ? -13.234 5.857 11.988 1.00 66.31 417 THR A O 1
ATOM 3103 N N . VAL A 1 418 ? -14.776 5.840 10.351 1.00 64.94 418 VAL A N 1
ATOM 3104 C CA . VAL A 1 418 ? -15.872 6.466 11.090 1.00 64.94 418 VAL A CA 1
ATOM 3105 C C . VAL A 1 418 ? -16.815 5.412 11.651 1.00 64.94 418 VAL A C 1
ATOM 3107 O O . VAL A 1 418 ? -16.993 4.344 11.065 1.00 64.94 418 VAL A O 1
ATOM 3110 N N . THR A 1 419 ? -17.432 5.721 12.786 1.00 66.75 419 THR A N 1
ATOM 3111 C CA . THR A 1 419 ? -18.415 4.862 13.454 1.00 66.75 419 THR A CA 1
ATOM 3112 C C . THR A 1 419 ? -19.698 5.656 13.628 1.00 66.75 419 THR A C 1
ATOM 3114 O O . THR A 1 419 ? -19.643 6.823 14.019 1.00 66.75 419 THR A O 1
ATOM 3117 N N . ALA A 1 420 ? -20.843 5.035 13.358 1.00 68.19 420 ALA A N 1
ATOM 3118 C CA . ALA A 1 420 ? -22.136 5.654 13.619 1.00 68.19 420 ALA A CA 1
ATOM 3119 C C . ALA A 1 420 ? -22.280 6.057 15.101 1.00 68.19 420 ALA A C 1
ATOM 3121 O O . ALA A 1 420 ? -21.839 5.322 15.987 1.00 68.19 420 ALA A O 1
ATOM 3122 N N . GLY A 1 421 ? -22.890 7.215 15.364 1.00 67.44 421 GLY A N 1
ATOM 3123 C CA . GLY A 1 421 ? -23.118 7.733 16.719 1.00 67.44 421 GLY A CA 1
ATOM 3124 C C . GLY A 1 421 ? -21.915 8.435 17.358 1.00 67.44 421 GLY A C 1
ATOM 3125 O O . GLY A 1 421 ? -21.980 8.821 18.524 1.00 67.44 421 GLY A O 1
ATOM 3126 N N . LEU A 1 422 ? -20.802 8.595 16.634 1.00 71.94 422 LEU A N 1
ATOM 3127 C CA . LEU A 1 422 ? -19.643 9.355 17.100 1.00 71.94 422 LEU A CA 1
ATOM 3128 C C . LEU A 1 422 ? -19.425 10.572 16.217 1.00 71.94 422 LEU A C 1
ATOM 3130 O O . LEU A 1 422 ? -19.087 10.434 15.047 1.00 71.94 422 LEU A O 1
ATOM 3134 N N . THR A 1 423 ? -19.524 11.764 16.801 1.00 79.44 423 THR A N 1
ATOM 3135 C CA . THR A 1 423 ? -19.113 12.984 16.108 1.00 79.44 423 THR A CA 1
ATOM 3136 C C . THR A 1 423 ? -17.591 13.048 16.040 1.00 79.44 423 THR A C 1
ATOM 3138 O O . THR A 1 423 ? -16.912 12.975 17.067 1.00 79.44 423 THR A O 1
ATOM 3141 N N . ARG A 1 424 ? -17.041 13.197 14.834 1.00 75.69 424 ARG A N 1
ATOM 3142 C CA . ARG A 1 424 ? -15.606 13.376 14.603 1.00 75.69 424 ARG A CA 1
ATOM 3143 C C . ARG A 1 424 ? -15.397 14.537 13.648 1.00 75.69 424 ARG A C 1
ATOM 3145 O O . ARG A 1 424 ? -15.865 14.497 12.516 1.00 75.69 424 ARG A O 1
ATOM 3152 N N . THR A 1 425 ? -14.650 15.535 14.098 1.00 73.12 425 THR A N 1
ATOM 3153 C CA . THR A 1 425 ? -14.279 16.686 13.279 1.00 73.12 425 THR A CA 1
ATOM 3154 C C . THR A 1 425 ? -12.788 16.641 12.981 1.00 73.12 425 THR A C 1
ATOM 3156 O O . THR A 1 425 ? -11.977 16.462 13.888 1.00 73.12 425 THR A O 1
ATOM 3159 N N . ILE A 1 426 ? -12.435 16.784 11.707 1.00 68.62 426 ILE A N 1
ATOM 3160 C CA . ILE A 1 426 ? -11.074 17.020 11.239 1.00 68.62 426 ILE A CA 1
ATOM 3161 C C . ILE A 1 426 ? -11.068 18.373 10.555 1.00 68.62 426 ILE A C 1
ATOM 3163 O O . ILE A 1 426 ? -11.705 18.553 9.522 1.00 68.62 426 ILE A O 1
ATOM 3167 N N . SER A 1 427 ? -10.340 19.312 11.141 1.00 65.19 427 SER A N 1
ATOM 3168 C CA . SER A 1 427 ? -10.100 20.617 10.543 1.00 65.19 427 SER A CA 1
ATOM 3169 C C . SER A 1 427 ? -8.751 20.597 9.842 1.00 65.19 427 SER A C 1
ATOM 3171 O O . SER A 1 427 ? -7.723 20.371 10.476 1.00 65.19 427 SER A O 1
ATOM 3173 N N . LEU A 1 428 ? -8.777 20.823 8.534 1.00 60.22 428 LEU A N 1
ATOM 3174 C CA . LEU A 1 428 ? -7.630 21.187 7.717 1.00 60.22 428 LEU A CA 1
ATOM 3175 C C . LEU A 1 428 ? -7.751 22.675 7.344 1.00 60.22 428 LEU A C 1
ATOM 3177 O O . LEU A 1 428 ? -8.870 23.202 7.289 1.00 60.22 428 LEU A O 1
ATOM 3181 N N . PRO A 1 429 ? -6.637 23.376 7.090 1.00 53.12 429 PRO A N 1
ATOM 3182 C CA . PRO A 1 429 ? -6.671 24.793 6.723 1.00 53.12 429 PRO A CA 1
ATOM 3183 C C . PRO A 1 429 ? -7.633 25.149 5.575 1.00 53.12 429 PRO A C 1
ATOM 3185 O O . PRO A 1 429 ? -8.299 26.181 5.649 1.00 53.12 429 PRO A O 1
ATOM 3188 N N . LEU A 1 430 ? -7.797 24.293 4.560 1.00 57.28 430 LEU A N 1
ATOM 3189 C CA . LEU A 1 430 ? -8.726 24.532 3.443 1.00 57.28 430 LEU A CA 1
ATOM 3190 C C . LEU A 1 430 ? -10.137 23.969 3.653 1.00 57.28 430 LEU A C 1
ATOM 3192 O O . LEU A 1 430 ? -11.077 24.438 3.005 1.00 57.28 430 LEU A O 1
ATOM 3196 N N . LEU A 1 431 ? -10.318 22.997 4.550 1.00 72.12 431 LEU A N 1
ATOM 3197 C CA . LEU A 1 431 ? -11.620 22.379 4.801 1.00 72.12 431 LEU A CA 1
ATOM 3198 C C . LEU A 1 431 ? -11.738 21.759 6.194 1.00 72.12 431 LEU A C 1
ATOM 3200 O O . LEU A 1 431 ? -10.813 21.136 6.695 1.00 72.12 431 LEU A O 1
ATOM 3204 N N . THR A 1 432 ? -12.916 21.855 6.795 1.00 69.88 432 THR A N 1
ATOM 3205 C CA . THR A 1 432 ? -13.305 21.101 7.983 1.00 69.88 432 THR A CA 1
ATOM 3206 C C . THR A 1 432 ? -14.270 19.996 7.584 1.00 69.88 432 THR A C 1
ATOM 3208 O O . THR A 1 432 ? -15.373 20.263 7.123 1.00 69.88 432 THR A O 1
ATOM 3211 N N . LEU A 1 433 ? -13.891 18.742 7.810 1.00 77.25 433 LEU A N 1
ATOM 3212 C CA . LEU A 1 433 ? -14.807 17.610 7.745 1.00 77.25 433 LEU A CA 1
ATOM 3213 C C . LEU A 1 433 ? -15.391 17.349 9.120 1.00 77.25 433 LEU A C 1
ATOM 3215 O O . LEU A 1 433 ? -14.660 17.087 10.068 1.00 77.25 433 LEU A O 1
ATOM 3219 N N . THR A 1 434 ? -16.708 17.344 9.222 1.00 78.88 434 THR A N 1
ATOM 3220 C CA . THR A 1 434 ? -17.421 16.897 10.412 1.00 78.88 434 THR A CA 1
ATOM 3221 C C . THR A 1 434 ? -18.274 15.705 10.047 1.00 78.88 434 THR A C 1
ATOM 3223 O O . THR A 1 434 ? -19.230 15.817 9.288 1.00 78.88 434 THR A O 1
ATOM 3226 N N . TRP A 1 435 ? -17.918 14.557 10.600 1.00 81.69 435 TRP A N 1
ATOM 3227 C CA . TRP A 1 435 ? -18.781 13.396 10.654 1.00 81.69 435 TRP A CA 1
ATOM 3228 C C . TRP A 1 435 ? -19.662 13.500 11.894 1.00 81.69 435 TRP A C 1
ATOM 3230 O O . TRP A 1 435 ? -19.131 13.678 12.989 1.00 81.69 435 TRP A O 1
ATOM 3240 N N . SER A 1 436 ? -20.979 13.410 11.751 1.00 81.81 436 SER A N 1
ATOM 3241 C CA . SER A 1 436 ? -21.912 13.475 12.878 1.00 81.81 436 SER A CA 1
ATOM 3242 C C . SER A 1 436 ? -23.193 12.695 12.608 1.00 81.81 436 SER A C 1
ATOM 3244 O O . SER A 1 436 ? -23.496 12.335 11.470 1.00 81.81 436 SER A O 1
ATOM 3246 N N . ASP A 1 437 ? -24.005 12.513 13.648 1.00 80.69 437 ASP A N 1
ATOM 3247 C CA . ASP A 1 437 ? -25.405 12.136 13.468 1.00 80.69 437 ASP A CA 1
ATOM 3248 C C . ASP A 1 437 ? -26.138 13.217 12.666 1.00 80.69 437 ASP A C 1
ATOM 3250 O O . ASP A 1 437 ? -25.842 14.417 12.773 1.00 80.69 437 ASP A O 1
ATOM 3254 N N . ARG A 1 438 ? -27.115 12.803 11.856 1.00 76.56 438 ARG A N 1
ATOM 3255 C CA . ARG A 1 438 ? -28.041 13.763 11.258 1.00 76.56 438 ARG A CA 1
ATOM 3256 C C . ARG A 1 438 ? -28.884 14.421 12.360 1.00 76.56 438 ARG A C 1
ATOM 3258 O O . ARG A 1 438 ? -29.295 13.731 13.294 1.00 76.56 438 ARG A O 1
ATOM 3265 N N . PRO A 1 439 ? -29.243 15.712 12.219 1.00 75.12 439 PRO A N 1
ATOM 3266 C CA . PRO A 1 439 ? -30.100 16.401 13.188 1.00 75.12 439 PRO A CA 1
ATOM 3267 C C . PRO A 1 439 ? -31.472 15.740 13.392 1.00 75.12 439 PRO A C 1
ATOM 3269 O O . PRO A 1 439 ? -32.076 15.886 14.448 1.00 75.12 439 PRO A O 1
ATOM 3272 N N . ASP A 1 440 ? -31.966 15.018 12.383 1.00 75.50 440 ASP A N 1
ATOM 3273 C CA . ASP A 1 440 ? -33.244 14.300 12.405 1.00 75.50 440 ASP A CA 1
ATOM 3274 C C . ASP A 1 440 ? -33.142 12.865 12.955 1.00 75.50 440 ASP A C 1
ATOM 3276 O O . ASP A 1 440 ? -34.145 12.155 13.002 1.00 75.50 440 ASP A O 1
ATOM 3280 N N . GLY A 1 441 ? -31.945 12.417 13.354 1.00 74.56 441 GLY A N 1
ATOM 3281 C CA . GLY A 1 441 ? -31.689 11.052 13.821 1.00 74.56 441 GLY A CA 1
ATOM 3282 C C . GLY A 1 441 ? -31.777 9.977 12.727 1.00 74.56 441 GLY A C 1
ATOM 3283 O O . GLY A 1 441 ? -31.687 8.791 13.033 1.00 74.56 441 GLY A O 1
ATOM 3284 N N . GLY A 1 442 ? -31.942 10.363 11.456 1.00 71.88 442 GLY A N 1
ATOM 3285 C CA . GLY A 1 442 ? -32.190 9.454 10.332 1.00 71.88 442 GLY A CA 1
ATOM 3286 C C . GLY A 1 442 ? -30.944 8.837 9.688 1.00 71.88 442 GLY A C 1
ATOM 3287 O O . GLY A 1 442 ? -31.051 8.244 8.617 1.00 71.88 442 GLY A O 1
ATOM 3288 N N . GLY A 1 443 ? -29.756 9.003 10.275 1.00 77.12 443 GLY A N 1
ATOM 3289 C CA . GLY A 1 443 ? -28.501 8.500 9.710 1.00 77.12 443 GLY A CA 1
ATOM 3290 C C . GLY A 1 443 ? -27.287 9.315 10.142 1.00 77.12 443 GLY A C 1
ATOM 3291 O O . GLY A 1 443 ? -27.305 9.973 11.180 1.00 77.12 443 GLY A O 1
ATOM 3292 N N . GLN A 1 444 ? -26.235 9.279 9.328 1.00 77.12 444 GLN A N 1
ATOM 3293 C CA . GLN A 1 444 ? -24.991 10.016 9.548 1.00 77.12 444 GLN A CA 1
ATOM 3294 C C . GLN A 1 444 ? -24.797 11.066 8.450 1.00 77.12 444 GLN A C 1
ATOM 3296 O O . GLN A 1 444 ? -25.331 10.962 7.342 1.00 77.12 444 GLN A O 1
ATOM 3301 N N . MET A 1 445 ? -24.031 12.100 8.751 1.00 75.88 445 MET A N 1
ATOM 3302 C CA . MET A 1 445 ? -23.743 13.198 7.844 1.00 75.88 445 MET A CA 1
ATOM 3303 C C . MET A 1 445 ? -22.249 13.482 7.865 1.00 75.88 445 MET A C 1
ATOM 3305 O O . MET A 1 445 ? -21.654 13.606 8.932 1.00 75.88 445 MET A O 1
ATOM 3309 N N . LEU A 1 446 ? -21.661 13.596 6.677 1.00 76.56 446 LEU A N 1
ATOM 3310 C CA . LEU A 1 446 ? -20.356 14.202 6.484 1.00 76.56 446 LEU A CA 1
ATOM 3311 C C . LEU A 1 446 ? -20.574 15.626 5.973 1.00 76.56 446 LEU A C 1
ATOM 3313 O O . LEU A 1 446 ? -20.960 15.835 4.823 1.00 76.56 446 LEU A O 1
ATOM 3317 N N . SER A 1 447 ? -20.323 16.607 6.823 1.00 77.50 447 SER A N 1
ATOM 3318 C CA . SER A 1 447 ? -20.277 18.010 6.426 1.00 77.50 447 SER A CA 1
ATOM 3319 C C . SER A 1 447 ? -18.845 18.381 6.081 1.00 77.50 447 SER A C 1
ATOM 3321 O O . SER A 1 447 ? -17.953 18.180 6.898 1.00 77.50 447 SER A O 1
ATOM 3323 N N . VAL A 1 448 ? -18.622 18.924 4.892 1.00 74.38 448 VAL A N 1
ATOM 3324 C CA . VAL A 1 448 ? -17.353 19.505 4.454 1.00 74.38 448 VAL A CA 1
ATOM 3325 C C . VAL A 1 448 ? -17.542 21.010 4.396 1.00 74.38 448 VAL A C 1
ATOM 3327 O O . VAL A 1 448 ? -18.173 21.533 3.485 1.00 74.38 448 VAL A O 1
ATOM 3330 N N . ASP A 1 449 ? -17.008 21.707 5.384 1.00 74.00 449 ASP A N 1
ATOM 3331 C CA . ASP A 1 449 ? -16.985 23.162 5.407 1.00 74.00 449 ASP A CA 1
ATOM 3332 C C . ASP A 1 449 ? -15.652 23.641 4.836 1.00 74.00 449 ASP A C 1
ATOM 3334 O O . ASP A 1 449 ? -14.618 23.549 5.493 1.00 74.00 449 ASP A O 1
ATOM 3338 N N . SER A 1 450 ? -15.630 24.083 3.581 1.00 72.75 450 SER A N 1
ATOM 3339 C CA . SER A 1 450 ? -14.409 24.639 2.997 1.00 72.75 450 SER A CA 1
ATOM 3340 C C . SER A 1 450 ? -14.202 26.074 3.485 1.00 72.75 450 SER A C 1
ATOM 3342 O O . SER A 1 450 ? -15.060 26.927 3.247 1.00 72.75 450 SER A O 1
ATOM 3344 N N . HIS A 1 451 ? -13.038 26.395 4.050 1.00 60.09 451 HIS A N 1
ATOM 3345 C CA . HIS A 1 451 ? -12.676 27.758 4.469 1.00 60.09 451 HIS A CA 1
ATOM 3346 C C . HIS A 1 451 ? -12.289 28.646 3.259 1.00 60.09 451 HIS A C 1
ATOM 3348 O O . HIS A 1 451 ? -11.257 29.315 3.252 1.00 60.09 451 HIS A O 1
ATOM 3354 N N . GLY A 1 452 ? -13.080 28.613 2.178 1.00 63.59 452 GLY A N 1
ATOM 3355 C CA . GLY A 1 452 ? -12.728 29.167 0.868 1.00 63.59 452 GLY A CA 1
ATOM 3356 C C . GLY A 1 452 ? -13.675 28.728 -0.255 1.00 63.59 452 GLY A C 1
ATOM 3357 O O . GLY A 1 452 ? -14.856 28.518 -0.012 1.00 63.59 452 GLY A O 1
ATOM 3358 N N . ARG A 1 453 ? -13.182 28.641 -1.504 1.00 54.62 453 ARG A N 1
ATOM 3359 C CA . ARG A 1 453 ? -13.943 28.346 -2.746 1.00 54.62 453 ARG A CA 1
ATOM 3360 C C . ARG A 1 453 ? -14.717 27.002 -2.706 1.00 54.62 453 ARG A C 1
ATOM 3362 O O . ARG A 1 453 ? -14.363 26.069 -3.417 1.00 54.62 453 ARG A O 1
ATOM 3369 N N . ALA A 1 454 ? -15.832 26.937 -1.977 1.00 52.16 454 ALA A N 1
ATOM 3370 C CA . ALA A 1 454 ? -16.693 25.752 -1.840 1.00 52.16 454 ALA A CA 1
ATOM 3371 C C . ALA A 1 454 ? -17.185 25.176 -3.177 1.00 52.16 454 ALA A C 1
ATOM 3373 O O . ALA A 1 454 ? -17.382 23.972 -3.313 1.00 52.16 454 ALA A O 1
ATOM 3374 N N . LYS A 1 455 ? -17.322 26.031 -4.200 1.00 58.53 455 LYS A N 1
ATOM 3375 C CA . LYS A 1 455 ? -17.791 25.629 -5.532 1.00 58.53 455 LYS A CA 1
ATOM 3376 C C . LYS A 1 455 ? -16.910 24.584 -6.222 1.00 58.53 455 LYS A C 1
ATOM 3378 O O . LYS A 1 455 ? -17.442 23.852 -7.040 1.00 58.53 455 LYS A O 1
ATOM 3383 N N . ALA A 1 456 ? -15.611 24.513 -5.916 1.00 63.03 456 ALA A N 1
ATOM 3384 C CA . ALA A 1 456 ? -14.707 23.561 -6.572 1.00 63.03 456 ALA A CA 1
ATOM 3385 C C . ALA A 1 456 ? -14.916 22.108 -6.099 1.00 63.03 456 ALA A C 1
ATOM 3387 O O . ALA A 1 456 ? -14.584 21.173 -6.816 1.00 63.03 456 ALA A O 1
ATOM 3388 N N . LEU A 1 457 ? -15.492 21.911 -4.906 1.00 62.81 457 LEU A N 1
ATOM 3389 C CA . LEU A 1 457 ? -15.761 20.582 -4.341 1.00 62.81 457 LEU A CA 1
ATOM 3390 C C . LEU A 1 457 ? -17.198 20.103 -4.609 1.00 62.81 457 LEU A C 1
ATOM 3392 O O . LEU A 1 457 ? -17.515 18.933 -4.380 1.00 62.81 457 LEU A O 1
ATOM 3396 N N . ALA A 1 458 ? -18.077 20.991 -5.082 1.00 63.38 458 ALA A N 1
ATOM 3397 C CA . ALA A 1 458 ? -19.464 20.664 -5.384 1.00 63.38 458 ALA A CA 1
ATOM 3398 C C . ALA A 1 458 ? -19.538 19.593 -6.484 1.00 63.38 458 ALA A C 1
ATOM 3400 O O . ALA A 1 458 ? -18.906 19.703 -7.532 1.00 63.38 458 ALA A O 1
ATOM 3401 N N . GLY A 1 459 ? -20.307 18.532 -6.240 1.00 58.97 459 GLY A N 1
ATOM 3402 C CA . GLY A 1 459 ? -20.450 17.416 -7.175 1.00 58.97 459 GLY A CA 1
ATOM 3403 C C . GLY A 1 459 ? -19.368 16.335 -7.077 1.00 58.97 459 GLY A C 1
ATOM 3404 O O . GLY A 1 459 ? -19.555 15.272 -7.675 1.00 58.97 459 GLY A O 1
ATOM 3405 N N . MET A 1 460 ? -18.301 16.529 -6.289 1.00 67.31 460 MET A N 1
ATOM 3406 C CA . MET A 1 460 ? -17.337 15.458 -6.020 1.00 67.31 460 MET A CA 1
ATOM 3407 C C . MET A 1 460 ? -18.017 14.275 -5.326 1.00 67.31 460 MET A C 1
ATOM 3409 O O . MET A 1 460 ? -18.748 14.436 -4.345 1.00 67.31 460 MET A O 1
ATOM 3413 N N . GLY A 1 461 ? -17.755 13.071 -5.835 1.00 58.44 461 GLY A N 1
ATOM 3414 C CA . GLY A 1 461 ? -18.194 11.832 -5.206 1.00 58.44 461 GLY A CA 1
ATOM 3415 C C . GLY A 1 461 ? -17.359 11.520 -3.967 1.00 58.44 461 GLY A C 1
ATOM 3416 O O . GLY A 1 461 ? -16.133 11.550 -4.011 1.00 58.44 461 GLY A O 1
ATOM 3417 N N . VAL A 1 462 ? -18.025 11.175 -2.874 1.00 62.12 462 VAL A N 1
ATOM 3418 C CA . VAL A 1 462 ? -17.424 10.629 -1.659 1.00 62.12 462 VAL A CA 1
ATOM 3419 C C . VAL A 1 462 ? -18.025 9.249 -1.439 1.00 62.12 462 VAL A C 1
ATOM 3421 O O . VAL A 1 462 ? -19.246 9.087 -1.407 1.00 62.12 462 VAL A O 1
ATOM 3424 N N . VAL A 1 463 ? -17.166 8.242 -1.310 1.00 60.19 463 VAL A N 1
ATOM 3425 C CA . VAL A 1 463 ? -17.573 6.851 -1.121 1.00 60.19 463 VAL A CA 1
ATOM 3426 C C . VAL A 1 463 ? -17.319 6.449 0.321 1.00 60.19 463 VAL A C 1
ATOM 3428 O O . VAL A 1 463 ? -16.238 6.652 0.864 1.00 60.19 463 VAL A O 1
ATOM 3431 N N . LEU A 1 464 ? -18.314 5.835 0.935 1.00 55.19 464 LEU A N 1
ATOM 3432 C CA . LEU A 1 464 ? -18.260 5.262 2.261 1.00 55.19 464 LEU A CA 1
ATOM 3433 C C . LEU A 1 464 ? -18.247 3.742 2.134 1.00 55.19 464 LEU A C 1
ATOM 3435 O O . LEU A 1 464 ? -19.224 3.150 1.690 1.00 55.19 464 LEU A O 1
ATOM 3439 N N . VAL A 1 465 ? -17.142 3.110 2.512 1.00 51.00 465 VAL A N 1
ATOM 3440 C CA . VAL A 1 465 ? -16.909 1.664 2.434 1.00 51.00 465 VAL A CA 1
ATOM 3441 C C . VAL A 1 465 ? -17.005 1.075 3.837 1.00 51.00 465 VAL A C 1
ATOM 3443 O O . VAL A 1 465 ? -16.151 1.338 4.675 1.00 51.00 465 VAL A O 1
ATOM 3446 N N . GLY A 1 466 ? -18.029 0.274 4.129 1.00 48.31 466 GLY A N 1
ATOM 3447 C CA . GLY A 1 466 ? -18.180 -0.396 5.426 1.00 48.31 466 GLY A CA 1
ATOM 3448 C C . GLY A 1 466 ? -16.918 -1.174 5.821 1.00 48.31 466 GLY A C 1
ATOM 3449 O O . GLY A 1 466 ? -16.274 -1.766 4.959 1.00 48.31 466 GLY A O 1
ATOM 3450 N N . ALA A 1 467 ? -16.565 -1.200 7.109 1.00 41.59 467 ALA A N 1
ATOM 3451 C CA . ALA A 1 467 ? -15.301 -1.763 7.601 1.00 41.59 467 ALA A CA 1
ATOM 3452 C C . ALA A 1 467 ? -15.132 -3.267 7.322 1.00 41.59 467 ALA A C 1
ATOM 3454 O O . ALA A 1 467 ? -14.007 -3.754 7.256 1.00 41.59 467 ALA A O 1
ATOM 3455 N N . GLU A 1 468 ? -16.229 -3.999 7.109 1.00 40.41 468 GLU A N 1
ATOM 3456 C CA . GLU A 1 468 ? -16.172 -5.401 6.682 1.00 40.41 468 GLU A CA 1
ATOM 3457 C C . GLU A 1 468 ? -16.049 -5.558 5.154 1.00 40.41 468 GLU A C 1
ATOM 3459 O O . GLU A 1 468 ? -15.733 -6.645 4.672 1.00 40.41 468 GLU A O 1
ATOM 3464 N N . GLY A 1 469 ? -16.281 -4.490 4.373 1.00 36.78 469 GLY A N 1
ATOM 3465 C CA . GLY A 1 469 ? -16.264 -4.456 2.900 1.00 36.78 469 GLY A CA 1
ATOM 3466 C C . GLY A 1 469 ? -17.619 -4.704 2.211 1.00 36.78 469 GLY A C 1
ATOM 3467 O O . GLY A 1 469 ? -17.648 -5.067 1.036 1.00 36.78 469 GLY A O 1
ATOM 3468 N N . TRP A 1 470 ? -18.742 -4.612 2.942 1.00 34.50 470 TRP A N 1
ATOM 3469 C CA . TRP A 1 470 ? -20.033 -5.205 2.525 1.00 34.50 470 TRP A CA 1
ATOM 3470 C C . TRP A 1 470 ? -21.079 -4.166 2.109 1.00 34.50 470 TRP A C 1
ATOM 3472 O O . TRP A 1 470 ? -22.090 -4.530 1.513 1.00 34.50 470 TRP A O 1
ATOM 3482 N N . ARG A 1 471 ? -20.832 -2.879 2.381 1.00 43.78 471 ARG A N 1
ATOM 3483 C CA . ARG A 1 471 ? -21.734 -1.774 2.042 1.00 43.78 471 ARG A CA 1
ATOM 3484 C C . ARG A 1 471 ? -20.919 -0.598 1.524 1.00 43.78 471 ARG A C 1
ATOM 3486 O O . ARG A 1 471 ? -20.046 -0.114 2.238 1.00 43.78 471 ARG A O 1
ATOM 3493 N N . MET A 1 472 ? -21.179 -0.188 0.286 1.00 46.88 472 MET A N 1
ATOM 3494 C CA . MET A 1 472 ? -20.626 1.037 -0.283 1.00 46.88 472 MET A CA 1
ATOM 3495 C C . MET A 1 472 ? -21.764 2.029 -0.471 1.00 46.88 472 MET A C 1
ATOM 3497 O O . MET A 1 472 ? -22.707 1.733 -1.200 1.00 46.88 472 MET A O 1
ATOM 3501 N N . GLU A 1 473 ? -21.689 3.182 0.176 1.00 52.41 473 GLU A N 1
ATOM 3502 C CA . GLU A 1 473 ? -22.598 4.293 -0.096 1.00 52.41 473 GLU A CA 1
ATOM 3503 C C . GLU A 1 473 ? -21.815 5.398 -0.784 1.00 52.41 473 GLU A C 1
ATOM 3505 O O . GLU A 1 473 ? -20.766 5.808 -0.298 1.00 52.41 473 GLU A O 1
ATOM 3510 N N . VAL A 1 474 ? -22.299 5.865 -1.930 1.00 51.06 474 VAL A N 1
ATOM 3511 C CA . VAL A 1 474 ? -21.697 6.998 -2.632 1.00 51.06 474 VAL A CA 1
ATOM 3512 C C . VAL A 1 474 ? -22.621 8.185 -2.452 1.00 51.06 474 VAL A C 1
ATOM 3514 O O . VAL A 1 474 ? -23.799 8.112 -2.796 1.00 51.06 474 VAL A O 1
ATOM 3517 N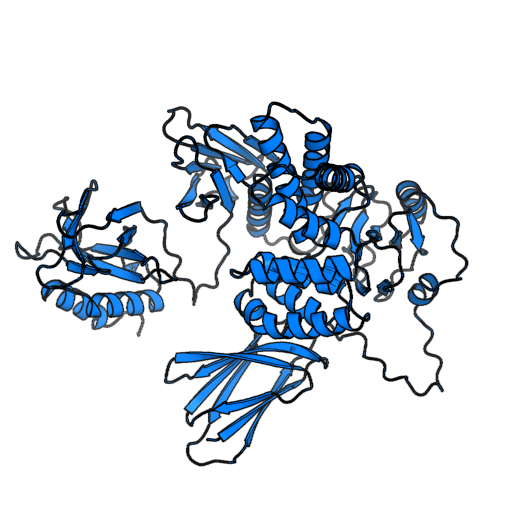 N . ALA A 1 475 ? -22.085 9.275 -1.929 1.00 59.62 475 ALA A N 1
ATOM 3518 C CA . ALA A 1 475 ? -22.783 10.542 -1.830 1.00 59.62 475 ALA A CA 1
ATOM 3519 C C . ALA A 1 475 ? -21.967 11.600 -2.565 1.00 59.62 475 ALA A C 1
ATOM 3521 O O . ALA A 1 475 ? -20.741 11.613 -2.489 1.00 59.62 475 ALA A O 1
ATOM 3522 N N . ARG A 1 476 ? -22.640 12.490 -3.293 1.00 69.00 476 ARG A N 1
ATOM 3523 C CA . ARG A 1 476 ? -21.982 13.678 -3.838 1.00 69.00 476 ARG A CA 1
ATOM 3524 C C . ARG A 1 476 ? -22.034 14.792 -2.806 1.00 69.00 476 ARG A C 1
ATOM 3526 O O . ARG A 1 476 ? -23.047 14.945 -2.122 1.00 69.00 476 ARG A O 1
ATOM 3533 N N . LEU A 1 477 ? -20.957 15.562 -2.708 1.00 67.31 477 LEU A N 1
ATOM 3534 C CA . LEU A 1 477 ? -20.972 16.803 -1.945 1.00 67.31 477 LEU A CA 1
ATOM 3535 C C . LEU A 1 477 ? -21.950 17.773 -2.610 1.00 67.31 477 LEU A C 1
ATOM 3537 O O . LEU A 1 477 ? -21.851 18.042 -3.809 1.00 67.31 477 LEU A O 1
ATOM 3541 N N . SER A 1 478 ? -22.917 18.262 -1.836 1.00 72.50 478 SER A N 1
ATOM 3542 C CA . SER A 1 478 ? -23.818 19.329 -2.273 1.00 72.50 478 SER A CA 1
ATOM 3543 C C . SER A 1 478 ? -23.047 20.631 -2.529 1.00 72.50 478 SER A C 1
ATOM 3545 O O . SER A 1 478 ? -21.888 20.766 -2.134 1.00 72.50 478 SER A O 1
ATOM 3547 N N . ASP A 1 479 ? -23.712 21.638 -3.098 1.00 65.19 479 ASP A N 1
ATOM 3548 C CA . ASP A 1 479 ? -23.159 23.000 -3.200 1.00 65.19 479 ASP A CA 1
ATOM 3549 C C . ASP A 1 479 ? -22.820 23.613 -1.827 1.00 65.19 479 ASP A C 1
ATOM 3551 O O . ASP A 1 479 ? -22.021 24.542 -1.734 1.00 65.19 479 ASP A O 1
ATOM 3555 N N . ALA A 1 480 ? -23.423 23.084 -0.756 1.00 67.88 480 ALA A N 1
ATOM 3556 C CA . ALA A 1 480 ? -23.143 23.443 0.630 1.00 67.88 480 ALA A CA 1
ATOM 3557 C C . ALA A 1 480 ? -22.051 22.562 1.272 1.00 67.88 480 ALA A C 1
ATOM 3559 O O . ALA A 1 480 ? -21.850 22.632 2.481 1.00 67.88 480 ALA A O 1
ATOM 3560 N N . GLY A 1 481 ? -21.387 21.698 0.494 1.00 65.50 481 GLY A N 1
ATOM 3561 C CA . GLY A 1 481 ? -20.330 20.806 0.967 1.00 65.50 481 GLY A CA 1
ATOM 3562 C C . GLY A 1 481 ? -20.827 19.645 1.831 1.00 65.50 481 GLY A C 1
ATOM 3563 O O . GLY A 1 481 ? -20.057 19.043 2.565 1.00 65.50 481 GLY A O 1
ATOM 3564 N N . THR A 1 482 ? -22.110 19.290 1.786 1.00 68.44 482 THR A N 1
ATOM 3565 C CA . THR A 1 482 ? -22.657 18.212 2.629 1.00 68.44 482 THR A CA 1
ATOM 3566 C C . THR A 1 482 ? -22.860 16.928 1.833 1.00 68.44 482 THR A C 1
ATOM 3568 O O . THR A 1 482 ? -23.513 16.954 0.789 1.00 68.44 482 THR A O 1
ATOM 3571 N N . ALA A 1 483 ? -22.393 15.800 2.364 1.00 70.44 483 ALA A N 1
ATOM 3572 C CA . ALA A 1 483 ? -22.700 14.451 1.899 1.00 70.44 483 ALA A CA 1
ATOM 3573 C C . ALA A 1 483 ? -23.420 13.681 3.020 1.00 70.44 483 ALA A C 1
ATOM 3575 O O . ALA A 1 483 ? -23.006 13.706 4.178 1.00 70.44 483 ALA A O 1
ATOM 3576 N N . THR A 1 484 ? -24.522 13.003 2.700 1.00 68.38 484 THR A N 1
ATOM 3577 C CA . THR A 1 484 ? -25.326 12.277 3.702 1.00 68.38 484 THR A CA 1
ATOM 3578 C C . THR A 1 484 ? -25.274 10.778 3.457 1.00 68.38 484 THR A C 1
ATOM 3580 O O . THR A 1 484 ? -25.304 10.336 2.312 1.00 68.38 484 THR A O 1
ATOM 3583 N N . PHE A 1 485 ? -25.193 10.007 4.543 1.00 69.81 485 PHE A N 1
ATOM 3584 C CA . PHE A 1 485 ? -25.027 8.556 4.511 1.00 69.81 485 PHE A CA 1
ATOM 3585 C C . PHE A 1 485 ? -26.019 7.883 5.468 1.00 69.81 485 PHE A C 1
ATOM 3587 O O . PHE A 1 485 ? -26.299 8.367 6.567 1.00 69.81 485 PHE A O 1
ATOM 3594 N N . SER A 1 486 ? -26.557 6.738 5.069 1.00 63.25 486 SER A N 1
ATOM 3595 C CA . SER A 1 486 ? -27.568 5.986 5.816 1.00 63.25 486 SER A CA 1
ATOM 3596 C C . SER A 1 486 ? -26.935 4.830 6.590 1.00 63.25 486 SER A C 1
ATOM 3598 O O . SER A 1 486 ? -27.215 3.658 6.340 1.00 63.25 486 SER A O 1
ATOM 3600 N N . LEU A 1 487 ? -26.078 5.133 7.565 1.00 61.12 487 LEU A N 1
ATOM 3601 C CA . LEU A 1 487 ? -25.484 4.104 8.422 1.00 61.12 487 LEU A CA 1
ATOM 3602 C C . LEU A 1 487 ? -26.401 3.729 9.588 1.00 61.12 487 LEU A C 1
ATOM 3604 O O . LEU A 1 487 ? -26.938 4.588 10.283 1.00 61.12 487 LEU A O 1
ATOM 3608 N N . THR A 1 488 ? -26.540 2.427 9.832 1.00 61.16 488 THR A N 1
ATOM 3609 C CA . THR A 1 488 ? -27.200 1.895 11.032 1.00 61.16 488 THR A CA 1
ATOM 3610 C C . THR A 1 488 ? -26.375 2.220 12.280 1.00 61.16 488 THR A C 1
ATOM 3612 O O . THR A 1 488 ? -25.149 2.272 12.197 1.00 61.16 488 THR A O 1
ATOM 3615 N N . GLY A 1 489 ? -27.030 2.379 13.439 1.00 51.03 489 GLY A N 1
ATOM 3616 C CA . GLY A 1 489 ? -26.470 2.899 14.707 1.00 51.03 489 GLY A CA 1
ATOM 3617 C C . GLY A 1 489 ? -25.325 2.121 15.384 1.00 51.03 489 GLY A C 1
ATOM 3618 O O . GLY A 1 489 ? -25.091 2.288 16.573 1.00 51.03 489 GLY A O 1
ATOM 3619 N N . SER A 1 490 ? -24.608 1.271 14.658 1.00 55.34 490 SER A N 1
ATOM 3620 C CA . SER A 1 490 ? -23.417 0.541 15.112 1.00 55.34 490 SER A CA 1
ATOM 3621 C C . SER A 1 490 ? -22.401 0.281 13.989 1.00 55.34 490 SER A C 1
ATOM 3623 O O . SER A 1 490 ? -21.399 -0.401 14.205 1.00 55.34 490 SER A O 1
ATOM 3625 N N . ALA A 1 491 ? -22.646 0.788 12.776 1.00 55.59 491 ALA A N 1
ATOM 3626 C CA . ALA A 1 491 ? -21.811 0.499 11.619 1.00 55.59 491 ALA A CA 1
ATOM 3627 C C . ALA A 1 491 ? -20.503 1.304 11.648 1.00 55.59 491 ALA A C 1
ATOM 3629 O O . ALA A 1 491 ? -20.486 2.483 12.003 1.00 55.59 491 ALA A O 1
ATOM 3630 N N . THR A 1 492 ? -19.414 0.656 11.236 1.00 50.22 492 THR A N 1
ATOM 3631 C CA . THR A 1 492 ? -18.115 1.290 10.982 1.00 50.22 492 THR A CA 1
ATOM 3632 C C . THR A 1 492 ? -17.856 1.337 9.482 1.00 50.22 492 THR A C 1
ATOM 3634 O O . THR A 1 492 ? -18.217 0.405 8.760 1.00 50.22 492 THR A O 1
ATOM 3637 N N . ALA A 1 493 ? -17.245 2.412 8.993 1.00 56.38 493 ALA A N 1
ATOM 3638 C CA . ALA A 1 493 ? -16.947 2.583 7.578 1.00 56.38 493 ALA A CA 1
ATOM 3639 C C . ALA A 1 493 ? -15.722 3.467 7.344 1.00 56.38 493 ALA A C 1
ATOM 3641 O O . ALA A 1 493 ? -15.410 4.326 8.156 1.00 56.38 493 ALA A O 1
ATOM 3642 N N . LYS A 1 494 ? -15.033 3.267 6.225 1.00 62.09 494 LYS A N 1
ATOM 3643 C CA . LYS A 1 494 ? -13.935 4.095 5.737 1.00 62.09 494 LYS A CA 1
ATOM 3644 C C . LYS A 1 494 ? -14.442 5.005 4.623 1.00 62.09 494 LYS A C 1
ATOM 3646 O O . LYS A 1 494 ? -15.110 4.533 3.709 1.00 62.09 494 LYS A O 1
ATOM 3651 N N . LEU A 1 495 ? -14.103 6.287 4.672 1.00 62.62 495 LEU A N 1
ATOM 3652 C CA . LEU A 1 495 ? -14.380 7.215 3.577 1.00 62.62 495 LEU A CA 1
ATOM 3653 C C . LEU A 1 495 ? -13.217 7.229 2.574 1.00 62.62 495 LEU A C 1
ATOM 3655 O O . LEU A 1 495 ? -12.055 7.226 2.977 1.00 62.62 495 LEU A O 1
ATOM 3659 N N . VAL A 1 496 ? -13.523 7.245 1.277 1.00 54.62 496 VAL A N 1
ATOM 3660 C CA . VAL A 1 496 ? -12.551 7.321 0.174 1.00 54.62 496 VAL A CA 1
ATOM 3661 C C . VAL A 1 496 ? -13.093 8.199 -0.962 1.00 54.62 496 VAL A C 1
ATOM 3663 O O . VAL A 1 496 ? -14.305 8.273 -1.172 1.00 54.62 496 VAL A O 1
ATOM 3666 N N . THR A 1 497 ? -12.213 8.864 -1.714 1.00 52.22 497 THR A N 1
ATOM 3667 C CA . THR A 1 497 ? -12.572 9.456 -3.014 1.00 52.22 497 THR A CA 1
ATOM 3668 C C . THR A 1 497 ? -12.567 8.358 -4.084 1.00 52.22 497 THR A C 1
ATOM 3670 O O . THR A 1 497 ? -11.699 7.484 -4.034 1.00 52.22 497 THR A O 1
ATOM 3673 N N . PRO A 1 498 ? -13.497 8.358 -5.053 1.00 44.72 498 PRO A N 1
ATOM 3674 C CA . PRO A 1 498 ? -13.390 7.475 -6.207 1.00 44.72 498 PRO A CA 1
ATOM 3675 C C . PRO A 1 498 ? -12.136 7.862 -7.006 1.00 44.72 498 PRO A C 1
ATOM 3677 O O . PRO A 1 498 ? -11.961 9.031 -7.347 1.00 44.72 498 PRO A O 1
ATOM 3680 N N . GLU A 1 499 ? -11.244 6.904 -7.267 1.00 43.41 499 GLU A N 1
ATOM 3681 C CA . GLU A 1 499 ? -10.138 7.116 -8.208 1.00 43.41 499 GLU A CA 1
ATOM 3682 C C . GLU A 1 499 ? -10.700 7.400 -9.613 1.00 43.41 499 GLU A C 1
ATOM 3684 O O . GLU A 1 499 ? -11.725 6.816 -9.989 1.00 43.41 499 GLU A O 1
ATOM 3689 N N . PRO A 1 500 ? -10.045 8.252 -10.421 1.00 32.50 500 PRO A N 1
ATOM 3690 C CA . PRO A 1 500 ? -10.325 8.326 -11.845 1.00 32.50 500 PRO A CA 1
ATOM 3691 C C . PRO A 1 500 ? -9.832 7.027 -12.494 1.00 32.50 500 PRO A C 1
ATOM 3693 O O . PRO A 1 500 ? -8.659 6.883 -12.825 1.00 32.50 500 PRO A O 1
ATOM 3696 N N . ALA A 1 501 ? -10.717 6.045 -12.639 1.00 29.97 501 ALA A N 1
ATOM 3697 C CA . ALA A 1 501 ? -10.440 4.906 -13.498 1.00 29.97 501 ALA A CA 1
ATOM 3698 C C . ALA A 1 501 ? -10.407 5.387 -14.959 1.00 29.97 501 ALA A C 1
ATOM 3700 O O . ALA A 1 501 ? -11.250 6.197 -15.354 1.00 29.97 501 ALA A O 1
ATOM 3701 N N . GLU A 1 502 ? -9.445 4.910 -15.758 1.00 32.88 502 GLU A N 1
ATOM 3702 C CA . GLU A 1 502 ? -9.420 5.233 -17.186 1.00 32.88 502 GLU A CA 1
ATOM 3703 C C . GLU A 1 502 ? -10.750 4.813 -17.848 1.00 32.88 502 GLU A C 1
ATOM 3705 O O . GLU A 1 502 ? -11.268 3.723 -17.568 1.00 32.88 502 GLU A O 1
ATOM 3710 N N . PRO A 1 503 ? -11.325 5.676 -18.706 1.00 36.34 503 PRO A N 1
ATOM 3711 C CA . PRO A 1 503 ? -12.723 5.600 -19.139 1.00 36.34 503 PRO A CA 1
ATOM 3712 C C . PRO A 1 503 ? -13.076 4.363 -19.980 1.00 36.34 503 PRO A C 1
ATOM 3714 O O . PRO A 1 503 ? -14.253 4.103 -20.216 1.00 36.34 503 PRO A O 1
ATOM 3717 N N . GLU A 1 504 ? -12.086 3.596 -20.435 1.00 33.31 504 GLU A N 1
ATOM 3718 C CA . GLU A 1 504 ? -12.287 2.544 -21.437 1.00 33.31 504 GLU A CA 1
ATOM 3719 C C . GLU A 1 504 ? -12.571 1.157 -20.830 1.00 33.31 504 GLU A C 1
ATOM 3721 O O . GLU A 1 504 ? -13.281 0.362 -21.444 1.00 33.31 504 GLU A O 1
ATOM 3726 N N . ASP A 1 505 ? -12.122 0.894 -19.594 1.00 31.59 505 ASP A N 1
ATOM 3727 C CA . ASP A 1 505 ? -12.322 -0.395 -18.902 1.00 31.59 505 ASP A CA 1
ATOM 3728 C C . ASP A 1 505 ? -13.218 -0.294 -17.651 1.00 31.59 505 ASP A C 1
ATOM 3730 O O . ASP A 1 505 ? -13.645 -1.307 -17.084 1.00 31.59 505 ASP A O 1
ATOM 3734 N N . ALA A 1 506 ? -13.548 0.922 -17.211 1.00 33.56 506 ALA A N 1
ATOM 3735 C CA . ALA A 1 506 ? -14.387 1.145 -16.046 1.00 33.56 506 ALA A CA 1
ATOM 3736 C C . ALA A 1 506 ? -15.850 1.347 -16.446 1.00 33.56 506 ALA A C 1
ATOM 3738 O O . ALA A 1 506 ? -16.283 2.446 -16.784 1.00 33.56 506 ALA A O 1
ATOM 3739 N N . VAL A 1 507 ? -16.669 0.301 -16.303 1.00 35.03 507 VAL A N 1
ATOM 3740 C CA . VAL A 1 507 ? -18.094 0.543 -16.050 1.00 35.03 507 VAL A CA 1
ATOM 3741 C C . VAL A 1 507 ? -18.184 1.078 -14.622 1.00 35.03 507 VAL A C 1
ATOM 3743 O O . VAL A 1 507 ? -18.245 0.304 -13.665 1.00 35.03 507 VAL A O 1
ATOM 3746 N N . VAL A 1 508 ? -18.127 2.403 -14.475 1.00 35.31 508 VAL A N 1
ATOM 3747 C CA . VAL A 1 508 ? -18.457 3.087 -13.221 1.00 35.31 508 VAL A CA 1
ATOM 3748 C C . VAL A 1 508 ? -19.940 2.838 -12.976 1.00 35.31 508 VAL A C 1
ATOM 3750 O O . VAL A 1 508 ? -20.798 3.510 -13.534 1.00 35.31 508 VAL A O 1
ATOM 3753 N N . LEU A 1 509 ? -20.248 1.795 -12.206 1.00 35.94 509 LEU A N 1
ATOM 3754 C CA . LEU A 1 509 ? -21.616 1.519 -11.796 1.00 35.94 509 LEU A CA 1
ATOM 3755 C C . LEU A 1 509 ? -21.980 2.495 -10.665 1.00 35.94 509 LEU A C 1
ATOM 3757 O O . LEU A 1 509 ? -21.246 2.567 -9.673 1.00 35.94 509 LEU A O 1
ATOM 3761 N N . PRO A 1 510 ? -23.105 3.214 -10.770 1.00 35.66 510 PRO A N 1
ATOM 3762 C CA . PRO A 1 510 ? -23.650 3.986 -9.661 1.00 35.66 510 PRO A CA 1
ATOM 3763 C C . PRO A 1 510 ? -23.959 3.070 -8.472 1.00 35.66 510 PRO A C 1
ATOM 3765 O O . PRO A 1 510 ? -24.155 1.859 -8.650 1.00 35.66 510 PRO A O 1
ATOM 3768 N N . PRO A 1 511 ? -24.025 3.612 -7.244 1.00 36.22 511 PRO A N 1
ATOM 3769 C CA . PRO A 1 511 ? -24.369 2.814 -6.081 1.00 36.22 511 PRO A CA 1
ATOM 3770 C C . PRO A 1 511 ? -25.749 2.160 -6.250 1.00 36.22 511 PRO A C 1
ATOM 3772 O O . PRO A 1 511 ? -26.665 2.757 -6.824 1.00 36.22 511 PRO A O 1
ATOM 3775 N N . PRO A 1 512 ? -25.932 0.945 -5.714 1.00 41.59 512 PRO A N 1
ATOM 3776 C CA . PRO A 1 512 ? -27.233 0.309 -5.698 1.00 41.59 512 PRO A CA 1
ATOM 3777 C C . PRO A 1 512 ? -28.227 1.129 -4.873 1.00 41.59 512 PRO A C 1
ATOM 3779 O O . PRO A 1 512 ? -27.972 1.442 -3.714 1.00 41.59 512 PRO A O 1
ATOM 3782 N N . VAL A 1 513 ? -29.390 1.433 -5.447 1.00 45.78 513 VAL A N 1
ATOM 3783 C CA . VAL A 1 513 ? -30.483 2.121 -4.737 1.00 45.78 513 VAL A CA 1
ATOM 3784 C C . VAL A 1 513 ? -31.179 1.177 -3.754 1.00 45.78 513 VAL A C 1
ATOM 3786 O O . VAL A 1 513 ? -31.736 1.624 -2.757 1.00 45.78 513 VAL A O 1
ATOM 3789 N N . LEU A 1 514 ? -31.104 -0.136 -3.996 1.00 50.09 514 LEU A N 1
ATOM 3790 C CA . LEU A 1 514 ? -31.636 -1.189 -3.131 1.00 50.09 514 LEU A CA 1
ATOM 3791 C C . LEU A 1 514 ? -30.728 -2.421 -3.181 1.00 50.09 514 LEU A C 1
ATOM 3793 O O . LEU A 1 514 ? -30.381 -2.878 -4.269 1.00 50.09 514 LEU A O 1
ATOM 3797 N N . GLN A 1 515 ? -30.387 -2.966 -2.010 1.00 55.06 515 GLN A N 1
ATOM 3798 C CA . GLN A 1 515 ? -29.704 -4.251 -1.840 1.00 55.06 515 GLN A CA 1
ATOM 3799 C C . GLN A 1 515 ? -30.625 -5.184 -1.048 1.00 55.06 515 GLN A C 1
ATOM 3801 O O . GLN A 1 515 ? -31.075 -4.830 0.043 1.00 55.06 515 GLN A O 1
ATOM 3806 N N . HIS A 1 516 ? -30.924 -6.361 -1.596 1.00 57.19 516 HIS A N 1
ATOM 3807 C CA . HIS A 1 516 ? -31.784 -7.349 -0.948 1.00 57.19 516 HIS A CA 1
ATOM 3808 C C . HIS A 1 516 ? -31.099 -8.717 -0.945 1.00 57.19 516 HIS A C 1
ATOM 3810 O O . HIS A 1 516 ? -30.628 -9.189 -1.980 1.00 57.19 516 HIS A O 1
ATOM 3816 N N . ALA A 1 517 ? -31.050 -9.340 0.232 1.00 55.78 517 ALA A N 1
ATOM 3817 C CA . ALA A 1 517 ? -30.577 -10.705 0.404 1.00 55.78 517 ALA A CA 1
ATOM 3818 C C . ALA A 1 517 ? -31.795 -11.629 0.468 1.00 55.78 517 ALA A C 1
ATOM 3820 O O . ALA A 1 517 ? -32.577 -11.570 1.419 1.00 55.78 517 ALA A O 1
ATOM 3821 N N . ALA A 1 518 ? -31.964 -12.483 -0.540 1.00 59.00 518 ALA A N 1
ATOM 3822 C CA . ALA A 1 518 ? -32.915 -13.581 -0.445 1.00 59.00 518 ALA A CA 1
ATOM 3823 C C . ALA A 1 518 ? -32.294 -14.659 0.456 1.00 59.00 518 ALA A C 1
ATOM 3825 O O . ALA A 1 518 ? -31.315 -15.315 0.076 1.00 59.00 518 ALA A O 1
ATOM 3826 N N . ALA A 1 519 ? -32.818 -14.794 1.679 1.00 50.84 519 ALA A N 1
ATOM 3827 C CA . ALA A 1 519 ? -32.438 -15.876 2.580 1.00 50.84 519 ALA A CA 1
ATOM 3828 C C . ALA A 1 519 ? -32.758 -17.222 1.911 1.00 50.84 519 ALA A C 1
ATOM 3830 O O . ALA A 1 519 ? -33.781 -17.373 1.252 1.00 50.84 519 ALA A O 1
ATOM 3831 N N . SER A 1 520 ? -31.864 -18.200 2.051 1.00 49.19 520 SER A N 1
ATOM 3832 C CA . SER A 1 520 ? -31.999 -19.510 1.411 1.00 49.19 520 SER A CA 1
ATOM 3833 C C . SER A 1 520 ? -33.327 -20.190 1.771 1.00 49.19 520 SER A C 1
ATOM 3835 O O . SER A 1 520 ? -33.566 -20.476 2.945 1.00 49.19 520 SER A O 1
ATOM 3837 N N . GLY A 1 521 ? -34.145 -20.500 0.761 1.00 54.03 521 GLY A N 1
ATOM 3838 C CA . GLY A 1 521 ? -35.376 -21.282 0.898 1.00 54.03 521 GLY A CA 1
ATOM 3839 C C . GLY A 1 521 ? -36.280 -21.146 -0.340 1.00 54.03 521 GLY A C 1
ATOM 3840 O O . GLY A 1 521 ? -36.672 -20.031 -0.662 1.00 54.03 521 GLY A O 1
ATOM 3841 N N . PRO A 1 522 ? -36.648 -22.235 -1.042 1.00 53.16 522 PRO A N 1
ATOM 3842 C CA . PRO A 1 522 ? -37.410 -22.187 -2.300 1.00 53.16 522 PRO A CA 1
ATOM 3843 C C . PRO A 1 522 ? -38.918 -21.901 -2.131 1.00 53.16 522 PRO A C 1
ATOM 3845 O O . PRO A 1 522 ? -39.688 -22.181 -3.047 1.00 53.16 522 PRO A O 1
ATOM 3848 N N . GLU A 1 523 ? -39.365 -21.404 -0.974 1.00 56.12 523 GLU A N 1
ATOM 3849 C CA . GLU A 1 523 ? -40.794 -21.359 -0.614 1.00 56.12 523 GLU A CA 1
ATOM 3850 C C . GLU A 1 523 ? -41.369 -19.951 -0.418 1.00 56.12 523 GLU A C 1
ATOM 3852 O O . GLU A 1 523 ? -42.567 -19.827 -0.168 1.00 56.12 523 GLU A O 1
ATOM 3857 N N . GLN A 1 524 ? -40.565 -18.889 -0.526 1.00 66.19 524 GLN A N 1
ATOM 3858 C CA . GLN A 1 524 ? -41.051 -17.520 -0.336 1.00 66.19 524 GLN A CA 1
ATOM 3859 C C . GLN A 1 524 ? -40.658 -16.622 -1.505 1.00 66.19 524 GLN A C 1
ATOM 3861 O O . GLN A 1 524 ? -39.490 -16.538 -1.883 1.00 66.19 524 GLN A O 1
ATOM 3866 N N . ASP A 1 525 ? -41.655 -15.938 -2.059 1.00 77.88 525 ASP A N 1
ATOM 3867 C CA . ASP A 1 525 ? -41.442 -14.887 -3.043 1.00 77.88 525 ASP A CA 1
ATOM 3868 C C . ASP A 1 525 ? -40.907 -13.645 -2.328 1.00 77.88 525 ASP A C 1
ATOM 3870 O O . ASP A 1 525 ? -41.434 -13.216 -1.295 1.00 77.88 525 ASP A O 1
ATOM 3874 N N . HIS A 1 526 ? -39.865 -13.038 -2.884 1.00 78.06 526 HIS A N 1
ATOM 3875 C CA . HIS A 1 526 ? -39.290 -11.813 -2.348 1.00 78.06 526 HIS A CA 1
ATOM 3876 C C . HIS A 1 526 ? -39.791 -10.624 -3.160 1.00 78.06 526 HIS A C 1
ATOM 3878 O O . HIS A 1 526 ? -39.524 -10.512 -4.357 1.00 78.06 526 HIS A O 1
ATOM 3884 N N . ARG A 1 527 ? -40.513 -9.713 -2.504 1.00 82.94 527 ARG A N 1
ATOM 3885 C CA . ARG A 1 527 ? -41.085 -8.525 -3.141 1.00 82.94 527 ARG A CA 1
ATOM 3886 C C . ARG A 1 527 ? -40.377 -7.268 -2.656 1.00 82.94 527 ARG A C 1
ATOM 3888 O O . ARG A 1 527 ? -40.347 -6.993 -1.458 1.00 82.94 527 ARG A O 1
ATOM 3895 N N . VAL A 1 528 ? -39.850 -6.483 -3.589 1.00 76.44 528 VAL A N 1
ATOM 3896 C CA . VAL A 1 528 ? -39.227 -5.184 -3.317 1.00 76.44 528 VAL A CA 1
ATOM 3897 C C . VAL A 1 528 ? -40.012 -4.111 -4.049 1.00 76.44 528 VAL A C 1
ATOM 3899 O O . VAL A 1 528 ? -40.158 -4.154 -5.265 1.00 76.44 528 VAL A O 1
ATOM 3902 N N . VAL A 1 529 ? -40.535 -3.142 -3.304 1.00 76.25 529 VAL A N 1
ATOM 3903 C CA . VAL A 1 529 ? -41.413 -2.101 -3.841 1.00 76.25 529 VAL A CA 1
ATOM 3904 C C . VAL A 1 529 ? -40.757 -0.741 -3.648 1.00 76.25 529 VAL A C 1
ATOM 3906 O O . VAL A 1 529 ? -40.422 -0.362 -2.529 1.00 76.25 529 VAL A O 1
ATOM 3909 N N . THR A 1 530 ? -40.604 0.006 -4.736 1.00 74.00 530 THR A N 1
ATOM 3910 C CA . THR A 1 530 ? -40.170 1.406 -4.749 1.00 74.00 530 THR A CA 1
ATOM 3911 C C . THR A 1 530 ? -41.355 2.310 -5.123 1.00 74.00 530 THR A C 1
ATOM 3913 O O . THR A 1 530 ? -42.446 1.814 -5.449 1.00 74.00 530 THR A O 1
ATOM 3916 N N . PRO A 1 531 ? -41.199 3.647 -5.063 1.00 74.12 531 PRO A N 1
ATOM 3917 C CA . PRO A 1 531 ? -42.229 4.564 -5.548 1.00 74.12 531 PRO A CA 1
ATOM 3918 C C . PRO A 1 531 ? -42.578 4.357 -7.030 1.00 74.12 531 PRO A C 1
ATOM 3920 O O . PRO A 1 531 ? -43.729 4.541 -7.408 1.00 74.12 531 PRO A O 1
ATOM 3923 N N . GLN A 1 532 ? -41.605 3.949 -7.851 1.00 74.25 532 GLN A N 1
ATOM 3924 C CA . GLN A 1 532 ? -41.745 3.853 -9.309 1.00 74.25 532 GLN A CA 1
ATOM 3925 C C . GLN A 1 532 ? -41.834 2.415 -9.822 1.00 74.25 532 GLN A C 1
ATOM 3927 O O . GLN A 1 532 ? -42.421 2.175 -10.871 1.00 74.25 532 GLN A O 1
ATOM 3932 N N . LEU A 1 533 ? -41.261 1.458 -9.093 1.00 78.56 533 LEU A N 1
ATOM 3933 C CA . LEU A 1 533 ? -41.048 0.096 -9.564 1.00 78.56 533 LEU A CA 1
ATOM 3934 C C . LEU A 1 533 ? -41.447 -0.928 -8.507 1.00 78.56 533 LEU A C 1
ATOM 3936 O O . LEU A 1 533 ? -41.358 -0.691 -7.305 1.00 78.56 533 LEU A O 1
ATOM 3940 N N . GLU A 1 534 ? -41.860 -2.096 -8.961 1.00 82.19 534 GLU A N 1
ATOM 3941 C CA . GLU A 1 534 ? -42.046 -3.285 -8.147 1.00 82.19 534 GLU A CA 1
ATOM 3942 C C . GLU A 1 534 ? -41.210 -4.418 -8.730 1.00 82.19 534 GLU A C 1
ATOM 3944 O O . GLU A 1 534 ? -41.290 -4.716 -9.916 1.00 82.19 534 GLU A O 1
ATOM 3949 N N . PHE A 1 535 ? -40.427 -5.065 -7.877 1.00 84.56 535 PHE A N 1
ATOM 3950 C CA . PHE A 1 535 ? -39.649 -6.241 -8.212 1.00 84.56 535 PHE A CA 1
ATOM 3951 C C . PHE A 1 535 ? -40.197 -7.440 -7.465 1.00 84.56 535 PHE A C 1
ATOM 3953 O O . PHE A 1 535 ? -40.405 -7.385 -6.250 1.00 84.56 535 PHE A O 1
ATOM 3960 N N . LEU A 1 536 ? -40.392 -8.526 -8.196 1.00 87.56 536 LEU A N 1
ATOM 3961 C CA . LEU A 1 536 ? -40.844 -9.797 -7.665 1.00 87.56 536 LEU A CA 1
ATOM 3962 C C . LEU A 1 536 ? -39.798 -10.855 -8.016 1.00 87.56 536 LEU A C 1
ATOM 3964 O O . LEU A 1 536 ? -39.535 -11.109 -9.189 1.00 87.56 536 LEU A O 1
ATOM 3968 N N . LEU A 1 537 ? -39.154 -11.417 -6.999 1.00 86.50 537 LEU A N 1
ATOM 3969 C CA . LEU A 1 537 ? -38.158 -12.470 -7.133 1.00 86.50 537 LEU A CA 1
ATOM 3970 C C . LEU A 1 537 ? -38.768 -13.791 -6.652 1.00 86.50 537 LEU A C 1
ATOM 3972 O O . LEU A 1 537 ? -39.014 -13.964 -5.461 1.00 86.50 537 LEU A O 1
ATOM 3976 N N . GLU A 1 538 ? -38.985 -14.719 -7.579 1.00 88.31 538 GLU A N 1
ATOM 3977 C CA . GLU A 1 538 ? -39.699 -15.980 -7.339 1.00 88.31 538 GLU A CA 1
ATOM 3978 C C . GLU A 1 538 ? -38.812 -17.177 -7.700 1.00 88.31 538 GLU A C 1
ATOM 3980 O O . GLU A 1 538 ? -38.055 -17.123 -8.677 1.00 88.31 538 GLU A O 1
ATOM 3985 N N . PRO A 1 539 ? -38.890 -18.295 -6.969 1.00 85.00 539 PRO A N 1
ATOM 3986 C CA . PRO A 1 539 ? -38.233 -19.526 -7.380 1.00 85.00 539 PRO A CA 1
ATOM 3987 C C . PRO A 1 539 ? -38.916 -20.093 -8.635 1.00 85.00 539 PRO A C 1
ATOM 3989 O O . PRO A 1 539 ? -40.139 -20.235 -8.710 1.00 85.00 539 PRO A O 1
ATOM 3992 N N . VAL A 1 540 ? -38.133 -20.464 -9.650 1.00 85.62 540 VAL A N 1
ATOM 3993 C CA . VAL A 1 540 ? -38.685 -21.064 -10.873 1.00 85.62 540 VAL A CA 1
ATOM 3994 C C . VAL A 1 540 ? -39.063 -22.517 -10.606 1.00 85.62 540 VAL A C 1
ATOM 3996 O O . VAL A 1 540 ? -38.205 -23.366 -10.381 1.00 85.62 540 VAL A O 1
ATOM 3999 N N . ARG A 1 541 ? -40.355 -22.851 -10.688 1.00 82.75 541 ARG A N 1
ATOM 4000 C CA . ARG A 1 541 ? -40.806 -24.244 -10.531 1.00 82.75 541 ARG A CA 1
ATOM 4001 C C . ARG A 1 541 ? -40.110 -25.161 -11.542 1.00 82.75 541 ARG A C 1
ATOM 4003 O O . ARG A 1 541 ? -40.199 -24.947 -12.747 1.00 82.75 541 ARG A O 1
ATOM 4010 N N . GLY A 1 542 ? -39.435 -26.193 -11.037 1.00 83.56 542 GLY A N 1
ATOM 4011 C CA . GLY A 1 542 ? -38.707 -27.167 -11.856 1.00 83.56 542 GLY A CA 1
ATOM 4012 C C . GLY A 1 542 ? -37.301 -26.737 -12.292 1.00 83.56 542 GLY A C 1
ATOM 4013 O O . GLY A 1 542 ? -36.644 -27.501 -12.995 1.00 83.56 542 GLY A O 1
ATOM 4014 N N . ALA A 1 543 ? -36.809 -25.568 -11.868 1.00 83.31 543 ALA A N 1
ATOM 4015 C CA . ALA A 1 543 ? -35.433 -25.141 -12.103 1.00 83.31 543 ALA A CA 1
ATOM 4016 C C . ALA A 1 543 ? -34.809 -24.569 -10.823 1.00 83.31 543 ALA A C 1
ATOM 4018 O O . ALA A 1 543 ? -35.416 -23.771 -10.121 1.00 83.31 543 ALA A O 1
ATOM 4019 N N . ASP A 1 544 ? -33.557 -24.927 -10.537 1.00 83.94 544 ASP A N 1
ATOM 4020 C CA . ASP A 1 544 ? -32.794 -24.347 -9.423 1.00 83.94 544 ASP A CA 1
ATOM 4021 C C . ASP A 1 544 ? -32.306 -22.931 -9.784 1.00 83.94 544 ASP A C 1
ATOM 4023 O O . ASP A 1 544 ? -31.116 -22.698 -9.991 1.00 83.94 544 ASP A O 1
ATOM 4027 N N . ARG A 1 545 ? -33.245 -21.997 -9.972 1.00 84.44 545 ARG A N 1
ATOM 4028 C CA . ARG A 1 545 ? -33.032 -20.606 -10.399 1.00 84.44 545 ARG A CA 1
ATOM 4029 C C . ARG A 1 545 ? -34.080 -19.694 -9.765 1.00 84.44 545 ARG A C 1
ATOM 4031 O O . ARG A 1 545 ? -35.225 -20.099 -9.587 1.00 84.44 545 ARG A O 1
ATOM 4038 N N . TRP A 1 546 ? -33.702 -18.445 -9.525 1.00 82.38 546 TRP A N 1
ATOM 4039 C CA . TRP A 1 546 ? -34.640 -17.367 -9.236 1.00 82.38 546 TRP A CA 1
ATOM 4040 C C . TRP A 1 546 ? -35.070 -16.683 -10.539 1.00 82.38 546 TRP A C 1
ATOM 4042 O O . TRP A 1 546 ? -34.258 -16.522 -11.451 1.00 82.38 546 TRP A O 1
ATOM 4052 N N . ARG A 1 547 ? -36.329 -16.266 -10.634 1.00 88.62 547 ARG A N 1
ATOM 4053 C CA . ARG A 1 547 ? -36.861 -15.370 -11.663 1.00 88.62 547 ARG A CA 1
ATOM 4054 C C . ARG A 1 547 ? -37.079 -14.015 -11.019 1.00 88.62 547 ARG A C 1
ATOM 4056 O O . ARG A 1 547 ? -37.833 -13.927 -10.062 1.00 88.62 547 ARG A O 1
ATOM 4063 N N . LEU A 1 548 ? -36.431 -12.987 -11.548 1.00 88.50 548 LEU A N 1
ATOM 4064 C CA . LEU A 1 548 ? -36.706 -11.608 -11.174 1.00 88.50 548 LEU A CA 1
ATOM 4065 C C . LEU A 1 548 ? -37.603 -10.977 -12.231 1.00 88.50 548 LEU A C 1
ATOM 4067 O O . LEU A 1 548 ? -37.224 -10.942 -13.402 1.00 88.50 548 LEU A O 1
ATOM 4071 N N . THR A 1 549 ? -38.739 -10.457 -11.790 1.00 87.31 549 THR A N 1
ATOM 4072 C CA . THR A 1 549 ? -39.728 -9.736 -12.587 1.00 87.31 549 THR A CA 1
ATOM 4073 C C . THR A 1 549 ? -39.732 -8.273 -12.159 1.00 87.31 549 THR A C 1
ATOM 4075 O O . THR A 1 549 ? -39.790 -8.003 -10.960 1.00 87.31 549 THR A O 1
ATOM 4078 N N . ALA A 1 550 ? -39.670 -7.331 -13.101 1.00 85.19 550 ALA A N 1
ATOM 4079 C CA . ALA A 1 550 ? -39.765 -5.896 -12.812 1.00 85.19 550 ALA A CA 1
ATOM 4080 C C . ALA A 1 550 ? -41.064 -5.307 -13.382 1.00 85.19 550 ALA A C 1
ATOM 4082 O O . ALA A 1 550 ? -41.433 -5.592 -14.515 1.00 85.19 550 ALA A O 1
ATOM 4083 N N . ARG A 1 551 ? -41.761 -4.476 -12.608 1.00 83.88 551 ARG A N 1
ATOM 4084 C CA . ARG A 1 551 ? -43.044 -3.856 -12.967 1.00 83.88 551 ARG A CA 1
ATOM 4085 C C . ARG A 1 551 ? -42.976 -2.353 -12.736 1.00 83.88 551 ARG A C 1
ATOM 4087 O O . ARG A 1 551 ? -42.519 -1.927 -11.677 1.00 83.88 551 ARG A O 1
ATOM 4094 N N . SER A 1 552 ? -43.469 -1.553 -13.680 1.00 78.69 552 SER A N 1
ATOM 4095 C CA . SER A 1 552 ? -43.708 -0.129 -13.423 1.00 78.69 552 SER A CA 1
ATOM 4096 C C . SER A 1 552 ? -44.948 0.049 -12.549 1.00 78.69 552 SER A C 1
ATOM 4098 O O . SER A 1 552 ? -45.964 -0.611 -12.756 1.00 78.69 552 SER A O 1
ATOM 4100 N N . ARG A 1 553 ? -44.867 0.941 -11.559 1.00 78.38 553 ARG A N 1
ATOM 4101 C CA . ARG A 1 553 ? -46.002 1.358 -10.719 1.00 78.38 553 ARG A CA 1
ATOM 4102 C C . ARG A 1 553 ? -46.571 2.715 -11.126 1.00 78.38 553 ARG A C 1
ATOM 4104 O O . ARG A 1 553 ? -47.615 3.102 -10.607 1.00 78.38 553 ARG A O 1
ATOM 4111 N N . VAL A 1 554 ? -45.888 3.433 -12.018 1.00 75.81 554 VAL A N 1
ATOM 4112 C CA . VAL A 1 554 ? -46.303 4.751 -12.509 1.00 75.81 554 VAL A CA 1
ATOM 4113 C C . VAL A 1 554 ? -46.756 4.598 -13.964 1.00 75.81 554 VAL A C 1
ATOM 4115 O O . VAL A 1 554 ? -45.957 4.123 -14.773 1.00 75.81 554 VAL A O 1
ATOM 4118 N N . PRO A 1 555 ? -48.005 4.977 -14.301 1.00 63.75 555 PRO A N 1
ATOM 4119 C CA . PRO A 1 555 ? -48.534 4.866 -15.662 1.00 63.75 555 PRO A CA 1
ATOM 4120 C C . PRO A 1 555 ? -47.689 5.637 -16.683 1.00 63.75 555 PRO A C 1
ATOM 4122 O O . PRO A 1 555 ? -47.349 5.091 -17.717 1.00 63.75 555 PRO A O 1
ATOM 4125 N N . GLU A 1 556 ? -47.248 6.846 -16.327 1.00 59.62 556 GLU A N 1
ATOM 4126 C CA . GLU A 1 556 ? -46.597 7.804 -17.238 1.00 59.62 556 GLU A CA 1
ATOM 4127 C C . GLU A 1 556 ? -45.070 7.619 -17.375 1.00 59.62 556 GLU A C 1
ATOM 4129 O O . GLU A 1 556 ? -44.366 8.502 -17.869 1.00 59.62 556 GLU A O 1
ATOM 4134 N N . SER A 1 557 ? -44.508 6.502 -16.902 1.00 55.66 557 SER A N 1
ATOM 4135 C CA . SER A 1 557 ? -43.074 6.240 -17.066 1.00 55.66 557 SER A CA 1
ATOM 4136 C C . SER A 1 557 ? -42.789 5.895 -18.525 1.00 55.66 557 SER A C 1
ATOM 4138 O O . SER A 1 557 ? -43.226 4.854 -19.017 1.00 55.66 557 SER A O 1
ATOM 4140 N N . SER A 1 558 ? -41.999 6.728 -19.205 1.00 56.72 558 SER A N 1
ATOM 4141 C CA . SER A 1 558 ? -41.420 6.388 -20.505 1.00 56.72 558 SER A CA 1
ATOM 4142 C C . SER A 1 558 ? -40.718 5.023 -20.453 1.00 56.72 558 SER A C 1
ATOM 4144 O O . SER A 1 558 ? -40.228 4.596 -19.401 1.00 56.72 558 SER A O 1
ATOM 4146 N N . ALA A 1 559 ? -40.692 4.322 -21.593 1.00 59.19 559 ALA A N 1
ATOM 4147 C CA . ALA A 1 559 ? -39.972 3.061 -21.748 1.00 59.19 559 ALA A CA 1
ATOM 4148 C C . ALA A 1 559 ? -38.523 3.240 -21.267 1.00 59.19 559 ALA A C 1
ATOM 4150 O O . ALA A 1 559 ? -37.763 4.025 -21.831 1.00 59.19 559 ALA A O 1
ATOM 4151 N N . GLY A 1 560 ? -38.174 2.547 -20.188 1.00 73.06 560 GLY A N 1
ATOM 4152 C CA . GLY A 1 560 ? -36.897 2.694 -19.499 1.00 73.06 560 GLY A CA 1
ATOM 4153 C C . GLY A 1 560 ? -36.171 1.366 -19.381 1.00 73.06 560 GLY A C 1
ATOM 4154 O O . GLY A 1 560 ? -36.636 0.333 -19.856 1.00 73.06 560 GLY A O 1
ATOM 4155 N N . TRP A 1 561 ? -35.028 1.374 -18.711 1.00 78.38 561 TRP A N 1
ATOM 4156 C CA . TRP A 1 561 ? -34.309 0.157 -18.363 1.00 78.38 561 TRP A CA 1
ATOM 4157 C C . TRP A 1 561 ? -33.955 0.173 -16.884 1.00 78.38 561 TRP A C 1
ATOM 4159 O O . TRP A 1 561 ? -33.793 1.233 -16.287 1.00 78.38 561 TRP A O 1
ATOM 4169 N N . VAL A 1 562 ? -33.813 -1.013 -16.305 1.00 78.31 562 VAL A N 1
ATOM 4170 C CA . VAL A 1 562 ? -33.290 -1.189 -14.952 1.00 78.31 562 VAL A CA 1
ATOM 4171 C C . VAL A 1 562 ? -32.0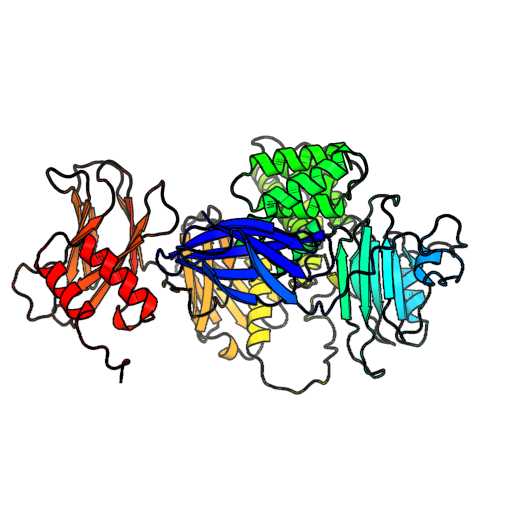86 -2.103 -15.006 1.00 78.31 562 VAL A C 1
ATOM 4173 O O . VAL A 1 562 ? -32.150 -3.190 -15.585 1.00 78.31 562 VAL A O 1
ATOM 4176 N N . LEU A 1 563 ? -31.006 -1.697 -14.346 1.00 77.81 563 LEU A N 1
ATOM 4177 C CA . LEU A 1 563 ? -29.865 -2.568 -14.124 1.00 77.81 563 LEU A CA 1
ATOM 4178 C C . LEU A 1 563 ? -30.041 -3.346 -12.825 1.00 77.81 563 LEU A C 1
ATOM 4180 O O . LEU A 1 563 ? -30.314 -2.783 -11.764 1.00 77.81 563 LEU A O 1
ATOM 4184 N N . VAL A 1 564 ? -29.832 -4.653 -12.912 1.00 78.00 564 VAL A N 1
ATOM 4185 C CA . VAL A 1 564 ? -29.859 -5.570 -11.780 1.00 78.00 564 VAL A CA 1
ATOM 4186 C C . VAL A 1 564 ? -28.513 -6.255 -11.672 1.00 78.00 564 VAL A C 1
ATOM 4188 O O . VAL A 1 564 ? -28.086 -6.962 -12.584 1.00 78.00 564 VAL A O 1
ATOM 4191 N N . GLY A 1 565 ? -27.838 -6.075 -10.546 1.00 74.94 565 GLY A N 1
ATOM 4192 C CA . GLY A 1 565 ? -26.626 -6.808 -10.228 1.00 74.94 565 GLY A CA 1
ATOM 4193 C C . GLY A 1 565 ? -26.908 -8.033 -9.376 1.00 74.94 565 GLY A C 1
ATOM 4194 O O . GLY A 1 565 ? -27.769 -8.014 -8.503 1.00 74.94 565 GLY A O 1
ATOM 4195 N N . GLN A 1 566 ? -26.150 -9.099 -9.610 1.00 76.94 566 GLN A N 1
ATOM 4196 C CA . GLN A 1 566 ? -26.215 -10.333 -8.840 1.00 76.94 566 GLN A CA 1
ATOM 4197 C C . GLN A 1 566 ? -24.832 -10.704 -8.297 1.00 76.94 566 GLN A C 1
ATOM 4199 O O . GLN A 1 566 ? -23.838 -10.665 -9.034 1.00 76.94 566 GLN A O 1
ATOM 4204 N N . ARG A 1 567 ? -24.781 -11.148 -7.035 1.00 68.12 567 ARG A N 1
ATOM 4205 C CA . ARG A 1 567 ? -23.612 -11.789 -6.426 1.00 68.12 567 ARG A CA 1
ATOM 4206 C C . ARG A 1 567 ? -23.958 -13.203 -5.971 1.00 68.12 567 ARG A C 1
ATOM 4208 O O . ARG A 1 567 ? -24.962 -13.445 -5.313 1.00 68.12 567 ARG A O 1
ATOM 4215 N N . SER A 1 568 ? -23.113 -14.149 -6.364 1.00 59.88 568 SER A N 1
ATOM 4216 C CA . SER A 1 568 ? -23.070 -15.486 -5.770 1.00 59.88 568 SER A CA 1
ATOM 4217 C C . SER A 1 568 ? -21.992 -15.477 -4.691 1.00 59.88 568 SER A C 1
ATOM 4219 O O . SER A 1 568 ? -20.957 -14.839 -4.886 1.00 59.88 568 SER A O 1
ATOM 4221 N N . ALA A 1 569 ? -22.184 -16.210 -3.592 1.00 52.06 569 ALA A N 1
ATOM 4222 C CA . ALA A 1 569 ? -21.174 -16.348 -2.537 1.00 52.06 569 ALA A CA 1
ATOM 4223 C C . ALA A 1 569 ? -19.796 -16.816 -3.065 1.00 52.06 569 ALA A C 1
ATOM 4225 O O . ALA A 1 569 ? -18.777 -16.531 -2.443 1.00 52.06 569 ALA A O 1
ATOM 4226 N N . ALA A 1 570 ? -19.764 -17.488 -4.223 1.00 47.38 570 ALA A N 1
ATOM 4227 C CA . ALA A 1 570 ? -18.552 -18.028 -4.841 1.00 47.38 570 ALA A CA 1
ATOM 4228 C C . ALA A 1 570 ? -17.937 -17.172 -5.974 1.00 47.38 570 ALA A C 1
ATOM 4230 O O . ALA A 1 570 ? -16.792 -17.420 -6.337 1.00 47.38 570 ALA A O 1
ATOM 4231 N N . ASP A 1 571 ? -18.644 -16.176 -6.529 1.00 44.19 571 ASP A N 1
ATOM 4232 C CA . ASP A 1 571 ? -18.171 -15.404 -7.695 1.00 44.19 571 ASP A CA 1
ATOM 4233 C C . ASP A 1 571 ? -17.813 -13.955 -7.294 1.00 44.19 571 ASP A C 1
ATOM 4235 O O . ASP A 1 571 ? -18.666 -13.202 -6.819 1.00 44.19 571 ASP A O 1
ATOM 4239 N N . ARG A 1 572 ? -16.569 -13.527 -7.556 1.00 50.97 572 ARG A N 1
ATOM 4240 C CA . ARG A 1 572 ? -16.193 -12.108 -7.739 1.00 50.97 572 ARG A CA 1
ATOM 4241 C C . ARG A 1 572 ? -15.656 -11.956 -9.170 1.00 50.97 572 ARG A C 1
ATOM 4243 O O . ARG A 1 572 ? -14.816 -12.781 -9.533 1.00 50.97 572 ARG A O 1
ATOM 4250 N N . PRO A 1 573 ? -16.076 -10.957 -9.982 1.00 51.47 573 PRO A N 1
ATOM 4251 C CA . PRO A 1 573 ? -16.925 -9.779 -9.699 1.00 51.47 573 PRO A CA 1
ATOM 4252 C C . PRO A 1 573 ? -18.448 -9.961 -9.949 1.00 51.47 573 PRO A C 1
ATOM 4254 O O . PRO A 1 573 ? -18.899 -11.011 -10.405 1.00 51.47 573 PRO A O 1
ATOM 4257 N N . TYR A 1 574 ? -19.243 -8.920 -9.637 1.00 60.00 574 TYR A N 1
ATOM 4258 C CA . TYR A 1 574 ? -20.705 -8.859 -9.826 1.00 60.00 574 TYR A CA 1
ATOM 4259 C C . TYR A 1 574 ? -21.129 -9.087 -11.286 1.00 60.00 574 TYR A C 1
ATOM 4261 O O . TYR A 1 574 ? -20.519 -8.564 -12.220 1.00 60.00 574 TYR A O 1
ATOM 4269 N N . LYS A 1 575 ? -22.230 -9.820 -11.492 1.00 74.75 575 LYS A N 1
ATOM 4270 C CA . LYS A 1 575 ? -22.857 -9.975 -12.815 1.00 74.75 575 LYS A CA 1
ATOM 4271 C C . LYS A 1 575 ? -24.050 -9.028 -12.924 1.00 74.75 575 LYS A C 1
ATOM 4273 O O . LYS A 1 575 ? -25.042 -9.226 -12.234 1.00 74.75 575 LYS A O 1
ATOM 4278 N N . THR A 1 576 ? -23.944 -8.026 -13.791 1.00 76.56 576 THR A N 1
ATOM 4279 C CA . THR A 1 576 ? -25.022 -7.068 -14.096 1.00 76.56 576 THR A CA 1
ATOM 4280 C C . THR A 1 576 ? -25.877 -7.544 -15.267 1.00 76.56 576 THR A C 1
ATOM 4282 O O . THR A 1 576 ? -25.338 -8.080 -16.243 1.00 76.56 576 THR A O 1
ATOM 4285 N N . PHE A 1 577 ? -27.183 -7.323 -15.161 1.00 81.75 577 PHE A N 1
ATOM 4286 C CA . PHE A 1 577 ? -28.228 -7.585 -16.144 1.00 81.75 577 PHE A CA 1
ATOM 4287 C C . PHE A 1 577 ? -29.046 -6.309 -16.373 1.00 81.75 577 PHE A C 1
ATOM 4289 O O . PHE A 1 577 ? -29.131 -5.475 -15.482 1.00 81.75 577 PHE A O 1
ATOM 4296 N N . ALA A 1 578 ? -29.650 -6.166 -17.544 1.00 82.69 578 ALA A N 1
ATOM 4297 C CA . ALA A 1 578 ? -30.522 -5.069 -17.931 1.00 82.69 578 ALA A CA 1
ATOM 4298 C C . ALA A 1 578 ? -31.924 -5.622 -18.217 1.00 82.69 578 ALA A C 1
ATOM 4300 O O . ALA A 1 578 ? -32.075 -6.553 -19.012 1.00 82.69 578 ALA A O 1
ATOM 4301 N N . LEU A 1 579 ? -32.931 -5.051 -17.561 1.00 83.12 579 LEU A N 1
ATOM 4302 C CA . LEU A 1 579 ? -34.345 -5.380 -17.723 1.00 83.12 579 LEU A CA 1
ATOM 4303 C C . LEU A 1 579 ? -35.060 -4.204 -18.406 1.00 83.12 579 LEU A C 1
ATOM 4305 O O . LEU A 1 579 ? -35.009 -3.096 -17.867 1.00 83.12 579 LEU A O 1
ATOM 4309 N N . PRO A 1 580 ? -35.710 -4.409 -19.563 1.00 82.25 580 PRO A N 1
ATOM 4310 C CA . PRO A 1 580 ? -36.481 -3.362 -20.225 1.00 82.25 580 PRO A CA 1
ATOM 4311 C C . PRO A 1 580 ? -37.792 -3.124 -19.477 1.00 82.25 580 PRO A C 1
ATOM 4313 O O . PRO A 1 580 ? -38.549 -4.059 -19.263 1.00 82.25 580 PRO A O 1
ATOM 4316 N N . LEU A 1 581 ? -38.094 -1.887 -19.102 1.00 78.00 581 LEU A N 1
ATOM 4317 C CA . LEU A 1 581 ? -39.384 -1.522 -18.527 1.00 78.00 581 LEU A CA 1
ATOM 4318 C C . LEU A 1 581 ? -40.404 -1.319 -19.646 1.00 78.00 581 LEU A C 1
ATOM 4320 O O . LEU A 1 581 ? -40.182 -0.544 -20.577 1.00 78.00 581 LEU A O 1
ATOM 4324 N N . ALA A 1 582 ? -41.528 -2.019 -19.536 1.00 69.06 582 ALA A N 1
ATOM 4325 C CA . ALA A 1 582 ? -42.688 -1.814 -20.386 1.00 69.06 582 ALA A CA 1
ATOM 4326 C C . ALA A 1 582 ? -43.181 -0.355 -20.290 1.00 69.06 582 ALA A C 1
ATOM 4328 O O . ALA A 1 582 ? -43.390 0.150 -19.187 1.00 69.06 582 ALA A O 1
ATOM 4329 N N . GLY A 1 583 ? -43.342 0.313 -21.438 1.00 65.62 583 GLY A N 1
ATOM 4330 C CA . GLY A 1 583 ? -44.023 1.612 -21.535 1.00 65.62 583 GLY A CA 1
ATOM 4331 C C . GLY A 1 583 ? -45.548 1.458 -21.618 1.00 65.62 583 GLY A C 1
ATOM 4332 O O . GLY A 1 583 ? -46.053 0.336 -21.617 1.00 65.62 583 GLY A O 1
ATOM 4333 N N . GLU A 1 584 ? -46.273 2.576 -21.741 1.00 57.06 584 GLU A N 1
ATOM 4334 C CA . GLU A 1 584 ? -47.752 2.623 -21.774 1.00 57.06 584 GLU A CA 1
ATOM 4335 C C . GLU A 1 584 ? -48.399 1.711 -22.837 1.00 57.06 584 GLU A C 1
ATOM 4337 O O . GLU A 1 584 ? -49.499 1.207 -22.621 1.00 57.06 584 GLU A O 1
ATOM 4342 N N . ASP A 1 585 ? -47.698 1.441 -23.944 1.00 57.81 585 ASP A N 1
ATOM 4343 C CA . ASP A 1 585 ? -48.194 0.631 -25.067 1.00 57.81 585 ASP A CA 1
ATOM 4344 C C . ASP A 1 585 ? -47.915 -0.881 -24.940 1.00 57.81 585 ASP A C 1
ATOM 4346 O O . ASP A 1 585 ? -48.182 -1.647 -25.871 1.00 57.81 585 ASP A O 1
ATOM 4350 N N . ALA A 1 586 ? -47.327 -1.348 -23.836 1.00 62.06 586 ALA A N 1
ATOM 4351 C CA . ALA A 1 586 ? -47.022 -2.766 -23.673 1.00 62.06 586 ALA A CA 1
ATOM 4352 C C . ALA A 1 586 ? -48.298 -3.593 -23.425 1.00 62.06 586 ALA A C 1
ATOM 4354 O O . ALA A 1 586 ? -49.144 -3.227 -22.609 1.00 62.06 586 ALA A O 1
ATOM 4355 N N . GLU A 1 587 ? -48.430 -4.739 -24.103 1.00 63.53 587 GLU A N 1
ATOM 4356 C CA . GLU A 1 587 ? -49.550 -5.658 -23.877 1.00 63.53 587 GLU A CA 1
ATOM 4357 C C . GLU A 1 587 ? -49.640 -6.050 -22.389 1.00 63.53 587 GLU A C 1
ATOM 4359 O O . GLU A 1 587 ? -48.633 -6.376 -21.755 1.00 63.53 587 GLU A O 1
ATOM 4364 N N . LEU A 1 588 ? -50.853 -6.030 -21.823 1.00 51.56 588 LEU A N 1
ATOM 4365 C CA . LEU A 1 588 ? -51.135 -6.498 -20.461 1.00 51.56 588 LEU A CA 1
ATOM 4366 C C . LEU A 1 588 ? -50.546 -7.909 -20.259 1.00 51.56 588 LEU A C 1
ATOM 4368 O O . LEU A 1 588 ? -51.065 -8.883 -20.800 1.00 51.56 588 LEU A O 1
ATOM 4372 N N . GLY A 1 589 ? -49.464 -8.007 -19.477 1.00 58.50 589 GLY A N 1
ATOM 4373 C CA . GLY A 1 589 ? -48.706 -9.247 -19.244 1.00 58.50 589 GLY A CA 1
ATOM 4374 C C . GLY A 1 589 ? -47.242 -9.225 -19.710 1.00 58.50 589 GLY A C 1
ATOM 4375 O O . GLY A 1 589 ? -46.514 -10.177 -19.434 1.00 58.50 589 GLY A O 1
ATOM 4376 N N . ALA A 1 590 ? -46.786 -8.154 -20.366 1.00 66.00 590 ALA A N 1
ATOM 4377 C CA . ALA A 1 590 ? -45.397 -7.950 -20.783 1.00 66.00 590 ALA A CA 1
ATOM 4378 C C . ALA A 1 590 ? -44.500 -7.474 -19.622 1.00 66.00 590 ALA A C 1
ATOM 4380 O O . ALA A 1 590 ? -43.975 -6.361 -19.619 1.00 66.00 590 ALA A O 1
ATOM 4381 N N . GLU A 1 591 ? -44.356 -8.305 -18.593 1.00 80.25 591 GLU A N 1
ATOM 4382 C CA . GLU A 1 591 ? -43.467 -8.008 -17.471 1.00 80.25 591 GLU A CA 1
ATOM 4383 C C . GLU A 1 591 ? -42.057 -8.542 -17.774 1.00 80.25 591 GLU A C 1
ATOM 4385 O O . GLU A 1 591 ? -41.908 -9.748 -17.984 1.00 80.25 591 GLU A O 1
ATOM 4390 N N . PRO A 1 592 ? -41.011 -7.695 -17.806 1.00 81.06 592 PRO A N 1
ATOM 4391 C CA . PRO A 1 592 ? -39.644 -8.144 -18.048 1.00 81.06 592 PRO A CA 1
ATOM 4392 C C . PRO A 1 592 ? -39.173 -9.150 -17.001 1.00 81.06 592 PRO A C 1
ATOM 4394 O O . PRO A 1 592 ? -39.225 -8.860 -15.800 1.00 81.06 592 PRO A O 1
ATOM 4397 N N . THR A 1 593 ? -38.614 -10.281 -17.445 1.00 84.69 593 THR A N 1
ATOM 4398 C CA . THR A 1 593 ? -38.054 -11.294 -16.544 1.00 84.69 593 THR A CA 1
ATOM 4399 C C . THR A 1 593 ? -36.634 -11.743 -16.896 1.00 84.69 593 THR A C 1
ATOM 4401 O O . THR A 1 593 ? -36.291 -12.026 -18.049 1.00 84.69 593 THR A O 1
ATOM 4404 N N . VAL A 1 594 ? -35.790 -11.889 -15.868 1.00 87.31 594 VAL A N 1
ATOM 4405 C CA . VAL A 1 594 ? -34.434 -12.458 -15.982 1.00 87.31 594 VAL A CA 1
ATOM 4406 C C . VAL A 1 594 ? -34.207 -13.557 -14.948 1.00 87.31 594 VAL A C 1
ATOM 4408 O O . VAL A 1 594 ? -34.685 -13.485 -13.815 1.00 87.31 594 VAL A O 1
ATOM 4411 N N . LEU A 1 595 ? -33.461 -14.594 -15.334 1.00 85.69 595 LEU A N 1
ATOM 4412 C CA . LEU A 1 595 ? -33.072 -15.682 -14.438 1.00 85.69 595 LEU A CA 1
ATOM 4413 C C . LEU A 1 595 ? -31.777 -15.362 -13.680 1.00 85.69 595 LEU A C 1
ATOM 4415 O O . LEU A 1 595 ? -30.723 -15.173 -14.295 1.00 85.69 595 LEU A O 1
ATOM 4419 N N . LEU A 1 596 ? -31.840 -15.411 -12.349 1.00 83.31 596 LEU A N 1
ATOM 4420 C CA . LEU A 1 596 ? -30.740 -15.132 -11.426 1.00 83.31 596 LEU A CA 1
ATOM 4421 C C . LEU A 1 596 ? -30.361 -16.365 -10.595 1.00 83.31 596 LEU A C 1
ATOM 4423 O O . LEU A 1 596 ? -31.209 -17.168 -10.214 1.00 83.31 596 LEU A O 1
ATOM 4427 N N . GLY A 1 597 ? -29.073 -16.484 -10.261 1.00 81.44 597 GLY A N 1
ATOM 4428 C CA . GLY A 1 597 ? -28.585 -17.336 -9.164 1.00 81.44 597 GLY A CA 1
ATOM 4429 C C . GLY A 1 597 ? -28.964 -18.811 -9.226 1.00 81.44 597 GLY A C 1
ATOM 4430 O O . GLY A 1 597 ? -29.338 -19.308 -10.283 1.00 81.44 597 GLY A O 1
ATOM 4431 N N . LYS A 1 598 ? -28.794 -19.515 -8.105 1.00 78.38 598 LYS A N 1
ATOM 4432 C CA . LYS A 1 598 ? -29.433 -20.805 -7.814 1.00 78.38 598 LYS A CA 1
ATOM 4433 C C . LYS A 1 598 ? -30.457 -20.566 -6.708 1.00 78.38 598 LYS A C 1
ATOM 4435 O O . LYS A 1 598 ? -30.148 -19.811 -5.791 1.00 78.38 598 LYS A O 1
ATOM 4440 N N . ALA A 1 599 ? -31.635 -21.179 -6.788 1.00 72.00 599 ALA A N 1
ATOM 4441 C CA . ALA A 1 599 ? -32.660 -21.051 -5.747 1.00 72.00 599 ALA A CA 1
ATOM 4442 C C . ALA A 1 599 ? -32.201 -21.682 -4.422 1.00 72.00 599 ALA A C 1
ATOM 4444 O O . ALA A 1 599 ? -32.546 -21.217 -3.340 1.00 72.00 599 ALA A O 1
ATOM 4445 N N . SER A 1 600 ? -31.351 -22.707 -4.511 1.00 70.81 600 SER A N 1
ATOM 4446 C CA . SER A 1 600 ? -30.763 -23.402 -3.368 1.00 70.81 600 SER A CA 1
ATOM 4447 C C . SER A 1 600 ? -29.646 -22.629 -2.653 1.00 70.81 600 SER A C 1
ATOM 4449 O O . SER A 1 600 ? -29.076 -23.152 -1.697 1.00 70.81 600 SER A O 1
ATOM 4451 N N . ALA A 1 601 ? -29.253 -21.450 -3.143 1.00 70.25 601 ALA A N 1
ATOM 4452 C CA . ALA A 1 601 ? -28.156 -20.662 -2.592 1.00 70.25 601 ALA A CA 1
ATOM 4453 C C . ALA A 1 601 ? -28.647 -19.262 -2.192 1.00 70.25 601 ALA A C 1
ATOM 4455 O O . ALA A 1 601 ? -29.519 -18.716 -2.874 1.00 70.25 601 ALA A O 1
ATOM 4456 N N . PRO A 1 602 ? -28.070 -18.656 -1.135 1.00 68.00 602 PRO A N 1
ATOM 4457 C CA . PRO A 1 602 ? -28.309 -17.253 -0.826 1.00 68.00 602 PRO A CA 1
ATOM 4458 C C . PRO A 1 602 ? -28.011 -16.391 -2.053 1.00 68.00 602 PRO A C 1
ATOM 4460 O O . PRO A 1 602 ? -26.984 -16.578 -2.718 1.00 68.00 602 PRO A O 1
ATOM 4463 N N . LEU A 1 603 ? -28.922 -15.471 -2.356 1.00 71.06 603 LEU A N 1
ATOM 4464 C CA . LEU A 1 603 ? -28.790 -14.561 -3.482 1.00 71.06 603 LEU A CA 1
ATOM 4465 C C . LEU A 1 603 ? -28.766 -13.127 -2.973 1.00 71.06 603 LEU A C 1
ATOM 4467 O O . LEU A 1 603 ? -29.791 -12.610 -2.529 1.00 71.06 603 LEU A O 1
ATOM 4471 N N . ASP A 1 604 ? -27.615 -12.480 -3.120 1.00 68.62 604 ASP A N 1
ATOM 4472 C CA . ASP A 1 604 ? -27.524 -11.032 -2.992 1.00 68.62 604 ASP A CA 1
ATOM 4473 C C . ASP A 1 604 ? -27.766 -10.420 -4.368 1.00 68.62 604 ASP A C 1
ATOM 4475 O O . ASP A 1 604 ? -27.064 -10.728 -5.344 1.00 68.62 604 ASP A O 1
ATOM 4479 N N . TRP A 1 605 ? -28.753 -9.538 -4.455 1.00 73.31 605 TRP A N 1
ATOM 4480 C CA . TRP A 1 605 ? -29.007 -8.770 -5.664 1.00 73.31 605 TRP A CA 1
ATOM 4481 C C . TRP A 1 605 ? -29.214 -7.296 -5.343 1.00 73.31 605 TRP A C 1
ATOM 4483 O O . TRP A 1 605 ? -29.549 -6.917 -4.216 1.00 73.31 605 TRP A O 1
ATOM 4493 N N . TYR A 1 606 ? -28.957 -6.458 -6.342 1.00 68.75 606 TYR A N 1
ATOM 4494 C CA . TYR A 1 606 ? -29.094 -5.020 -6.214 1.00 68.75 606 TYR A CA 1
ATOM 4495 C C . TYR A 1 606 ? -29.650 -4.367 -7.471 1.00 68.75 606 TYR A C 1
ATOM 4497 O O . TYR A 1 606 ? -29.568 -4.936 -8.558 1.00 68.75 606 TYR A O 1
ATOM 4505 N N . MET A 1 607 ? -30.188 -3.159 -7.314 1.00 67.06 607 MET A N 1
ATOM 4506 C CA . MET A 1 607 ? -30.790 -2.373 -8.391 1.00 67.06 607 MET A CA 1
ATOM 4507 C C . MET A 1 607 ? -30.063 -1.044 -8.587 1.00 67.06 607 MET A C 1
ATOM 4509 O O . MET A 1 607 ? -29.808 -0.339 -7.612 1.00 67.06 607 MET A O 1
ATOM 4513 N N . VAL A 1 608 ? -29.836 -0.666 -9.845 1.00 62.00 608 VAL A N 1
ATOM 4514 C CA . VAL A 1 608 ? -29.448 0.692 -10.238 1.00 62.00 608 VAL A CA 1
ATOM 4515 C C . VAL A 1 608 ? -30.500 1.233 -11.220 1.00 62.00 608 VAL A C 1
ATOM 4517 O O . VAL A 1 608 ? -30.659 0.670 -12.308 1.00 62.00 608 VAL A O 1
ATOM 4520 N N . PRO A 1 609 ? -31.262 2.274 -10.842 1.00 53.91 609 PRO A N 1
ATOM 4521 C CA . PRO A 1 609 ? -32.199 2.942 -11.729 1.00 53.91 609 PRO A CA 1
ATOM 4522 C C . PRO A 1 609 ? -31.429 3.968 -12.564 1.00 53.91 609 PRO A C 1
ATOM 4524 O O . PRO A 1 609 ? -31.432 5.153 -12.253 1.00 53.91 609 PRO A O 1
ATOM 4527 N N . GLU A 1 610 ? -30.738 3.502 -13.599 1.00 57.16 610 GLU A N 1
ATOM 4528 C CA . GLU A 1 610 ? -30.192 4.379 -14.635 1.00 57.16 610 GLU A CA 1
ATOM 4529 C C . GLU A 1 610 ? -30.695 3.947 -16.012 1.00 57.16 610 GLU A C 1
ATOM 4531 O O . GLU A 1 610 ? -30.842 2.740 -16.261 1.00 57.16 610 GLU A O 1
ATOM 4536 N N . PRO A 1 611 ? -30.945 4.901 -16.927 1.00 59.38 611 PRO A N 1
ATOM 4537 C CA . PRO A 1 611 ? -31.219 4.576 -18.315 1.00 59.38 611 PRO A CA 1
ATOM 4538 C C . PRO A 1 611 ? -30.015 3.825 -18.889 1.00 59.38 611 PRO A C 1
ATOM 4540 O O . PRO A 1 611 ? -28.889 4.310 -18.858 1.00 59.38 611 PRO A O 1
ATOM 4543 N N . VAL A 1 612 ? -30.238 2.648 -19.476 1.00 56.66 612 VAL A N 1
ATOM 4544 C CA . VAL A 1 612 ? -29.177 1.881 -20.165 1.00 56.66 612 VAL A CA 1
ATOM 4545 C C . VAL A 1 612 ? -28.512 2.690 -21.287 1.00 56.66 612 VAL A C 1
ATOM 4547 O O . VAL A 1 612 ? -27.394 2.373 -21.690 1.00 56.66 612 VAL A O 1
ATOM 4550 N N . ASP A 1 613 ? -29.180 3.735 -21.770 1.00 60.84 613 ASP A N 1
ATOM 4551 C CA . ASP A 1 613 ? -28.673 4.664 -22.776 1.00 60.84 613 ASP A CA 1
ATOM 4552 C C . ASP A 1 613 ? -27.550 5.583 -22.261 1.00 60.84 613 ASP A C 1
ATOM 4554 O O . ASP A 1 613 ? -26.818 6.128 -23.078 1.00 60.84 613 ASP A O 1
ATOM 4558 N N . GLU A 1 614 ? -27.365 5.702 -20.942 1.00 59.34 614 GLU A N 1
ATOM 4559 C CA . GLU A 1 614 ? -26.295 6.496 -20.313 1.00 59.34 614 GLU A CA 1
ATOM 4560 C C . GLU A 1 614 ? -25.017 5.676 -20.035 1.00 59.34 614 GLU A C 1
ATOM 4562 O O . GLU A 1 614 ? -23.989 6.227 -19.640 1.00 59.34 614 GLU A O 1
ATOM 4567 N N . LEU A 1 615 ? -25.038 4.357 -20.276 1.00 54.53 615 LEU A N 1
ATOM 4568 C CA . LEU A 1 615 ? -23.858 3.499 -20.132 1.00 54.53 615 LEU A CA 1
ATOM 4569 C C . LEU A 1 615 ? -22.898 3.640 -21.329 1.00 54.53 615 LEU A C 1
ATOM 4571 O O . LEU A 1 615 ? -23.363 3.667 -22.473 1.00 54.53 615 LEU A O 1
ATOM 4575 N N . PRO A 1 616 ? -21.565 3.562 -21.115 1.00 59.44 616 PRO A N 1
ATOM 4576 C CA . PRO A 1 616 ? -20.594 3.484 -22.206 1.00 59.44 616 PRO A CA 1
ATOM 4577 C C . PRO A 1 616 ? -20.931 2.358 -23.195 1.00 59.44 616 PRO A C 1
ATOM 4579 O O . PRO A 1 616 ? -21.244 1.232 -22.785 1.00 59.44 616 PRO A O 1
ATOM 4582 N N . ALA A 1 617 ? -20.827 2.630 -24.501 1.00 65.69 617 ALA A N 1
ATOM 4583 C CA . ALA A 1 617 ? -21.273 1.729 -25.572 1.00 65.69 617 ALA A CA 1
ATOM 4584 C C . ALA A 1 617 ? -20.705 0.295 -25.459 1.00 65.69 617 ALA A C 1
ATOM 4586 O O . ALA A 1 617 ? -21.428 -0.694 -25.644 1.00 65.69 617 ALA A O 1
ATOM 4587 N N . ALA A 1 618 ? -19.427 0.166 -25.081 1.00 56.75 618 ALA A N 1
ATOM 4588 C CA . ALA A 1 618 ? -18.760 -1.122 -24.882 1.00 56.75 618 ALA A CA 1
ATOM 4589 C C . ALA A 1 618 ? -19.359 -1.925 -23.706 1.00 56.75 618 ALA A C 1
ATOM 4591 O O . ALA A 1 618 ? -19.673 -3.113 -23.851 1.00 56.75 618 ALA A O 1
ATOM 4592 N N . GLY A 1 619 ? -19.596 -1.271 -22.562 1.00 68.06 619 GLY A N 1
ATOM 4593 C CA . GLY A 1 619 ? -20.214 -1.883 -21.380 1.00 68.06 619 GLY A CA 1
ATOM 4594 C C . GLY A 1 619 ? -21.676 -2.267 -21.619 1.00 68.06 619 GLY A C 1
ATOM 4595 O O . GLY A 1 619 ? -22.108 -3.370 -21.262 1.00 68.06 619 GLY A O 1
ATOM 4596 N N . ARG A 1 620 ? -22.420 -1.405 -22.321 1.00 77.00 620 ARG A N 1
ATOM 4597 C CA . ARG A 1 620 ? -23.827 -1.607 -22.686 1.00 77.00 620 ARG A CA 1
ATOM 4598 C C . ARG A 1 620 ? -24.038 -2.893 -23.488 1.00 77.00 620 ARG A C 1
ATOM 4600 O O . ARG A 1 620 ? -24.876 -3.722 -23.125 1.00 77.00 620 ARG A O 1
ATOM 4607 N N . LYS A 1 621 ? -23.244 -3.122 -24.540 1.00 76.69 621 LYS A N 1
ATOM 4608 C CA . LYS A 1 621 ? -23.362 -4.316 -25.403 1.00 76.69 621 LYS A CA 1
ATOM 4609 C C . LYS A 1 621 ? -23.095 -5.616 -24.639 1.00 76.69 621 LYS A C 1
ATOM 4611 O O . LYS A 1 621 ? -23.795 -6.611 -24.846 1.00 76.69 621 LYS A O 1
ATOM 4616 N N . ALA A 1 622 ? -22.109 -5.615 -23.740 1.00 73.81 622 ALA A N 1
ATOM 4617 C CA . ALA A 1 622 ? -21.780 -6.773 -22.910 1.00 73.81 622 ALA A CA 1
ATOM 4618 C C . ALA A 1 622 ? -22.902 -7.110 -21.911 1.00 73.81 622 ALA A C 1
ATOM 4620 O O . ALA A 1 622 ? -23.280 -8.279 -21.775 1.00 73.81 622 ALA A O 1
ATOM 4621 N N . ILE A 1 623 ? -23.473 -6.094 -21.253 1.00 76.62 623 ILE A N 1
ATOM 4622 C CA . ILE A 1 623 ? -24.590 -6.257 -20.310 1.00 76.62 623 ILE A CA 1
ATOM 4623 C C . ILE A 1 623 ? -25.839 -6.765 -21.040 1.00 76.62 623 ILE A C 1
ATOM 4625 O O . ILE A 1 623 ? -26.449 -7.744 -20.601 1.00 76.62 623 ILE A O 1
ATOM 4629 N N . LEU A 1 624 ? -26.191 -6.178 -22.187 1.00 80.38 624 LEU A N 1
ATOM 4630 C CA . LEU A 1 624 ? -27.355 -6.594 -22.974 1.00 80.38 624 LEU A CA 1
ATOM 4631 C C . LEU A 1 624 ? -27.226 -8.038 -23.479 1.00 80.38 624 LEU A C 1
ATOM 4633 O O . LEU A 1 624 ? -28.153 -8.824 -23.306 1.00 80.38 624 LEU A O 1
ATOM 4637 N N . ARG A 1 625 ? -26.064 -8.453 -24.003 1.00 83.44 625 ARG A N 1
ATOM 4638 C CA . ARG A 1 625 ? -25.832 -9.855 -24.419 1.00 83.44 625 ARG A CA 1
ATOM 4639 C C . ARG A 1 625 ? -25.972 -10.844 -23.262 1.00 83.44 625 ARG A C 1
ATOM 4641 O O . ARG A 1 625 ? -26.550 -11.919 -23.426 1.00 83.44 625 ARG A O 1
ATOM 4648 N N . ARG A 1 626 ? -25.465 -10.487 -22.079 1.00 83.62 626 ARG A N 1
ATOM 4649 C CA . ARG A 1 626 ? -25.602 -11.316 -20.874 1.00 83.62 626 ARG A CA 1
ATOM 4650 C C . ARG A 1 626 ? -27.062 -11.429 -20.430 1.00 83.62 626 ARG A C 1
ATOM 4652 O O . ARG A 1 626 ? -27.494 -12.509 -20.033 1.00 83.62 626 ARG A O 1
ATOM 4659 N N . SER A 1 627 ? -27.801 -10.329 -20.524 1.00 82.50 627 SER A N 1
ATOM 4660 C CA . SER A 1 627 ? -29.228 -10.249 -20.194 1.00 82.50 627 SER A CA 1
ATOM 4661 C C . SER A 1 627 ? -30.064 -11.073 -21.166 1.00 82.50 627 SER A C 1
ATOM 4663 O O . SER A 1 627 ? -30.880 -11.878 -20.734 1.00 82.50 627 SER A O 1
ATOM 4665 N N . LEU A 1 628 ? -29.762 -10.995 -22.464 1.00 85.25 628 LEU A N 1
ATOM 4666 C CA . LEU A 1 628 ? -30.385 -11.807 -23.510 1.00 85.25 628 LEU A CA 1
ATOM 4667 C C . LEU A 1 628 ? -30.241 -13.312 -23.236 1.00 85.25 628 LEU A C 1
ATOM 4669 O O . LEU A 1 628 ? -31.206 -14.067 -23.351 1.00 85.25 628 LEU A O 1
ATOM 4673 N N . ALA A 1 629 ? -29.047 -13.748 -22.818 1.00 83.31 629 ALA A N 1
ATOM 4674 C CA . ALA A 1 629 ? -28.770 -15.144 -22.477 1.00 83.31 629 ALA A CA 1
ATOM 4675 C C . ALA A 1 629 ? -29.530 -15.639 -21.229 1.00 83.31 629 ALA A C 1
ATOM 4677 O O . ALA A 1 629 ? -29.573 -16.843 -20.970 1.00 83.31 629 ALA A O 1
ATOM 4678 N N . ARG A 1 630 ? -30.104 -14.725 -20.436 1.00 83.31 630 ARG A N 1
ATOM 4679 C CA . ARG A 1 630 ? -30.826 -15.014 -19.188 1.00 83.31 630 ARG A CA 1
ATOM 4680 C C . ARG A 1 630 ? -32.290 -14.574 -19.196 1.00 83.31 630 ARG A C 1
ATOM 4682 O O . ARG A 1 630 ? -32.964 -14.815 -18.197 1.00 83.31 630 ARG A O 1
ATOM 4689 N N . ALA A 1 631 ? -32.775 -13.979 -20.284 1.00 82.12 631 ALA A N 1
ATOM 4690 C CA . ALA A 1 631 ? -34.175 -13.606 -20.456 1.00 82.12 631 ALA A CA 1
ATOM 4691 C C . ALA A 1 631 ? -35.067 -14.847 -20.303 1.00 82.12 631 ALA A C 1
ATOM 4693 O O . ALA A 1 631 ? -34.839 -15.859 -20.981 1.00 82.12 631 ALA A O 1
ATOM 4694 N N . ALA A 1 632 ? -36.035 -14.786 -19.384 1.00 79.44 632 ALA A N 1
ATOM 4695 C CA . ALA A 1 632 ? -36.887 -15.932 -19.059 1.00 79.44 632 ALA A CA 1
ATOM 4696 C C . ALA A 1 632 ? -38.174 -15.982 -19.899 1.00 79.44 632 ALA A C 1
ATOM 4698 O O . ALA A 1 632 ? -38.811 -17.034 -19.965 1.00 79.44 632 ALA A O 1
ATOM 4699 N N . ASP A 1 633 ? -38.515 -14.883 -20.572 1.00 81.88 633 ASP A N 1
ATOM 4700 C CA . ASP A 1 633 ? -39.678 -14.742 -21.446 1.00 81.88 633 ASP A CA 1
ATOM 4701 C C . ASP A 1 633 ? -39.285 -14.228 -22.849 1.00 81.88 633 ASP A C 1
ATOM 4703 O O . ASP A 1 633 ? -38.178 -13.723 -23.077 1.00 81.88 633 ASP A O 1
ATOM 4707 N N . SER A 1 634 ? -40.180 -14.427 -23.823 1.00 80.25 634 SER A N 1
ATOM 4708 C CA . SER A 1 634 ? -39.958 -14.047 -25.223 1.00 80.25 634 SER A CA 1
ATOM 4709 C C . SER A 1 634 ? -39.936 -12.536 -25.426 1.00 80.25 634 SER A C 1
ATOM 4711 O O . SER A 1 634 ? -39.138 -12.057 -26.228 1.00 80.25 634 SER A O 1
ATOM 4713 N N . TRP A 1 635 ? -40.740 -11.790 -24.668 1.00 82.50 635 TRP A N 1
ATOM 4714 C CA . TRP A 1 635 ? -40.846 -10.341 -24.793 1.00 82.50 635 TRP A CA 1
ATOM 4715 C C . TRP A 1 635 ? -39.541 -9.646 -24.381 1.00 82.50 635 TRP A C 1
ATOM 4717 O O . TRP A 1 635 ? -38.982 -8.870 -25.154 1.00 82.50 635 TRP A O 1
ATOM 4727 N N . THR A 1 636 ? -38.965 -10.012 -23.231 1.00 79.94 636 THR A N 1
ATOM 4728 C CA . THR A 1 636 ? -37.659 -9.522 -22.761 1.00 79.94 636 THR A CA 1
ATOM 4729 C C . THR A 1 636 ? -36.559 -9.842 -23.768 1.00 79.94 636 THR A C 1
ATOM 4731 O O . THR A 1 636 ? -35.696 -9.006 -24.047 1.00 79.94 636 THR A O 1
ATOM 4734 N N . ARG A 1 637 ? -36.584 -11.051 -24.349 1.00 85.06 637 ARG A N 1
ATOM 4735 C CA . ARG A 1 637 ? -35.612 -11.463 -25.369 1.00 85.06 637 ARG A CA 1
ATOM 4736 C C . ARG A 1 637 ? -35.724 -10.594 -26.623 1.00 85.06 637 ARG A C 1
ATOM 4738 O O . ARG A 1 637 ? -34.701 -10.126 -27.114 1.00 85.06 637 ARG A O 1
ATOM 4745 N N . GLU A 1 638 ? -36.936 -10.360 -27.117 1.00 83.25 638 GLU A N 1
ATOM 4746 C CA . GLU A 1 638 ? -37.192 -9.522 -28.293 1.00 83.25 638 GLU A CA 1
ATOM 4747 C C . GLU A 1 638 ? -36.826 -8.054 -28.050 1.00 83.25 638 GLU A C 1
ATOM 4749 O O . GLU A 1 638 ? -36.167 -7.446 -28.893 1.00 83.25 638 GLU A O 1
ATOM 4754 N N . ALA A 1 639 ? -37.156 -7.503 -26.880 1.00 78.75 639 ALA A N 1
ATOM 4755 C CA . ALA A 1 639 ? -36.808 -6.138 -26.498 1.00 78.75 639 ALA A CA 1
ATOM 4756 C C . ALA A 1 639 ? -35.284 -5.921 -26.445 1.00 78.75 639 ALA A C 1
ATOM 4758 O O . ALA A 1 639 ? -34.770 -4.962 -27.026 1.00 78.75 639 ALA A O 1
ATOM 4759 N N . ILE A 1 640 ? -34.537 -6.843 -25.824 1.00 83.38 640 ILE A N 1
ATOM 4760 C CA . ILE A 1 640 ? -33.066 -6.786 -25.784 1.00 83.38 640 ILE A CA 1
ATOM 4761 C C . ILE A 1 640 ? -32.467 -6.981 -27.182 1.00 83.38 640 ILE A C 1
ATOM 4763 O O . ILE A 1 640 ? -31.533 -6.269 -27.557 1.00 83.38 640 ILE A O 1
ATOM 4767 N N . GLN A 1 641 ? -33.002 -7.918 -27.972 1.00 87.25 641 GLN A N 1
ATOM 4768 C CA . GLN A 1 641 ? -32.525 -8.172 -29.330 1.00 87.25 641 GLN A CA 1
ATOM 4769 C C . GLN A 1 641 ? -32.723 -6.945 -30.224 1.00 87.25 641 GLN A C 1
ATOM 4771 O O . GLN A 1 641 ? -31.792 -6.572 -30.931 1.00 87.25 641 GLN A O 1
ATOM 4776 N N . LYS A 1 642 ? -33.884 -6.281 -30.138 1.00 84.44 642 LYS A N 1
ATOM 4777 C CA . LYS A 1 642 ? -34.200 -5.064 -30.897 1.00 84.44 642 LYS A CA 1
ATOM 4778 C C . LYS A 1 642 ? -33.175 -3.959 -30.646 1.00 84.44 642 LYS A C 1
ATOM 4780 O O . LYS A 1 642 ? -32.728 -3.342 -31.608 1.00 84.44 642 LYS A O 1
ATOM 4785 N N . VAL A 1 643 ? -32.757 -3.752 -29.393 1.00 82.25 643 VAL A N 1
ATOM 4786 C CA . VAL A 1 643 ? -31.711 -2.771 -29.044 1.00 82.25 643 VAL A CA 1
ATOM 4787 C C . VAL A 1 643 ? -30.333 -3.199 -29.543 1.00 82.25 643 VAL A C 1
ATOM 4789 O O . VAL A 1 643 ? -29.596 -2.373 -30.066 1.00 82.25 643 VAL A O 1
ATOM 4792 N N . LEU A 1 644 ? -29.989 -4.486 -29.443 1.00 83.62 644 LEU A N 1
ATOM 4793 C CA . LEU A 1 644 ? -28.712 -5.003 -29.952 1.00 83.62 644 LEU A CA 1
ATOM 4794 C C . LEU A 1 644 ? -28.588 -4.945 -31.484 1.00 83.62 644 LEU A C 1
ATOM 4796 O O . LEU A 1 644 ? -27.466 -4.947 -31.987 1.00 83.62 644 LEU A O 1
ATOM 4800 N N . THR A 1 645 ? -29.709 -4.948 -32.212 1.00 84.94 645 THR A N 1
ATOM 4801 C CA . THR A 1 645 ? -29.752 -4.901 -33.686 1.00 84.94 645 THR A CA 1
ATOM 4802 C C . THR A 1 645 ? -30.082 -3.527 -34.259 1.00 84.94 645 THR A C 1
ATOM 4804 O O . THR A 1 645 ? -30.017 -3.359 -35.475 1.00 84.94 645 THR A O 1
ATOM 4807 N N . ALA A 1 646 ? -30.488 -2.565 -33.427 1.00 82.31 646 ALA A N 1
ATOM 4808 C CA . ALA A 1 646 ? -30.753 -1.211 -33.889 1.00 82.31 646 ALA A CA 1
ATOM 4809 C C . ALA A 1 646 ? -29.436 -0.589 -34.390 1.00 82.31 646 ALA A C 1
ATOM 4811 O O . ALA A 1 646 ? -28.432 -0.682 -33.682 1.00 82.31 646 ALA A O 1
ATOM 4812 N N . PRO A 1 647 ? -29.409 0.022 -35.589 1.00 68.00 647 PRO A N 1
ATOM 4813 C CA . PRO A 1 647 ? -28.220 0.711 -36.070 1.00 68.00 647 PRO A CA 1
ATOM 4814 C C . PRO A 1 647 ? -27.887 1.839 -35.091 1.00 68.00 647 PRO A C 1
ATOM 4816 O O . PRO A 1 647 ? -28.694 2.744 -34.872 1.00 68.00 647 PRO A O 1
ATOM 4819 N N . THR A 1 648 ? -26.726 1.755 -34.451 1.00 65.44 648 THR A N 1
ATOM 4820 C CA . THR A 1 648 ? -26.229 2.806 -33.568 1.00 65.44 648 THR A CA 1
ATOM 4821 C C . THR A 1 648 ? -25.909 4.027 -34.416 1.00 65.44 648 THR A C 1
ATOM 4823 O O . THR A 1 648 ? -25.101 3.944 -35.336 1.00 65.44 648 THR A O 1
ATOM 4826 N N . ALA A 1 649 ? -26.529 5.168 -34.108 1.00 54.16 649 ALA A N 1
ATOM 4827 C CA . ALA A 1 649 ? -26.287 6.434 -34.808 1.00 54.16 649 ALA A CA 1
ATOM 4828 C C . ALA A 1 649 ? -24.819 6.917 -34.725 1.00 54.16 649 ALA A C 1
ATOM 4830 O O . ALA A 1 649 ? -24.452 7.851 -35.424 1.00 54.16 649 ALA A O 1
ATOM 4831 N N . GLU A 1 650 ? -23.992 6.272 -33.896 1.00 52.47 650 GLU A N 1
ATOM 4832 C CA . GLU A 1 650 ? -22.562 6.541 -33.698 1.00 52.47 650 GLU A CA 1
ATOM 4833 C C . GLU A 1 650 ? -21.629 5.800 -34.680 1.00 52.47 650 GLU A C 1
ATOM 4835 O O . GLU A 1 650 ? -20.427 6.034 -34.657 1.00 52.47 650 GLU A O 1
ATOM 4840 N N . GLU A 1 651 ? -22.141 4.920 -35.553 1.00 46.19 651 GLU A N 1
ATOM 4841 C CA . GLU A 1 651 ? -21.339 4.262 -36.611 1.00 46.19 651 GLU A CA 1
ATOM 4842 C C . GLU A 1 651 ? -21.357 5.033 -37.957 1.00 46.19 651 GLU A C 1
ATOM 4844 O O . GLU A 1 651 ? -21.005 4.469 -38.996 1.00 46.19 651 GLU A O 1
ATOM 4849 N N . GLY A 1 652 ? -21.782 6.306 -37.948 1.00 39.41 652 GLY A N 1
ATOM 4850 C CA . GLY A 1 652 ? -21.866 7.203 -39.113 1.00 39.41 652 GLY A CA 1
ATOM 4851 C C . GLY A 1 652 ? -20.823 8.312 -39.129 1.00 39.41 652 GLY A C 1
ATOM 4852 O O . GLY A 1 652 ? -20.629 8.942 -38.066 1.00 39.41 652 GLY A O 1
#

pLDDT: mean 71.59, std 17.2, range [29.92, 97.12]

Secondary structure (DSSP, 8-state):
-EEEEEEEESSTT-EEEEEEEETTT--EEEEEEETTS-EEEEE-SEEEEEEEE-TTS--EEEEEEE-SS--SEEEEEEE---SS----------TTS-----HHHHHTSTTS-PPPPPPHHHHHHHHHHS-S-EEEEEETT--EEEEEESSS-EEEE--TTS-SS-EEEEEE-TTSS-EEEEEE-TTEEEEEE--SSTTTPPPEEEEEES-HHHHHHHHHHHTT-HHHHHHHHHHHHHHHHHHHHTT---HHHHHHHHHHHHHSS-HHHHHHHHHHHHHH-TT-HHHHHHHHHHHHHSSSPPPHHHHHHHHHHHHHSSS--SBHHHHHHHHHHHHHHHHHHHHHT---HHHHHHHHHHHHHHHHB-TT-SB-EEEESSTT-EEPTTTS------------HHHHHHHHHHHHHHH-EEETT--EEEE-SSEEEEEEE-TTSSSEEEEEEESS-GGGTTT-EEEEEETTS--EEEEEPPTTSEEEE---TT-EEEEEPPP---TTT---PPPPSEEEEE-S-TT--EEEE-SSEEEEEEE-TTSS-EEEEEEE--TT--S-EEEEEEE-TT--S-EEEEEEPP-TTS-TT---EEEES-TTS-EEEEEE---GGGS-HHHHHHHHHHHHTTB-SHHHHHHHHHHHHSPPGGG-

=== Feature glossary ===
Reading guide. The protein is described through the following features:

Foldseek 3Di. A 3Di character summarizes, for each residue, the relative orientation of the Cα frame of its nearest spatial neighbor. Because it encodes fold topology rather than chemistry, 3Di alignments detect remote structural similarity that sequence alignment misses.

Contact-map, Ramachandran, and PAE plots. Plot images: a contact map (which residues are close in 3D, as an N×N binary image), a Ramachandran scatter (backbone torsion angles, revealing secondary-structure composition at a glance), and — for AlphaFold structures — a PAE heatmap (pairwise prediction confidence).

Radius of gyration, Cα contacts, bounding box. Radius of gyration (Rg) is the root-mean-square distance of Cα atoms from their centroid — a single number for overall size and compactness. A globular domain of N residues has Rg ≈ 2.2·N^0.38 Å; an extended or disordered chain has a much larger Rg. The Cα contact count is the number of residue pairs whose Cα atoms are within 8 Å and are more than four positions apart in sequence — a standard proxy for tertiary packing density. The bounding box is the smallest axis-aligned box enclosing all Cα atoms.

Secondary structure (8-state, DSSP). Eight-state secondary structure (DSSP): H is the canonical α-helix, G the tighter 3₁₀-helix, I the wider π-helix; E/B are β-structure, T and S are turns and bends, and '-' is everything else. DSSP derives these from the pattern of main-chain N–H···O=C hydrogen bonds, not from the sequence.

B-factor. B-factor (Debye–Waller factor) reflects atomic displacement in the crystal lattice. It is an experimental observable (units Å²), not a prediction; low values mean the atom is pinned down, high values mean it moves or is heterogeneous across the crystal.

pLDDT. pLDDT is the predicted lDDT-Cα score: AlphaFold's confidence that the local environment of each residue (all inter-atomic distances within 15 Å) is correctly placed. It is a per-residue number between 0 and 100, with higher meaning more reliable.

Nearest PDB structures. Nearest PDB neighbors are the top structural matches found by Foldseek when searching this structure against the entire Protein Data Bank. Each hit reports a TM-score (0 to 1; >0.5 almost always implies the same fold) and an E-value. These are *structural* homologs — they may share no detectable sequence similarity.

Solvent-accessible surface area. Accessible surface area quantifies burial. A residue with SASA near zero is packed into the hydrophobic core; one with SASA >100 Å² sits on the surface. Computed here via the Shrake–Rupley numerical algorithm with a 1.4 Å probe.

Rendered structure images. Structure images are PyMOL renders from six orthogonal camera directions. Cartoon representation draws helices as coils and strands as arrows; sticks shows the backbone as bonds; surface shows the solvent-excluded envelope. Rainbow coloring maps sequence position to hue (blue→red, N→C); chain coloring assigns a distinct color per polypeptide.

Backbone torsions (φ/ψ). φ (phi) and ψ (psi) are the two rotatable backbone dihedrals per residue: φ is the C(i-1)–N–Cα–C torsion, ψ is the N–Cα–C–N(i+1) torsion, both in degrees on (−180°, 180°]. α-helical residues cluster near (−60°, −45°); β-strand residues near (−120°, +130°). A Ramachandran plot is simply a scatter of (φ, ψ) for every residue.

Predicted aligned error. Predicted Aligned Error (PAE) is an AlphaFold confidence matrix: entry (i, j) is the expected error in the position of residue j, in ångströms, when the prediction is superimposed on the true structure at residue i. Low PAE within a block of residues means that block is internally rigid and well-predicted; high PAE between two blocks means their relative placement is uncertain even if each block individually is confident.

mmCIF coordinates. Structure coordinates are given as an mmCIF _atom_site loop: one row per atom with element, residue name, chain id, sequence number, and x/y/z position in Å. Only the four main-chain atoms per residue are included here; side chains are omitted to keep the record compact.

InterPro / GO / CATH / organism. Database cross-references. InterPro integrates a dozen domain/family signature databases into unified entries with residue-range hits. GO terms attach function/process/location labels with evidence codes. CATH codes position the fold in a four-level structural taxonomy. Organism is the NCBI-taxonomy species name.

Secondary structure (3-state, P-SEA). SS3 is a coarse helix/strand/coil call (letters a/b/c) made by the P-SEA algorithm from inter-Cα distances and dihedrals. It is less detailed than DSSP but needs only Cα positions.

Sequence. Sequence gives the chain of amino acids in standard one-letter code (A=alanine, C=cysteine, …, Y=tyrosine), read N→C. It is the only feature that is directly encoded by the gene; all structural features are derived from the folded form of this sequence.